Protein AF-0000000077073748 (afdb_homodimer)

pLDDT: mean 95.54, std 6.34, range [41.28, 98.88]

Organism: Amphimedon queenslandica (NCBI:txid400682)

Sequence (494 aa):
MTKRDVLCLFDIDGTLTPSRLVIKPEMKAYLAELRKRVVIGVVGGSDKAKQEEQMGGDGLVDMYDYVFSENGLVAYKDGKLIGKQSIKDWMGEDRIKRFVNFCLRYLADLDIPKKRGTFIEFRDGLINLCPIGRNCTQEERMEFFEYDKEHKIREKFVEAMEKEFADMGLKFSIGGQISIDVFPKGWDKTFCLGLMDLTLYKEIHFFGDKTYPGGNDYEIFMDPRTIGHTVTSPEDTMEQLKTLFKDMTKRDVLCLFDIDGTLTPSRLVIKPEMKAYLAELRKRVVIGVVGGSDKAKQEEQMGGDGLVDMYDYVFSENGLVAYKDGKLIGKQSIKDWMGEDRIKRFVNFCLRYLADLDIPKKRGTFIEFRDGLINLCPIGRNCTQEERMEFFEYDKEHKIREKFVEAMEKEFADMGLKFSIGGQISIDVFPKGWDKTFCLGLMDLTLYKEIHFFGDKTYPGGNDYEIFMDPRTIGHTVTSPEDTMEQLKTLFKD

Nearest PDB structures (foldseek):
  5ue7-assembly1_A  TM=9.326E-01  e=5.229E-37  Candida albicans SC5314
  7o58-assembly1_B  TM=9.557E-01  e=7.617E-37  Homo sapiens
  7o0c-assembly1_A  TM=9.608E-01  e=6.417E-36  Homo sapiens
  6cfr-assembly1_A-2  TM=8.945E-01  e=3.822E-37  Homo sapiens
  6cft-assembly1_A  TM=8.972E-01  e=1.832E-36  Homo sapiens

Structure (mmCIF, N/CA/C/O backbone):
data_AF-0000000077073748-model_v1
#
loop_
_entity.id
_entity.type
_entity.pdbx_description
1 polymer Phosphomannomutase
#
loop_
_atom_site.group_PDB
_atom_site.id
_atom_site.type_symbol
_atom_site.label_atom_id
_atom_site.label_alt_id
_atom_site.label_comp_id
_atom_site.label_asym_id
_atom_site.label_entity_id
_atom_site.label_seq_id
_atom_site.pdbx_PDB_ins_code
_atom_site.Cartn_x
_atom_site.Cartn_y
_atom_site.Cartn_z
_atom_site.occupancy
_atom_site.B_iso_or_equiv
_atom_site.auth_seq_id
_atom_site.auth_comp_id
_atom_site.auth_asym_id
_atom_site.auth_atom_id
_atom_site.pdbx_PDB_model_num
ATOM 1 N N . MET A 1 1 ? -6.926 50 -3.928 1 41.28 1 MET A N 1
ATOM 2 C CA . MET A 1 1 ? -7.445 48.656 -3.686 1 41.28 1 MET A CA 1
ATOM 3 C C . MET A 1 1 ? -7.461 48.344 -2.193 1 41.28 1 MET A C 1
ATOM 5 O O . MET A 1 1 ? -6.492 48.625 -1.485 1 41.28 1 MET A O 1
ATOM 9 N N . THR A 1 2 ? -8.641 48.406 -1.599 1 52.38 2 THR A N 1
ATOM 10 C CA . THR A 1 2 ? -8.727 48.25 -0.152 1 52.38 2 THR A CA 1
ATOM 11 C C . THR A 1 2 ? -7.859 47.062 0.308 1 52.38 2 THR A C 1
ATOM 13 O O . THR A 1 2 ? -7.852 46 -0.323 1 52.38 2 THR A O 1
ATOM 16 N N . LYS A 1 3 ? -6.863 47.312 1.07 1 76.69 3 LYS A N 1
ATOM 17 C CA . LYS A 1 3 ? -5.902 46.375 1.617 1 76.69 3 LYS A CA 1
ATOM 18 C C . LYS A 1 3 ? -6.605 45.188 2.264 1 76.69 3 LYS A C 1
ATOM 20 O O . LYS A 1 3 ? -7.484 45.344 3.111 1 76.69 3 LYS A O 1
ATOM 25 N N . ARG A 1 4 ? -6.648 43.969 1.649 1 89.38 4 ARG A N 1
ATOM 26 C CA . ARG A 1 4 ? -7.191 42.75 2.254 1 89.38 4 ARG A CA 1
ATOM 27 C C . ARG A 1 4 ? -6.398 42.375 3.498 1 89.38 4 ARG A C 1
ATOM 29 O O . ARG A 1 4 ? -5.43 41.594 3.41 1 89.38 4 ARG A O 1
ATOM 36 N N . ASP A 1 5 ? -6.793 42.906 4.684 1 95.5 5 ASP A N 1
ATOM 37 C CA . ASP A 1 5 ? -6.004 42.688 5.895 1 95.5 5 ASP A CA 1
ATOM 38 C C . ASP A 1 5 ? -6.695 41.719 6.84 1 95.5 5 ASP A C 1
ATOM 40 O O . ASP A 1 5 ? -6.348 41.625 8.023 1 95.5 5 ASP A O 1
ATOM 44 N N . VAL A 1 6 ? -7.723 41.094 6.309 1 97.94 6 VAL A N 1
ATOM 45 C CA . VAL A 1 6 ? -8.383 40 7.043 1 97.94 6 VAL A CA 1
ATOM 46 C C . VAL A 1 6 ? -8.148 38.688 6.336 1 97.94 6 VAL A C 1
ATOM 48 O O . VAL A 1 6 ? -8.281 38.594 5.113 1 97.94 6 VAL A O 1
ATOM 51 N N . LEU A 1 7 ? -7.723 37.688 7.074 1 98.44 7 LEU A N 1
ATOM 52 C CA . LEU A 1 7 ? -7.539 36.312 6.574 1 98.44 7 LEU A CA 1
ATOM 53 C C . LEU A 1 7 ? -8.617 35.375 7.121 1 98.44 7 LEU A C 1
ATOM 55 O O . LEU A 1 7 ? -8.836 35.344 8.336 1 98.44 7 LEU A O 1
ATOM 59 N N . CYS A 1 8 ? -9.328 34.719 6.211 1 98.69 8 CYS A N 1
ATOM 60 C CA . CYS A 1 8 ? -10.273 33.656 6.598 1 98.69 8 CYS A CA 1
ATOM 61 C C . CYS A 1 8 ? -9.758 32.281 6.207 1 98.69 8 CYS A C 1
ATOM 63 O O . CYS A 1 8 ? -9.57 32 5.023 1 98.69 8 CYS A O 1
ATOM 65 N N . LEU A 1 9 ? -9.523 31.453 7.215 1 98.81 9 LEU A N 1
ATOM 66 C CA . LEU A 1 9 ? -9.141 30.062 7.016 1 98.81 9 LEU A CA 1
ATOM 67 C C . LEU A 1 9 ? -10.336 29.125 7.207 1 98.81 9 LEU A C 1
ATOM 69 O O . LEU A 1 9 ? -11.117 29.297 8.148 1 98.81 9 LEU A O 1
ATOM 73 N N . PHE A 1 10 ? -10.469 28.188 6.234 1 98.88 10 PHE A N 1
ATOM 74 C CA . PHE A 1 10 ? -11.625 27.297 6.281 1 98.88 10 PHE A CA 1
ATOM 75 C C . PHE A 1 10 ? -11.195 25.844 6.289 1 98.88 10 PHE A C 1
ATOM 77 O O . PHE A 1 10 ? -10.375 25.422 5.465 1 98.88 10 PHE A O 1
ATOM 84 N N . ASP A 1 11 ? -11.766 25.078 7.219 1 98.25 11 ASP A N 1
ATOM 85 C CA . ASP A 1 11 ? -11.844 23.641 6.98 1 98.25 11 ASP A CA 1
ATOM 86 C C . ASP A 1 11 ? -12.648 23.344 5.719 1 98.25 11 ASP A C 1
ATOM 88 O O . ASP A 1 11 ? -13.375 24.203 5.219 1 98.25 11 ASP A O 1
ATOM 92 N N . ILE A 1 12 ? -12.461 22.125 5.203 1 97 12 ILE A N 1
ATOM 93 C CA . ILE A 1 12 ? -13.148 21.797 3.963 1 97 12 ILE A CA 1
ATOM 94 C C . ILE A 1 12 ? -14.375 20.938 4.27 1 97 12 ILE A C 1
ATOM 96 O O . ILE A 1 12 ? -15.516 21.406 4.141 1 97 12 ILE A O 1
ATOM 100 N N . ASP A 1 13 ? -14.117 19.812 4.836 1 95.62 13 ASP A N 1
ATOM 101 C CA . ASP A 1 13 ? -15.164 18.812 5.07 1 95.62 13 ASP A CA 1
ATOM 102 C C . ASP A 1 13 ? -16.094 19.25 6.203 1 95.62 13 ASP A C 1
ATOM 104 O O . ASP A 1 13 ? -15.641 19.469 7.332 1 95.62 13 ASP A O 1
ATOM 108 N N . GLY A 1 14 ? -17.359 19.406 5.891 1 96.75 14 GLY A N 1
ATOM 109 C CA . GLY A 1 14 ? -18.344 19.812 6.883 1 96.75 14 GLY A CA 1
ATOM 110 C C . GLY A 1 14 ? -18.406 21.312 7.078 1 96.75 14 GLY A C 1
ATOM 111 O O . GLY A 1 14 ? -19.266 21.812 7.809 1 96.75 14 GLY A O 1
ATOM 112 N N . THR A 1 15 ? -17.531 22.047 6.387 1 98.44 15 THR A N 1
ATOM 113 C CA . THR A 1 15 ? -17.422 23.484 6.535 1 98.44 15 THR A CA 1
ATOM 114 C C . THR A 1 15 ? -17.703 24.188 5.211 1 98.44 15 THR A C 1
ATOM 116 O O . THR A 1 15 ? -18.703 24.891 5.078 1 98.44 15 THR A O 1
ATOM 119 N N . LEU A 1 16 ? -16.938 23.891 4.184 1 98.19 16 LEU A N 1
ATOM 120 C CA . LEU A 1 16 ? -17.172 24.453 2.859 1 98.19 16 LEU A CA 1
ATOM 121 C C . LEU A 1 16 ? -17.953 23.484 1.981 1 98.19 16 LEU A C 1
ATOM 123 O O . LEU A 1 16 ? -18.578 23.891 1.001 1 98.19 16 LEU A O 1
ATOM 127 N N . THR A 1 17 ? -17.797 22.219 2.289 1 97.69 17 THR A N 1
ATOM 128 C CA . THR A 1 17 ? -18.5 21.141 1.594 1 97.69 17 THR A CA 1
ATOM 129 C C . THR A 1 17 ? -19.312 20.312 2.576 1 97.69 17 THR A C 1
ATOM 131 O O . THR A 1 17 ? -18.969 20.219 3.758 1 97.69 17 THR A O 1
ATOM 134 N N . PRO A 1 18 ? -20.469 19.719 2.021 1 94.88 18 PRO A N 1
ATOM 135 C CA . PRO A 1 18 ? -21 18.641 2.854 1 94.88 18 PRO A CA 1
ATOM 136 C C . PRO A 1 18 ? -20.016 17.5 3.043 1 94.88 18 PRO A C 1
ATOM 138 O O . PRO A 1 18 ? -19.078 17.344 2.252 1 94.88 18 PRO A O 1
ATOM 141 N N . SER A 1 19 ? -20.203 16.75 4.09 1 88 19 SER A N 1
ATOM 142 C CA . SER A 1 19 ? -19.234 15.711 4.441 1 88 19 SER A CA 1
ATOM 143 C C . SER A 1 19 ? -18.969 14.789 3.26 1 88 19 SER A C 1
ATOM 145 O O . SER A 1 19 ? -19.891 14.164 2.736 1 88 19 SER A O 1
ATOM 147 N N . ARG A 1 20 ? -17.828 14.727 2.75 1 84.25 20 ARG A N 1
ATOM 148 C CA . ARG A 1 20 ? -17.281 13.852 1.727 1 84.25 20 ARG A CA 1
ATOM 149 C C . ARG A 1 20 ? -17.891 14.148 0.361 1 84.25 20 ARG A C 1
ATOM 151 O O . ARG A 1 20 ? -17.875 13.289 -0.527 1 84.25 20 ARG A O 1
ATOM 158 N N . LEU A 1 21 ? -18.469 15.297 0.241 1 91.88 21 LEU A N 1
ATOM 159 C CA . LEU A 1 21 ? -19.094 15.656 -1.021 1 91.88 21 LEU A CA 1
ATOM 160 C C . LEU A 1 21 ? -18.422 16.875 -1.638 1 91.88 21 LEU A C 1
ATOM 162 O O . LEU A 1 21 ? -17.531 17.469 -1.026 1 91.88 21 LEU A O 1
ATOM 166 N N . VAL A 1 22 ? -18.844 17.156 -2.861 1 96 22 VAL A N 1
ATOM 167 C CA . VAL A 1 22 ? -18.266 18.25 -3.637 1 96 22 VAL A CA 1
ATOM 168 C C . VAL A 1 22 ? -18.891 19.578 -3.225 1 96 22 VAL A C 1
ATOM 170 O O . VAL A 1 22 ? -20.078 19.625 -2.873 1 96 22 VAL A O 1
ATOM 173 N N . ILE A 1 23 ? -18.188 20.656 -3.314 1 97.06 23 ILE A N 1
ATOM 174 C CA . ILE A 1 23 ? -18.625 22.016 -2.977 1 97.06 23 ILE A CA 1
ATOM 175 C C . ILE A 1 23 ? -19.812 22.391 -3.863 1 97.06 23 ILE A C 1
ATOM 177 O O . ILE A 1 23 ? -19.828 22.094 -5.055 1 97.06 23 ILE A O 1
ATOM 181 N N . LYS A 1 24 ? -20.75 22.984 -3.275 1 96 24 LYS A N 1
ATOM 182 C CA . LYS A 1 24 ? -21.906 23.453 -4.039 1 96 24 LYS A CA 1
ATOM 183 C C . LYS A 1 24 ? -21.562 24.719 -4.816 1 96 24 LYS A C 1
ATOM 185 O O . LYS A 1 24 ? -20.766 25.547 -4.352 1 96 24 LYS A O 1
ATOM 190 N N . PRO A 1 25 ? -22.203 24.953 -5.949 1 95.5 25 PRO A N 1
ATOM 191 C CA . PRO A 1 25 ? -21.938 26.141 -6.766 1 95.5 25 PRO A CA 1
ATOM 192 C C . PRO A 1 25 ? -22.156 27.438 -6.004 1 95.5 25 PRO A C 1
ATOM 194 O O . PRO A 1 25 ? -21.422 28.406 -6.199 1 95.5 25 PRO A O 1
ATOM 197 N N . GLU A 1 26 ? -23.109 27.469 -5.18 1 96.25 26 GLU A N 1
ATOM 198 C CA . GLU A 1 26 ? -23.438 28.672 -4.43 1 96.25 26 GLU A CA 1
ATOM 199 C C . GLU A 1 26 ? -22.312 29.062 -3.482 1 96.25 26 GLU A C 1
ATOM 201 O O . GLU A 1 26 ? -21.969 30.234 -3.375 1 96.25 26 GLU A O 1
ATOM 206 N N . MET A 1 27 ? -21.75 28.156 -2.822 1 96.88 27 MET A N 1
ATOM 207 C CA . MET A 1 27 ? -20.641 28.406 -1.921 1 96.88 27 MET A CA 1
ATOM 208 C C . MET A 1 27 ? -19.391 28.844 -2.699 1 96.88 27 MET A C 1
ATOM 210 O O . MET A 1 27 ? -18.719 29.797 -2.307 1 96.88 27 MET A O 1
ATOM 214 N N . LYS A 1 28 ? -19.172 28.109 -3.768 1 95.38 28 LYS A N 1
ATOM 215 C CA . LYS A 1 28 ? -18.031 28.453 -4.621 1 95.38 28 LYS A CA 1
ATOM 216 C C . LYS A 1 28 ? -18.125 29.906 -5.098 1 95.38 28 LYS A C 1
ATOM 218 O O . LYS A 1 28 ? -17.156 30.656 -5.016 1 95.38 28 LYS A O 1
ATOM 223 N N . ALA A 1 29 ? -19.281 30.25 -5.562 1 95.5 29 ALA A N 1
ATOM 224 C CA . ALA A 1 29 ? -19.516 31.609 -6.047 1 95.5 29 ALA A CA 1
ATOM 225 C C . ALA A 1 29 ? -19.375 32.625 -4.918 1 95.5 29 ALA A C 1
ATOM 227 O O . ALA A 1 29 ? -18.797 33.688 -5.113 1 95.5 29 ALA A O 1
ATOM 228 N N . TYR A 1 30 ? -19.875 32.312 -3.832 1 96.81 30 TYR A N 1
ATOM 229 C CA . TYR A 1 30 ? -19.797 33.219 -2.689 1 96.81 30 TYR A CA 1
ATOM 230 C C . TYR A 1 30 ? -18.359 33.469 -2.283 1 96.81 30 TYR A C 1
ATOM 232 O O . TYR A 1 30 ? -17.969 34.625 -2.041 1 96.81 30 TYR A O 1
ATOM 240 N N . LEU A 1 31 ? -17.547 32.438 -2.186 1 96.62 31 LEU A N 1
ATOM 241 C CA . LEU A 1 31 ? -16.156 32.562 -1.786 1 96.62 31 LEU A CA 1
ATOM 242 C C . LEU A 1 31 ? -15.375 33.406 -2.805 1 96.62 31 LEU A C 1
ATOM 244 O O . LEU A 1 31 ? -14.477 34.156 -2.436 1 96.62 31 LEU A O 1
ATOM 248 N N . ALA A 1 32 ? -15.742 33.188 -4.051 1 95.31 32 ALA A N 1
ATOM 249 C CA . ALA A 1 32 ? -15.094 34 -5.09 1 95.31 32 ALA A CA 1
ATOM 250 C C . ALA A 1 32 ? -15.359 35.469 -4.883 1 95.31 32 ALA A C 1
ATOM 252 O O . ALA A 1 32 ? -14.461 36.312 -5.062 1 95.31 32 ALA A O 1
ATOM 253 N N . GLU A 1 33 ? -16.531 35.75 -4.539 1 95.94 33 GLU A N 1
ATOM 254 C CA . GLU A 1 33 ? -16.891 37.156 -4.27 1 95.94 33 GLU A CA 1
ATOM 255 C C . GLU A 1 33 ? -16.219 37.656 -2.996 1 95.94 33 GLU A C 1
ATOM 257 O O . GLU A 1 33 ? -15.695 38.75 -2.961 1 95.94 33 GLU A O 1
ATOM 262 N N . LEU A 1 34 ? -16.219 36.875 -1.969 1 96.5 34 LEU A N 1
ATOM 263 C CA . LEU A 1 34 ? -15.625 37.25 -0.688 1 96.5 34 LEU A CA 1
ATOM 264 C C . LEU A 1 34 ? -14.125 37.5 -0.833 1 96.5 34 LEU A C 1
ATOM 266 O O . LEU A 1 34 ? -13.578 38.375 -0.174 1 96.5 34 LEU A O 1
ATOM 270 N N . ARG A 1 35 ? -13.523 36.719 -1.693 1 96.25 35 ARG A N 1
ATOM 271 C CA . ARG A 1 35 ? -12.078 36.781 -1.907 1 96.25 35 ARG A CA 1
ATOM 272 C C . ARG A 1 35 ? -11.648 38.125 -2.424 1 96.25 35 ARG A C 1
ATOM 274 O O . ARG A 1 35 ? -10.469 38.5 -2.332 1 96.25 35 ARG A O 1
ATOM 281 N N . LYS A 1 36 ? -12.547 38.875 -2.91 1 95.5 36 LYS A N 1
ATOM 282 C CA . LYS A 1 36 ? -12.25 40.219 -3.373 1 95.5 36 LYS A CA 1
ATOM 283 C C . LYS A 1 36 ? -12.023 41.188 -2.197 1 95.5 36 LYS A C 1
ATOM 285 O O . LYS A 1 36 ? -11.445 42.25 -2.361 1 95.5 36 LYS A O 1
ATOM 290 N N . ARG A 1 37 ? -12.43 40.781 -1.06 1 95.12 37 ARG A N 1
ATOM 291 C CA . ARG A 1 37 ? -12.414 41.688 0.09 1 95.12 37 ARG A CA 1
ATOM 292 C C . ARG A 1 37 ? -11.477 41.156 1.176 1 95.12 37 ARG A C 1
ATOM 294 O O . ARG A 1 37 ? -10.922 41.969 1.946 1 95.12 37 ARG A O 1
ATOM 301 N N . VAL A 1 38 ? -11.352 39.906 1.259 1 97.19 38 VAL A N 1
ATOM 302 C CA . VAL A 1 38 ? -10.516 39.312 2.295 1 97.19 38 VAL A CA 1
ATOM 303 C C . VAL A 1 38 ? -9.617 38.25 1.682 1 97.19 38 VAL A C 1
ATOM 305 O O . VAL A 1 38 ? -9.844 37.812 0.549 1 97.19 38 VAL A O 1
ATOM 308 N N . VAL A 1 39 ? -8.531 37.844 2.398 1 98 39 VAL A N 1
ATOM 309 C CA . VAL A 1 39 ? -7.672 36.719 1.99 1 98 39 VAL A CA 1
ATOM 310 C C . VAL A 1 39 ? -8.305 35.406 2.418 1 98 39 VAL A C 1
ATOM 312 O O . VAL A 1 39 ? -8.758 35.25 3.557 1 98 39 VAL A O 1
ATOM 315 N N . ILE A 1 40 ? -8.344 34.438 1.472 1 98.19 40 ILE A N 1
ATOM 316 C CA . ILE A 1 40 ? -9.016 33.188 1.745 1 98.19 40 ILE A CA 1
ATOM 317 C C . ILE A 1 40 ? -8.008 32.031 1.709 1 98.19 40 ILE A C 1
ATOM 319 O O . ILE A 1 40 ? -7.227 31.922 0.763 1 98.19 40 ILE A O 1
ATOM 323 N N . GLY A 1 41 ? -8.023 31.203 2.73 1 98.31 41 GLY A N 1
ATOM 324 C CA . GLY A 1 41 ? -7.262 29.969 2.762 1 98.31 41 GLY A CA 1
ATOM 325 C C . GLY A 1 41 ? -8.094 28.75 3.131 1 98.31 41 GLY A C 1
ATOM 326 O O . GLY A 1 41 ? -9 28.844 3.961 1 98.31 41 GLY A O 1
ATOM 327 N N . VAL A 1 42 ? -7.797 27.641 2.488 1 98.44 42 VAL A N 1
ATOM 328 C CA . VAL A 1 42 ? -8.414 26.375 2.881 1 98.44 42 VAL A CA 1
ATOM 329 C C . VAL A 1 42 ? -7.375 25.469 3.535 1 98.44 42 VAL A C 1
ATOM 331 O O . VAL A 1 42 ? -6.234 25.406 3.078 1 98.44 42 VAL A O 1
ATOM 334 N N . VAL A 1 43 ? -7.785 24.844 4.648 1 97.88 43 VAL A N 1
ATOM 335 C CA . VAL A 1 43 ? -6.895 23.953 5.391 1 97.88 43 VAL A CA 1
ATOM 336 C C . VAL A 1 43 ? -7.605 22.641 5.691 1 97.88 43 VAL A C 1
ATOM 338 O O . VAL A 1 43 ? -8.664 22.641 6.32 1 97.88 43 VAL A O 1
ATOM 341 N N . GLY A 1 44 ? -7.051 21.547 5.203 1 95.06 44 GLY A N 1
ATOM 342 C CA . GLY A 1 44 ? -7.66 20.25 5.418 1 95.06 44 GLY A CA 1
ATOM 343 C C . GLY A 1 44 ? -6.652 19.156 5.727 1 95.06 44 GLY A C 1
ATOM 344 O O . GLY A 1 44 ? -5.461 19.312 5.438 1 95.06 44 GLY A O 1
ATOM 345 N N . GLY A 1 45 ? -7.098 18.109 6.266 1 91.88 45 GLY A N 1
ATOM 346 C CA . GLY A 1 45 ? -6.25 16.984 6.574 1 91.88 45 GLY A CA 1
ATOM 347 C C . GLY A 1 45 ? -5.992 16.078 5.379 1 91.88 45 GLY A C 1
ATOM 348 O O . GLY A 1 45 ? -5.031 15.312 5.371 1 91.88 45 GLY A O 1
ATOM 349 N N . SER A 1 46 ? -6.797 16.125 4.406 1 90.25 46 SER A N 1
ATOM 350 C CA . SER A 1 46 ? -6.664 15.289 3.213 1 90.25 46 SER A CA 1
ATOM 351 C C . SER A 1 46 ? -5.523 15.773 2.322 1 90.25 46 SER A C 1
ATOM 353 O O . SER A 1 46 ? -5.016 16.891 2.504 1 90.25 46 SER A O 1
ATOM 355 N N . ASP A 1 47 ? -5.191 14.883 1.369 1 91.25 47 ASP A N 1
ATOM 356 C CA . ASP A 1 47 ? -4.172 15.305 0.415 1 91.25 47 ASP A CA 1
ATOM 357 C C . ASP A 1 47 ? -4.754 16.25 -0.633 1 91.25 47 ASP A C 1
ATOM 359 O O . ASP A 1 47 ? -5.965 16.484 -0.664 1 91.25 47 ASP A O 1
ATOM 363 N N . LYS A 1 48 ? -3.865 16.766 -1.429 1 93.06 48 LYS A N 1
ATOM 364 C CA . LYS A 1 48 ? -4.262 17.781 -2.391 1 93.06 48 LYS A CA 1
ATOM 365 C C . LYS A 1 48 ? -5.285 17.234 -3.383 1 93.06 48 LYS A C 1
ATOM 367 O O . LYS A 1 48 ? -6.25 17.922 -3.73 1 93.06 48 LYS A O 1
ATOM 372 N N . ALA A 1 49 ? -5.07 16.016 -3.842 1 92.31 49 ALA A N 1
ATOM 373 C CA . ALA A 1 49 ? -5.977 15.43 -4.824 1 92.31 49 ALA A CA 1
ATOM 374 C C . ALA A 1 49 ? -7.395 15.328 -4.273 1 92.31 49 ALA A C 1
ATOM 376 O O . ALA A 1 49 ? -8.359 15.672 -4.953 1 92.31 49 ALA A O 1
ATOM 377 N N . LYS A 1 50 ? -7.543 14.906 -3.137 1 91.06 50 LYS A N 1
ATOM 378 C CA . LYS A 1 50 ? -8.852 14.789 -2.492 1 91.06 50 LYS A CA 1
ATOM 379 C C . LYS A 1 50 ? -9.477 16.156 -2.279 1 91.06 50 LYS A C 1
ATOM 381 O O . LYS A 1 50 ? -10.688 16.328 -2.459 1 91.06 50 LYS A O 1
ATOM 386 N N . GLN A 1 51 ? -8.688 17.125 -1.852 1 95.25 51 GLN A N 1
ATOM 387 C CA . GLN A 1 51 ? -9.195 18.484 -1.691 1 95.25 51 GLN A CA 1
ATOM 388 C C . GLN A 1 51 ? -9.703 19.047 -3.016 1 95.25 51 GLN A C 1
ATOM 390 O O . GLN A 1 51 ? -10.75 19.703 -3.059 1 95.25 51 GLN A O 1
ATOM 395 N N . GLU A 1 52 ? -8.906 18.734 -4.031 1 95.12 52 GLU A N 1
ATOM 396 C CA . GLU A 1 52 ? -9.305 19.188 -5.355 1 95.12 52 GLU A CA 1
ATOM 397 C C . GLU A 1 52 ? -10.648 18.594 -5.766 1 95.12 52 GLU A C 1
ATOM 399 O O . GLU A 1 52 ? -11.516 19.281 -6.297 1 95.12 52 GLU A O 1
ATOM 404 N N . GLU A 1 53 ? -10.797 17.375 -5.496 1 94.81 53 GLU A N 1
ATOM 405 C CA . GLU A 1 53 ? -12.055 16.719 -5.801 1 94.81 53 GLU A CA 1
ATOM 406 C C . GLU A 1 53 ? -13.219 17.359 -5.047 1 94.81 53 GLU A C 1
ATOM 408 O O . GLU A 1 53 ? -14.25 17.656 -5.637 1 94.81 53 GLU A O 1
ATOM 413 N N . GLN A 1 54 ? -13.07 17.578 -3.803 1 95.44 54 GLN A N 1
ATOM 414 C CA . GLN A 1 54 ? -14.133 18.141 -2.967 1 95.44 54 GLN A CA 1
ATOM 415 C C . GLN A 1 54 ? -14.414 19.594 -3.328 1 95.44 54 GLN A C 1
ATOM 417 O O . GLN A 1 54 ? -15.547 20.062 -3.213 1 95.44 54 GLN A O 1
ATOM 422 N N . MET A 1 55 ? -13.43 20.281 -3.801 1 96.31 55 MET A N 1
ATOM 423 C CA . MET A 1 55 ? -13.562 21.703 -4.039 1 96.31 55 MET A CA 1
ATOM 424 C C . MET A 1 55 ? -13.844 22 -5.512 1 96.31 55 MET A C 1
ATOM 426 O O . MET A 1 55 ? -13.727 23.141 -5.961 1 96.31 55 MET A O 1
ATOM 430 N N . GLY A 1 56 ? -14.266 20.953 -6.262 1 87.75 56 GLY A N 1
ATOM 431 C CA . GLY A 1 56 ? -14.828 21.156 -7.586 1 87.75 56 GLY A CA 1
ATOM 432 C C . GLY A 1 56 ? -13.828 20.922 -8.703 1 87.75 56 GLY A C 1
ATOM 433 O O . GLY A 1 56 ? -14.062 21.312 -9.844 1 87.75 56 GLY A O 1
ATOM 434 N N . GLY A 1 57 ? -12.773 20.266 -8.453 1 81.44 57 GLY A N 1
ATOM 435 C CA . GLY A 1 57 ? -11.922 19.828 -9.547 1 81.44 57 GLY A CA 1
ATOM 436 C C . GLY A 1 57 ? -10.578 20.531 -9.578 1 81.44 57 GLY A C 1
ATOM 437 O O . GLY A 1 57 ? -10.117 21.031 -8.555 1 81.44 57 GLY A O 1
ATOM 438 N N . ASP A 1 58 ? -10.07 20.672 -10.898 1 77.06 58 ASP A N 1
ATOM 439 C CA . ASP A 1 58 ? -8.703 21.125 -11.125 1 77.06 58 ASP A CA 1
ATOM 440 C C . ASP A 1 58 ? -8.594 22.641 -10.898 1 77.06 58 ASP A C 1
ATOM 442 O O . ASP A 1 58 ? -9.562 23.375 -11.094 1 77.06 58 ASP A O 1
ATOM 446 N N . GLY A 1 59 ? -7.527 23.062 -10.32 1 87.75 59 GLY A N 1
ATOM 447 C CA . GLY A 1 59 ? -7.164 24.453 -10.188 1 87.75 59 GLY A CA 1
ATOM 448 C C . GLY A 1 59 ? -7.406 25.016 -8.797 1 87.75 59 GLY A C 1
ATOM 449 O O . GLY A 1 59 ? -7.59 26.219 -8.625 1 87.75 59 GLY A O 1
ATOM 450 N N . LEU A 1 60 ? -7.527 24.156 -7.816 1 91.81 60 LEU A N 1
ATOM 451 C CA . LEU A 1 60 ? -7.766 24.531 -6.426 1 91.81 60 LEU A CA 1
ATOM 452 C C . LEU A 1 60 ? -6.77 25.594 -5.969 1 91.81 60 LEU A C 1
ATOM 454 O O . LEU A 1 60 ? -7.16 26.594 -5.383 1 91.81 60 LEU A O 1
ATOM 458 N N . VAL A 1 61 ? -5.551 25.438 -6.305 1 93.56 61 VAL A N 1
ATOM 459 C CA . VAL A 1 61 ? -4.488 26.297 -5.789 1 93.56 61 VAL A CA 1
ATOM 460 C C . VAL A 1 61 ? -4.609 27.688 -6.398 1 93.56 61 VAL A C 1
ATOM 462 O O . VAL A 1 61 ? -4.078 28.656 -5.855 1 93.56 61 VAL A O 1
ATOM 465 N N . ASP A 1 62 ? -5.363 27.797 -7.484 1 93.69 62 ASP A N 1
ATOM 466 C CA . ASP A 1 62 ? -5.551 29.078 -8.133 1 93.69 62 ASP A CA 1
ATOM 467 C C . ASP A 1 62 ? -6.84 29.75 -7.66 1 93.69 62 ASP A C 1
ATOM 469 O O . ASP A 1 62 ? -7.035 30.953 -7.875 1 93.69 62 ASP A O 1
ATOM 473 N N . MET A 1 63 ? -7.613 29.031 -7.039 1 93.75 63 MET A N 1
ATOM 474 C CA . MET A 1 63 ? -8.945 29.531 -6.688 1 93.75 63 MET A CA 1
ATOM 475 C C . MET A 1 63 ? -8.914 30.266 -5.355 1 93.75 63 MET A C 1
ATOM 477 O O . MET A 1 63 ? -9.773 31.109 -5.094 1 93.75 63 MET A O 1
ATOM 481 N N . TYR A 1 64 ? -7.977 29.953 -4.566 1 96.75 64 TYR A N 1
ATOM 482 C CA . TYR A 1 64 ? -7.875 30.562 -3.246 1 96.75 64 TYR A CA 1
ATOM 483 C C . TYR A 1 64 ? -6.465 31.078 -2.99 1 96.75 64 TYR A C 1
ATOM 485 O O . TYR A 1 64 ? -5.516 30.672 -3.658 1 96.75 64 TYR A O 1
ATOM 493 N N . ASP A 1 65 ? -6.32 31.984 -2.076 1 97.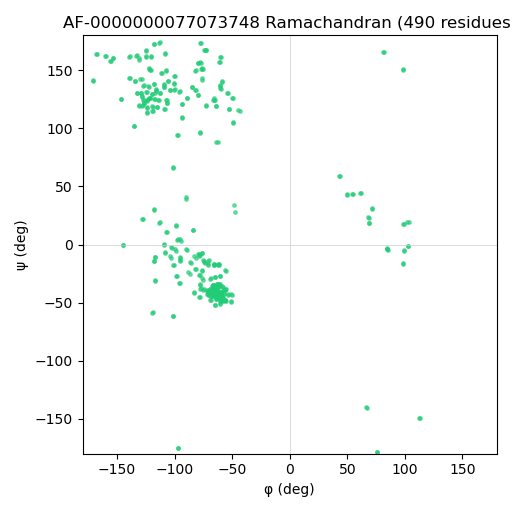69 65 ASP A N 1
ATOM 494 C CA . ASP A 1 65 ? -5.031 32.625 -1.815 1 97.69 65 ASP A CA 1
ATOM 495 C C . ASP A 1 65 ? -4.051 31.625 -1.181 1 97.69 65 ASP A C 1
ATOM 497 O O . ASP A 1 65 ? -2.871 31.609 -1.536 1 97.69 65 ASP A O 1
ATOM 501 N N . TYR A 1 66 ? -4.629 30.828 -0.232 1 98.31 66 TYR A N 1
ATOM 502 C CA . TYR A 1 66 ? -3.85 29.781 0.418 1 98.31 66 TYR A CA 1
ATOM 503 C C . TYR A 1 66 ? -4.559 28.422 0.321 1 98.31 66 TYR A C 1
ATOM 505 O O . TYR A 1 66 ? -5.781 28.344 0.465 1 98.31 66 TYR A O 1
ATOM 513 N N . VAL A 1 67 ? -3.803 27.422 0.014 1 98.19 67 VAL A N 1
ATOM 514 C CA . VAL A 1 67 ? -4.285 26.047 0.053 1 98.19 67 VAL A CA 1
ATOM 515 C C . VAL A 1 67 ? -3.338 25.203 0.893 1 98.19 67 VAL A C 1
ATOM 517 O O . VAL A 1 67 ? -2.146 25.094 0.59 1 98.19 67 VAL A O 1
ATOM 520 N N . PHE A 1 68 ? -3.9 24.656 1.927 1 98 68 PHE A N 1
ATOM 521 C CA . PHE A 1 68 ? -3.145 23.812 2.846 1 98 68 PHE A CA 1
ATOM 522 C C . PHE A 1 68 ? -3.725 22.406 2.893 1 98 68 PHE A C 1
ATOM 524 O O . PHE A 1 68 ? -4.84 22.203 3.379 1 98 68 PHE A O 1
ATOM 531 N N . SER A 1 69 ? -2.963 21.453 2.438 1 96.06 69 SER A N 1
ATOM 532 C CA . SER A 1 69 ? -3.363 20.062 2.551 1 96.06 69 SER A CA 1
ATOM 533 C C . SER A 1 69 ? -2.525 19.328 3.596 1 96.06 69 SER A C 1
ATOM 535 O O . SER A 1 69 ? -1.567 19.891 4.133 1 96.06 69 SER A O 1
ATOM 537 N N . GLU A 1 70 ? -3.012 18.109 4.059 1 94.19 70 GLU A N 1
ATOM 538 C CA . GLU A 1 70 ? -2.291 17.297 5.043 1 94.19 70 GLU A CA 1
ATOM 539 C C . GLU A 1 70 ? -1.989 18.109 6.301 1 94.19 70 GLU A C 1
ATOM 541 O O . GLU A 1 70 ? -0.846 18.156 6.758 1 94.19 70 GLU A O 1
ATOM 546 N N . ASN A 1 71 ? -3.041 18.875 6.73 1 93.25 71 ASN A N 1
ATOM 547 C CA . ASN A 1 71 ? -3.021 19.672 7.957 1 93.25 71 ASN A CA 1
ATOM 548 C C . ASN A 1 71 ? -2.051 20.844 7.855 1 93.25 71 ASN A C 1
ATOM 550 O O . ASN A 1 71 ? -1.499 21.281 8.867 1 93.25 71 ASN A O 1
ATOM 554 N N . GLY A 1 72 ? -1.801 21.234 6.625 1 95.75 72 GLY A N 1
ATOM 555 C CA . GLY A 1 72 ? -0.955 22.391 6.414 1 95.75 72 GLY A CA 1
ATOM 556 C C . GLY A 1 72 ? 0.458 22.031 5.992 1 95.75 72 GLY A C 1
ATOM 557 O O . GLY A 1 72 ? 1.257 22.906 5.664 1 95.75 72 GLY A O 1
ATOM 558 N N . LEU A 1 73 ? 0.721 20.797 5.898 1 96.25 73 LEU A N 1
ATOM 559 C CA . LEU A 1 73 ? 2.082 20.344 5.633 1 96.25 73 LEU A CA 1
ATOM 560 C C . LEU A 1 73 ? 2.439 20.547 4.164 1 96.25 73 LEU A C 1
ATOM 562 O O . LEU A 1 73 ? 3.615 20.5 3.793 1 96.25 73 LEU A O 1
ATOM 566 N N . VAL A 1 74 ? 1.466 20.625 3.348 1 96.12 74 VAL A N 1
ATOM 567 C CA . VAL A 1 74 ? 1.613 21.031 1.953 1 96.12 74 VAL A CA 1
ATOM 568 C C . VAL A 1 74 ? 0.867 22.344 1.708 1 96.12 74 VAL A C 1
ATOM 570 O O . VAL A 1 74 ? -0.353 22.406 1.876 1 96.12 74 VAL A O 1
ATOM 573 N N . ALA A 1 75 ? 1.648 23.312 1.332 1 97.81 75 ALA A N 1
ATOM 574 C CA . ALA A 1 75 ? 1.07 24.656 1.346 1 97.81 75 ALA A CA 1
ATOM 575 C C . ALA A 1 75 ? 1.289 25.359 0.01 1 97.81 75 ALA A C 1
ATOM 577 O O . ALA A 1 75 ? 2.393 25.328 -0.542 1 97.81 75 ALA A O 1
ATOM 578 N N . TYR A 1 76 ? 0.253 25.875 -0.486 1 97.94 76 TYR A N 1
ATOM 579 C CA . TYR A 1 76 ? 0.301 26.719 -1.674 1 97.94 76 TYR A CA 1
ATOM 580 C C . TYR A 1 76 ? -0.186 28.125 -1.36 1 97.94 76 TYR A C 1
ATOM 582 O O . TYR A 1 76 ? -1.145 28.312 -0.605 1 97.94 76 TYR A O 1
ATOM 590 N N . LYS A 1 77 ? 0.516 29.125 -1.901 1 97.88 77 LYS A N 1
ATOM 591 C CA . LYS A 1 77 ? 0.094 30.531 -1.918 1 97.88 77 LYS A CA 1
ATOM 592 C C . LYS A 1 77 ? 0.054 31.078 -3.342 1 97.88 77 LYS A C 1
ATOM 594 O O . LYS A 1 77 ? 1.053 31.016 -4.062 1 97.88 77 LYS A O 1
ATOM 599 N N . ASP A 1 78 ? -1.069 31.562 -3.705 1 96.25 78 ASP A N 1
ATOM 600 C CA . ASP A 1 78 ? -1.24 32.125 -5.043 1 96.25 78 ASP A CA 1
ATOM 601 C C . ASP A 1 78 ? -0.738 31.172 -6.113 1 96.25 78 ASP A C 1
ATOM 603 O O . ASP A 1 78 ? 0.031 31.547 -6.996 1 96.25 78 ASP A O 1
ATOM 607 N N . GLY A 1 79 ? -1.071 29.906 -5.93 1 95.56 79 GLY A N 1
ATOM 608 C CA . GLY A 1 79 ? -0.809 28.891 -6.93 1 95.56 79 GLY A CA 1
ATOM 609 C C . GLY A 1 79 ? 0.589 28.297 -6.84 1 95.56 79 GLY A C 1
ATOM 610 O O . GLY A 1 79 ? 0.921 27.359 -7.551 1 95.56 79 GLY A O 1
ATOM 611 N N . LYS A 1 80 ? 1.339 28.859 -5.965 1 97.12 80 LYS A N 1
ATOM 612 C CA . LYS A 1 80 ? 2.729 28.422 -5.867 1 97.12 80 LYS A CA 1
ATOM 613 C C . LYS A 1 80 ? 2.969 27.641 -4.586 1 97.12 80 LYS A C 1
ATOM 615 O O . LYS A 1 80 ? 2.479 28 -3.518 1 97.12 80 LYS A O 1
ATOM 620 N N . LEU A 1 81 ? 3.688 26.594 -4.742 1 97.38 81 LEU A N 1
ATOM 621 C CA . LEU A 1 81 ? 4.074 25.797 -3.576 1 97.38 81 LEU A CA 1
ATOM 622 C C . LEU A 1 81 ? 4.996 26.609 -2.662 1 97.38 81 LEU A C 1
ATOM 624 O O . LEU A 1 81 ? 6.031 27.109 -3.102 1 97.38 81 LEU A O 1
ATOM 628 N N . ILE A 1 82 ? 4.613 26.734 -1.415 1 96.81 82 ILE A N 1
ATOM 629 C CA . ILE A 1 82 ? 5.418 27.562 -0.525 1 96.81 82 ILE A CA 1
ATOM 630 C C . ILE A 1 82 ? 5.988 26.703 0.605 1 96.81 82 ILE A C 1
ATOM 632 O O . ILE A 1 82 ? 6.809 27.188 1.396 1 96.81 82 ILE A O 1
ATOM 636 N N . GLY A 1 83 ? 5.512 25.516 0.718 1 95.19 83 GLY A N 1
ATOM 637 C CA . GLY A 1 83 ? 6.027 24.625 1.753 1 95.19 83 GLY A CA 1
ATOM 638 C C . GLY A 1 83 ? 5.535 23.203 1.614 1 95.19 83 GLY A C 1
ATOM 639 O O . GLY A 1 83 ? 4.391 22.969 1.217 1 95.19 83 GLY A O 1
ATOM 640 N N . LYS A 1 84 ? 6.422 22.266 1.882 1 95.19 84 LYS A N 1
ATOM 641 C CA . LYS A 1 84 ? 6.102 20.844 1.949 1 95.19 84 LYS A CA 1
ATOM 642 C C . LYS A 1 84 ? 6.965 20.141 2.988 1 95.19 84 LYS A C 1
ATOM 644 O O . LYS A 1 84 ? 8.188 20.266 2.984 1 95.19 84 LYS A O 1
ATOM 649 N N . GLN A 1 85 ? 6.254 19.469 3.896 1 94.62 85 GLN A N 1
ATOM 650 C CA . GLN A 1 85 ? 6.977 18.75 4.941 1 94.62 85 GLN A CA 1
ATOM 651 C C . GLN A 1 85 ? 6.914 17.25 4.719 1 94.62 85 GLN A C 1
ATOM 653 O O . GLN A 1 85 ? 5.984 16.734 4.086 1 94.62 85 GLN A O 1
ATOM 658 N N . SER A 1 86 ? 7.973 16.656 5.18 1 94.94 86 SER A N 1
ATOM 659 C CA . SER A 1 86 ? 8.094 15.195 5.156 1 94.94 86 SER A CA 1
ATOM 660 C C . SER A 1 86 ? 8.469 14.648 6.531 1 94.94 86 SER A C 1
ATOM 662 O O . SER A 1 86 ? 9.469 15.078 7.121 1 94.94 86 SER A O 1
ATOM 664 N N . ILE A 1 87 ? 7.648 13.68 6.949 1 95.81 87 ILE A N 1
ATOM 665 C CA . ILE A 1 87 ? 7.945 13.117 8.266 1 95.81 87 ILE A CA 1
ATOM 666 C C . ILE A 1 87 ? 9.305 12.422 8.234 1 95.81 87 ILE A C 1
ATOM 668 O O . ILE A 1 87 ? 10.039 12.43 9.219 1 95.81 87 ILE A O 1
ATOM 672 N N . LYS A 1 88 ? 9.648 11.828 7.141 1 96.12 88 LYS A N 1
ATOM 673 C CA . LYS A 1 88 ? 10.945 11.172 7 1 96.12 88 LYS A CA 1
ATOM 674 C C . LYS A 1 88 ? 12.086 12.172 7.191 1 96.12 88 LYS A C 1
ATOM 676 O O . LYS A 1 88 ? 13.039 11.891 7.922 1 96.12 88 LYS A O 1
ATOM 681 N N . ASP A 1 89 ? 11.898 13.297 6.543 1 95.62 89 ASP A N 1
ATOM 682 C CA . ASP A 1 89 ? 12.93 14.32 6.637 1 95.62 89 ASP A CA 1
ATOM 683 C C . ASP A 1 89 ? 13.016 14.898 8.047 1 95.62 89 ASP A C 1
ATOM 685 O O . ASP A 1 89 ? 14.102 15.18 8.547 1 95.62 89 ASP A O 1
ATOM 689 N N . TRP A 1 90 ? 11.867 15.055 8.625 1 96.69 90 TRP 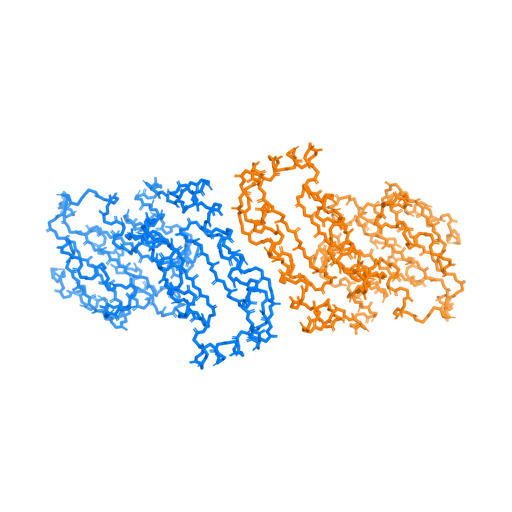A N 1
ATOM 690 C CA . TRP A 1 90 ? 11.82 15.602 9.977 1 96.69 90 TRP A CA 1
ATOM 691 C C . TRP A 1 90 ? 12.469 14.648 10.977 1 96.69 90 TRP A C 1
ATOM 693 O O . TRP A 1 90 ? 13.227 15.07 11.852 1 96.69 90 TRP A O 1
ATOM 703 N N . MET A 1 91 ? 12.266 13.414 10.891 1 96.94 91 MET A N 1
ATOM 704 C CA . MET A 1 91 ? 12.742 12.43 11.852 1 96.94 91 MET A CA 1
ATOM 705 C C . MET A 1 91 ? 14.219 12.125 11.633 1 96.94 91 MET A C 1
ATOM 707 O O . MET A 1 91 ? 15 12.094 12.578 1 96.94 91 MET A O 1
ATOM 711 N N . GLY A 1 92 ? 14.555 11.938 10.398 1 97.25 92 GLY A N 1
ATOM 712 C CA . GLY A 1 92 ? 15.891 11.461 10.078 1 97.25 92 GLY A CA 1
ATOM 713 C C . GLY A 1 92 ? 16.047 9.953 10.219 1 97.25 92 GLY A C 1
ATOM 714 O O . GLY A 1 92 ? 15.281 9.32 10.961 1 97.25 92 GLY A O 1
ATOM 715 N N . GLU A 1 93 ? 17.109 9.438 9.68 1 97.56 93 GLU A N 1
ATOM 716 C CA . GLU A 1 93 ? 17.219 7.996 9.477 1 97.56 93 GLU A CA 1
ATOM 717 C C . GLU A 1 93 ? 17.422 7.266 10.797 1 97.56 93 GLU A C 1
ATOM 719 O O . GLU A 1 93 ? 16.812 6.223 11.039 1 97.56 93 GLU A O 1
ATOM 724 N N . ASP A 1 94 ? 18.234 7.75 11.68 1 97.69 94 ASP A N 1
ATOM 725 C CA . ASP A 1 94 ? 18.516 7.062 12.938 1 97.69 94 ASP A CA 1
ATOM 726 C C . ASP A 1 94 ? 17.25 6.957 13.797 1 97.69 94 ASP A C 1
ATOM 728 O O . ASP A 1 94 ? 16.969 5.906 14.383 1 97.69 94 ASP A O 1
ATOM 732 N N . ARG A 1 95 ? 16.516 8.047 13.883 1 98.06 95 ARG A N 1
ATOM 733 C CA . ARG A 1 95 ? 15.289 8.047 14.656 1 98.06 95 ARG A CA 1
ATOM 734 C C . ARG A 1 95 ? 14.242 7.141 14.023 1 98.06 95 ARG A C 1
ATOM 736 O O . ARG A 1 95 ? 13.5 6.453 14.727 1 98.06 95 ARG A O 1
ATOM 743 N N . ILE A 1 96 ? 14.195 7.133 12.664 1 98.31 96 ILE A N 1
ATOM 744 C CA . ILE A 1 96 ? 13.273 6.258 11.961 1 98.31 96 ILE A CA 1
ATOM 745 C C . ILE A 1 96 ? 13.594 4.801 12.273 1 98.31 96 ILE A C 1
ATOM 747 O O . ILE A 1 96 ? 12.695 4.016 12.594 1 98.31 96 ILE A O 1
ATOM 751 N N . LYS A 1 97 ? 14.844 4.441 12.227 1 98.31 97 LYS A N 1
ATOM 752 C CA . LYS A 1 97 ? 15.234 3.061 12.5 1 98.31 97 LYS A CA 1
ATOM 753 C C . LYS A 1 97 ? 14.867 2.652 13.922 1 98.31 97 LYS A C 1
ATOM 755 O O . LYS A 1 97 ? 14.328 1.564 14.141 1 98.31 97 LYS A O 1
ATOM 760 N N . ARG A 1 98 ? 15.156 3.518 14.844 1 98.31 98 ARG A N 1
ATOM 761 C CA . ARG A 1 98 ? 14.805 3.25 16.234 1 98.31 98 ARG A CA 1
ATOM 762 C C . ARG A 1 98 ? 13.305 3.037 16.391 1 98.31 98 ARG A C 1
ATOM 764 O O . ARG A 1 98 ? 12.875 2.076 17.031 1 98.31 98 ARG A O 1
ATOM 771 N N . PHE A 1 99 ? 12.555 3.9 15.812 1 98.75 99 PHE A N 1
ATOM 772 C CA . PHE A 1 99 ? 11.102 3.877 15.914 1 98.75 99 PHE A CA 1
ATOM 773 C C . PHE A 1 99 ? 10.539 2.625 15.258 1 98.75 99 PHE A C 1
ATOM 775 O O . PHE A 1 99 ? 9.758 1.895 15.867 1 98.75 99 PHE A O 1
ATOM 782 N N . VAL A 1 100 ? 10.938 2.383 14.016 1 98.81 100 VAL A N 1
ATOM 783 C CA . VAL A 1 100 ? 10.43 1.266 13.227 1 98.81 100 VAL A CA 1
ATOM 784 C C . VAL A 1 100 ? 10.797 -0.054 13.906 1 98.81 100 VAL A C 1
ATOM 786 O O . VAL A 1 100 ? 9.961 -0.953 14.016 1 98.81 100 VAL A O 1
ATOM 789 N N . ASN A 1 101 ? 12.047 -0.166 14.367 1 98.81 101 ASN A N 1
ATOM 790 C CA . ASN A 1 101 ? 12.469 -1.399 15.023 1 98.81 101 ASN A CA 1
ATOM 791 C C . ASN A 1 101 ? 11.641 -1.695 16.266 1 98.81 101 ASN A C 1
ATOM 793 O O . ASN A 1 101 ? 11.234 -2.84 16.484 1 98.81 101 ASN A O 1
ATOM 797 N N . PHE A 1 102 ? 11.391 -0.694 17.047 1 98.81 102 PHE A N 1
ATOM 798 C CA . PHE A 1 102 ? 10.547 -0.868 18.219 1 98.81 102 PHE A CA 1
ATOM 799 C C . PHE A 1 102 ? 9.156 -1.355 17.828 1 98.81 102 PHE A C 1
ATOM 801 O O . PHE A 1 102 ? 8.641 -2.316 18.406 1 98.81 102 PHE A O 1
ATOM 808 N N . CYS A 1 103 ? 8.539 -0.683 16.828 1 98.88 103 CYS A N 1
ATOM 809 C CA . CYS A 1 103 ? 7.176 -1.004 16.422 1 98.88 103 CYS A CA 1
ATOM 810 C C . CYS A 1 103 ? 7.09 -2.42 15.867 1 98.88 103 CYS A C 1
ATOM 812 O O . CYS A 1 103 ? 6.133 -3.143 16.141 1 98.88 103 CYS A O 1
ATOM 814 N N . LEU A 1 104 ? 8.07 -2.793 15.055 1 98.88 104 LEU A N 1
ATOM 815 C CA . LEU A 1 104 ? 8.086 -4.145 14.5 1 98.88 104 LEU A CA 1
ATOM 816 C C . LEU A 1 104 ? 8.117 -5.184 15.617 1 98.88 104 LEU A C 1
ATOM 818 O O . LEU A 1 104 ? 7.379 -6.172 15.562 1 98.88 104 LEU A O 1
ATOM 822 N N . ARG A 1 105 ? 8.945 -4.992 16.625 1 98.81 105 ARG A N 1
ATOM 823 C CA . ARG A 1 105 ? 9.023 -5.934 17.734 1 98.81 105 ARG A CA 1
ATOM 824 C C . ARG A 1 105 ? 7.711 -5.965 18.516 1 98.81 105 ARG A C 1
ATOM 826 O O . ARG A 1 105 ? 7.242 -7.035 18.906 1 98.81 105 ARG A O 1
ATOM 833 N N . TYR A 1 106 ? 7.191 -4.781 18.766 1 98.88 106 TYR A N 1
ATOM 834 C CA . TYR A 1 106 ? 5.926 -4.699 19.484 1 98.88 106 TYR A CA 1
ATOM 835 C C . TYR A 1 106 ? 4.824 -5.445 18.75 1 98.88 106 TYR A C 1
ATOM 837 O O . TYR A 1 106 ? 4.078 -6.219 19.359 1 98.88 106 TYR A O 1
ATOM 845 N N . LEU A 1 107 ? 4.723 -5.254 17.453 1 98.75 107 LEU A N 1
ATOM 846 C CA . LEU A 1 107 ? 3.705 -5.883 16.625 1 98.75 107 LEU A CA 1
ATOM 847 C C . LEU A 1 107 ? 3.889 -7.395 16.578 1 98.75 107 LEU A C 1
ATOM 849 O O . LEU A 1 107 ? 2.908 -8.141 16.562 1 98.75 107 LEU A O 1
ATOM 853 N N . ALA A 1 108 ? 5.133 -7.836 16.547 1 98.69 108 ALA A N 1
ATOM 854 C CA . ALA A 1 108 ? 5.41 -9.266 16.562 1 98.69 108 ALA A CA 1
ATOM 855 C C . ALA A 1 108 ? 4.883 -9.906 17.859 1 98.69 108 ALA A C 1
ATOM 857 O O . ALA A 1 108 ? 4.395 -11.039 17.844 1 98.69 108 ALA A O 1
ATOM 858 N N . ASP A 1 109 ? 4.926 -9.188 18.906 1 98.31 109 ASP A N 1
ATOM 859 C CA . ASP A 1 109 ? 4.574 -9.719 20.219 1 98.31 109 ASP A CA 1
ATOM 860 C C . ASP A 1 109 ? 3.068 -9.633 20.453 1 98.31 109 ASP A C 1
ATOM 862 O O . ASP A 1 109 ? 2.549 -10.242 21.391 1 98.31 109 ASP A O 1
ATOM 866 N N . LEU A 1 110 ? 2.365 -8.867 19.688 1 98 110 LEU A N 1
ATOM 867 C CA . LEU A 1 110 ? 0.922 -8.727 19.859 1 98 110 LEU A CA 1
ATOM 868 C C . LEU A 1 110 ? 0.211 -10.039 19.547 1 98 110 LEU A C 1
ATOM 870 O O . LEU A 1 110 ? 0.462 -10.656 18.5 1 98 110 LEU A O 1
ATOM 874 N N . ASP A 1 111 ? -0.529 -10.484 20.484 1 95.56 111 ASP A N 1
ATOM 875 C CA . ASP A 1 111 ? -1.354 -11.664 20.234 1 95.56 111 ASP A CA 1
ATOM 876 C C . ASP A 1 111 ? -2.775 -11.266 19.859 1 95.56 111 ASP A C 1
ATOM 878 O O . ASP A 1 111 ? -3.629 -11.062 20.719 1 95.56 111 ASP A O 1
ATOM 882 N N . ILE A 1 112 ? -3.066 -11.156 18.641 1 98.25 112 ILE A N 1
ATOM 883 C CA . ILE A 1 112 ? -4.379 -10.812 18.109 1 98.25 112 ILE A CA 1
ATOM 884 C C . ILE A 1 112 ? -4.828 -11.891 17.109 1 98.25 112 ILE A C 1
ATOM 886 O O . ILE A 1 112 ? -4.004 -12.648 16.609 1 98.25 112 ILE A O 1
ATOM 890 N N . PRO A 1 113 ? -6.082 -11.961 16.797 1 97.56 113 PRO A N 1
ATOM 891 C CA . PRO A 1 113 ? -6.621 -13.102 16.062 1 97.56 113 PRO A CA 1
ATOM 892 C C . PRO A 1 113 ? -6.082 -13.18 14.633 1 97.56 113 PRO A C 1
ATOM 894 O O . PRO A 1 113 ? -5.875 -14.281 14.109 1 97.56 113 PRO A O 1
ATOM 897 N N . LYS A 1 114 ? -5.852 -12.047 14 1 98.19 114 LYS A N 1
ATOM 898 C CA . LYS A 1 114 ? -5.441 -12.031 12.594 1 98.19 114 LYS A CA 1
ATOM 899 C C . LYS A 1 114 ? -4.359 -10.984 12.352 1 98.19 114 LYS A C 1
ATOM 901 O O . LYS A 1 114 ? -4.398 -9.898 12.93 1 98.19 114 LYS A O 1
ATOM 906 N N . LYS A 1 115 ? -3.416 -11.258 11.508 1 98.56 115 LYS A N 1
ATOM 907 C CA . LYS A 1 115 ? -2.391 -10.328 11.031 1 98.56 115 LYS A CA 1
ATOM 908 C C . LYS A 1 115 ? -2.352 -10.289 9.508 1 98.56 115 LYS A C 1
ATOM 910 O O . LYS A 1 115 ? -2.229 -11.32 8.852 1 98.56 115 LYS A O 1
ATOM 915 N N . ARG A 1 116 ? -2.49 -9.07 8.82 1 97.75 116 ARG A N 1
ATOM 916 C CA . ARG A 1 116 ? -2.75 -8.977 7.391 1 97.75 116 ARG A CA 1
ATOM 917 C C . ARG A 1 116 ? -1.75 -8.047 6.711 1 97.75 116 ARG A C 1
ATOM 919 O O . ARG A 1 116 ? -2.016 -7.531 5.621 1 97.75 116 ARG A O 1
ATOM 926 N N . GLY A 1 117 ? -0.632 -7.816 7.262 1 97.69 117 GLY A N 1
ATOM 927 C CA . GLY A 1 117 ? 0.423 -7.078 6.586 1 97.69 117 GLY A CA 1
ATOM 928 C C . GLY A 1 117 ? 0.169 -5.582 6.539 1 97.69 117 GLY A C 1
ATOM 929 O O . GLY A 1 117 ? -0.825 -5.098 7.086 1 97.69 117 GLY A O 1
ATOM 930 N N . THR A 1 118 ? 1.16 -4.852 5.852 1 98.12 118 THR A N 1
ATOM 931 C CA . THR A 1 118 ? 1.19 -3.395 5.824 1 98.12 118 THR A CA 1
ATOM 932 C C . THR A 1 118 ? 0.89 -2.82 7.207 1 98.12 118 THR A C 1
ATOM 934 O O . THR A 1 118 ? -0.027 -2.012 7.363 1 98.12 118 THR A O 1
ATOM 937 N N . PHE A 1 119 ? 1.666 -3.164 8.164 1 98.81 119 PHE A N 1
ATOM 938 C CA . PHE A 1 119 ? 1.512 -2.762 9.555 1 98.81 119 PHE A CA 1
ATOM 939 C C . PHE A 1 119 ? 2.01 -1.337 9.766 1 98.81 119 PHE A C 1
ATOM 941 O O . PHE A 1 119 ? 1.548 -0.641 10.672 1 98.81 119 PHE A O 1
ATOM 948 N N . ILE A 1 120 ? 2.99 -1.028 9.047 1 98.81 120 ILE A N 1
ATOM 949 C CA . ILE A 1 120 ? 3.605 0.294 9.062 1 98.81 120 ILE A CA 1
ATOM 950 C C . ILE A 1 120 ? 3.582 0.89 7.66 1 98.81 120 ILE A C 1
ATOM 952 O O . ILE A 1 120 ? 4.039 0.26 6.703 1 98.81 120 ILE A O 1
ATOM 956 N N . GLU A 1 121 ? 3.059 2.02 7.539 1 98 121 GLU A N 1
ATOM 957 C CA . GLU A 1 121 ? 2.996 2.721 6.262 1 98 121 GLU A CA 1
ATOM 958 C C . GLU A 1 121 ? 3.438 4.176 6.406 1 98 121 GLU A C 1
ATOM 960 O O . GLU A 1 121 ? 2.947 4.895 7.281 1 98 121 GLU A O 1
ATOM 965 N N . PHE A 1 122 ? 4.336 4.562 5.512 1 97 122 PHE A N 1
ATOM 966 C CA . PHE A 1 122 ? 4.785 5.949 5.488 1 97 122 PHE A CA 1
ATOM 967 C C . PHE A 1 122 ? 3.896 6.793 4.578 1 97 122 PHE A C 1
ATOM 969 O O . PHE A 1 122 ? 3.688 6.445 3.414 1 97 122 PHE A O 1
ATOM 976 N N . ARG A 1 123 ? 3.434 7.797 5.141 1 92.94 123 ARG A N 1
ATOM 977 C CA . ARG A 1 123 ? 2.818 8.883 4.387 1 92.94 123 ARG A CA 1
ATOM 978 C C . ARG A 1 123 ? 3.648 10.156 4.484 1 92.94 123 ARG A C 1
ATOM 980 O O . ARG A 1 123 ? 4.695 10.172 5.137 1 92.94 123 ARG A O 1
ATOM 987 N N . ASP A 1 124 ? 3.326 11.148 3.785 1 89.81 124 ASP A N 1
ATOM 988 C CA . ASP A 1 124 ? 4.176 12.336 3.746 1 89.81 124 ASP A CA 1
ATOM 989 C C . ASP A 1 124 ? 4.273 12.984 5.125 1 89.81 124 ASP A C 1
ATOM 991 O O . ASP A 1 124 ? 5.367 13.328 5.574 1 89.81 124 ASP A O 1
ATOM 995 N N . GLY A 1 125 ? 3.168 13.062 5.789 1 92.69 125 GLY A N 1
ATOM 996 C CA . GLY A 1 125 ? 3.174 13.836 7.02 1 92.69 125 GLY A CA 1
ATOM 997 C C . GLY A 1 125 ? 3.057 12.969 8.266 1 92.69 125 GLY A C 1
ATOM 998 O O . GLY A 1 125 ? 3.072 13.484 9.383 1 92.69 125 GLY A O 1
ATOM 999 N N . LEU A 1 126 ? 2.965 11.672 8.047 1 94.62 126 LEU A N 1
ATOM 1000 C CA . LEU A 1 126 ? 2.773 10.828 9.219 1 94.62 126 LEU A CA 1
ATOM 1001 C C . LEU A 1 126 ? 3.174 9.391 8.922 1 94.62 126 LEU A C 1
ATOM 1003 O O . LEU A 1 126 ? 3.371 9.023 7.762 1 94.62 126 LEU A O 1
ATOM 1007 N N . ILE A 1 127 ? 3.389 8.633 9.953 1 97.25 127 ILE A N 1
ATOM 1008 C CA . ILE A 1 127 ? 3.529 7.18 9.883 1 97.25 127 ILE A CA 1
ATOM 1009 C C . ILE A 1 127 ? 2.271 6.512 10.438 1 97.25 127 ILE A C 1
ATOM 1011 O O . ILE A 1 127 ? 1.845 6.805 11.555 1 97.25 127 ILE A O 1
ATOM 1015 N N . ASN A 1 128 ? 1.693 5.727 9.562 1 97.06 128 ASN A N 1
ATOM 1016 C CA . ASN A 1 128 ? 0.499 4.988 9.961 1 97.06 128 ASN A CA 1
ATOM 1017 C C . ASN A 1 128 ? 0.846 3.59 10.461 1 97.06 128 ASN A C 1
ATOM 1019 O O . ASN A 1 128 ? 1.51 2.822 9.766 1 97.06 128 ASN A O 1
ATOM 1023 N N . LEU A 1 129 ? 0.483 3.293 11.719 1 98.5 129 LEU A N 1
ATOM 1024 C CA . LEU A 1 129 ? 0.624 1.967 12.312 1 98.5 129 LEU A CA 1
ATOM 1025 C C . LEU A 1 129 ? -0.725 1.259 12.383 1 98.5 129 LEU A C 1
ATOM 1027 O O . LEU A 1 129 ? -1.72 1.853 12.805 1 98.5 129 LEU A O 1
ATOM 1031 N N . CYS A 1 130 ? -0.754 0.001 11.961 1 98.5 130 CYS A N 1
ATOM 1032 C CA . CYS A 1 130 ? -1.998 -0.76 11.961 1 98.5 130 CYS A CA 1
ATOM 1033 C C . CYS A 1 130 ? -1.778 -2.164 12.516 1 98.5 130 CYS A C 1
ATOM 1035 O O . CYS A 1 130 ? -1.306 -3.049 11.805 1 98.5 130 CYS A O 1
ATOM 1037 N N . PRO A 1 131 ? -2.162 -2.398 13.797 1 98.62 131 PRO A N 1
ATOM 1038 C CA . PRO A 1 131 ? -1.863 -3.676 14.445 1 98.62 131 PRO A CA 1
ATOM 1039 C C . PRO A 1 131 ? -2.355 -4.879 13.648 1 98.62 131 PRO A C 1
ATOM 1041 O O . PRO A 1 131 ? -1.627 -5.859 13.484 1 98.62 131 PRO A O 1
ATOM 1044 N N . ILE A 1 132 ? -3.533 -4.828 13.102 1 98.69 132 ILE A N 1
ATOM 1045 C CA . ILE A 1 132 ? -4.035 -5.965 12.336 1 98.69 132 ILE A CA 1
ATOM 1046 C C . ILE A 1 132 ? -3.398 -5.969 10.945 1 98.69 132 ILE A C 1
ATOM 1048 O O . ILE A 1 132 ? -3.357 -7.008 10.281 1 98.69 132 ILE A O 1
ATOM 1052 N N . GLY A 1 133 ? -2.996 -4.812 10.469 1 98.5 133 GLY A N 1
ATOM 1053 C CA . GLY A 1 133 ? -2.486 -4.652 9.117 1 98.5 133 GLY A CA 1
ATOM 1054 C C . GLY A 1 133 ? -3.525 -4.129 8.148 1 98.5 133 GLY A C 1
ATOM 1055 O O . GLY A 1 133 ? -4.711 -4.449 8.266 1 98.5 133 GLY A O 1
ATOM 1056 N N . ARG A 1 134 ? -3.047 -3.395 7.141 1 97.44 134 ARG A N 1
ATOM 1057 C CA . ARG A 1 134 ? -3.953 -2.676 6.25 1 97.44 134 ARG A CA 1
ATOM 1058 C C . ARG A 1 134 ? -4.371 -3.551 5.07 1 97.44 134 ARG A C 1
ATOM 1060 O O . ARG A 1 134 ? -5.215 -3.154 4.266 1 97.44 134 ARG A O 1
ATOM 1067 N N . ASN A 1 135 ? -3.832 -4.715 4.957 1 96.81 135 ASN A N 1
ATOM 1068 C CA . ASN A 1 135 ? -4.289 -5.645 3.934 1 96.81 135 ASN A CA 1
ATOM 1069 C C . ASN A 1 135 ? -5.516 -6.426 4.395 1 96.81 135 ASN A C 1
ATOM 1071 O O . ASN A 1 135 ? -5.934 -7.383 3.738 1 96.81 135 ASN A O 1
ATOM 1075 N N . CYS A 1 136 ? -6.133 -6.062 5.418 1 97.56 136 CYS A N 1
ATOM 1076 C CA . CYS A 1 136 ? -7.297 -6.781 5.926 1 97.56 136 CYS A CA 1
ATOM 1077 C C . CYS A 1 136 ? -8.531 -6.477 5.09 1 97.56 136 CYS A C 1
ATOM 1079 O O . CYS A 1 136 ? -8.625 -5.41 4.477 1 97.56 136 CYS A O 1
ATOM 1081 N N . THR A 1 137 ? -9.438 -7.449 5.055 1 96.25 137 THR A N 1
ATOM 1082 C CA . THR A 1 137 ? -10.734 -7.211 4.426 1 96.25 137 THR A CA 1
ATOM 1083 C C . THR A 1 137 ? -11.602 -6.309 5.301 1 96.25 137 THR A C 1
ATOM 1085 O O . THR A 1 137 ? -11.266 -6.051 6.457 1 96.25 137 THR A O 1
ATOM 1088 N N . GLN A 1 138 ? -12.656 -5.836 4.723 1 97.12 138 GLN A N 1
ATOM 1089 C CA . GLN A 1 138 ? -13.586 -5.027 5.5 1 97.12 138 GLN A CA 1
ATOM 1090 C C . GLN A 1 138 ? -14.141 -5.816 6.688 1 97.12 138 GLN A C 1
ATOM 1092 O O . GLN A 1 138 ? -14.305 -5.27 7.777 1 97.12 138 GLN A O 1
ATOM 1097 N N . GLU A 1 139 ? -14.461 -7.059 6.441 1 97.69 139 GLU A N 1
ATOM 1098 C CA . GLU A 1 139 ? -14.953 -7.91 7.52 1 97.69 139 GLU A CA 1
ATOM 1099 C C . GLU A 1 139 ? -13.906 -8.062 8.625 1 97.69 139 GLU A C 1
ATOM 1101 O O . GLU A 1 139 ? -14.219 -7.918 9.805 1 97.69 139 GLU A O 1
ATOM 1106 N N . GLU A 1 140 ? -12.664 -8.281 8.273 1 98 140 GLU A N 1
ATOM 1107 C CA . GLU A 1 140 ? -11.578 -8.406 9.234 1 98 140 GLU A CA 1
ATOM 1108 C C . GLU A 1 140 ? -11.352 -7.09 9.977 1 98 140 GLU A C 1
ATOM 1110 O O . GLU A 1 140 ? -11.047 -7.098 11.172 1 98 140 GLU A O 1
ATOM 1115 N N . ARG A 1 141 ? -11.484 -6.035 9.266 1 98.06 141 ARG A N 1
ATOM 1116 C CA . ARG A 1 141 ? -11.367 -4.699 9.836 1 98.06 141 ARG A CA 1
ATOM 1117 C C . ARG A 1 141 ? -12.359 -4.504 10.977 1 98.06 141 ARG A C 1
ATOM 1119 O O . ARG A 1 141 ? -11.984 -4.062 12.062 1 98.06 141 ARG A O 1
ATOM 1126 N N . MET A 1 142 ? -13.562 -4.836 10.805 1 98 142 MET A N 1
ATOM 1127 C CA . MET A 1 142 ? -14.617 -4.66 11.797 1 98 142 MET A CA 1
ATOM 1128 C C . MET A 1 142 ? -14.414 -5.602 12.977 1 98 142 MET A C 1
ATOM 1130 O O . MET A 1 142 ? -14.688 -5.238 14.125 1 98 142 MET A O 1
ATOM 1134 N N . GLU A 1 143 ? -13.977 -6.77 12.617 1 98.25 143 GLU A N 1
ATOM 1135 C CA . GLU A 1 143 ? -13.664 -7.703 13.695 1 98.25 143 GLU A CA 1
ATOM 1136 C C . GLU A 1 143 ? -12.594 -7.137 14.625 1 98.25 143 GLU A C 1
ATOM 1138 O O . GLU A 1 143 ? -12.719 -7.219 15.852 1 98.25 143 GLU A O 1
ATOM 1143 N N . PHE A 1 144 ? -11.617 -6.609 14.094 1 98.56 144 PHE A N 1
ATOM 1144 C CA . PHE A 1 144 ? -10.555 -6.035 14.914 1 98.56 144 PHE A CA 1
ATOM 1145 C C . PHE A 1 144 ? -11.07 -4.828 15.695 1 98.56 144 PHE A C 1
ATOM 1147 O O . PHE A 1 144 ? -10.695 -4.629 16.844 1 98.56 144 PHE A O 1
ATOM 1154 N N . PHE A 1 145 ? -11.828 -4.02 15 1 98.25 145 PHE A N 1
ATOM 1155 C CA . PHE A 1 145 ? -12.398 -2.842 15.641 1 98.25 145 PHE A CA 1
ATOM 1156 C C . PHE A 1 145 ? -13.109 -3.223 16.938 1 98.25 145 PHE A C 1
ATOM 1158 O O . PHE A 1 145 ? -12.875 -2.615 17.984 1 98.25 145 PHE A O 1
ATOM 1165 N N . GLU A 1 146 ? -13.953 -4.215 16.891 1 98.25 146 GLU A N 1
ATOM 1166 C CA . GLU A 1 146 ? -14.664 -4.695 18.078 1 98.25 146 GLU A CA 1
ATOM 1167 C C . GLU A 1 146 ? -13.711 -5.312 19.094 1 98.25 146 GLU A C 1
ATOM 1169 O O . GLU A 1 146 ? -13.852 -5.102 20.297 1 98.25 146 GLU A O 1
ATOM 1174 N N . TYR A 1 147 ? -12.766 -6.062 18.625 1 98.44 147 TYR A N 1
ATOM 1175 C CA . TYR A 1 147 ? -11.758 -6.68 19.469 1 98.44 147 TYR A CA 1
ATOM 1176 C C . TYR A 1 147 ? -10.953 -5.621 20.219 1 98.44 147 TYR A C 1
ATOM 1178 O O . TYR A 1 147 ? -10.672 -5.773 21.406 1 98.44 147 TYR A O 1
ATOM 1186 N N . ASP A 1 148 ? -10.602 -4.578 19.578 1 97.94 148 ASP A N 1
ATOM 1187 C CA . ASP A 1 148 ? -9.797 -3.49 20.125 1 97.94 148 ASP A CA 1
ATOM 1188 C C . ASP A 1 148 ? -10.57 -2.744 21.219 1 97.94 148 ASP A C 1
ATOM 1190 O O . ASP A 1 148 ? -9.984 -2.268 22.188 1 97.94 148 ASP A O 1
ATOM 1194 N N . LYS A 1 149 ? -11.836 -2.586 21.016 1 96.88 149 LYS A N 1
ATOM 1195 C CA . LYS A 1 149 ? -12.656 -1.939 22.031 1 96.88 149 LYS A CA 1
ATOM 1196 C C . LYS A 1 149 ? -12.578 -2.686 23.359 1 96.88 149 LYS A C 1
ATOM 1198 O O . LYS A 1 149 ? -12.555 -2.066 24.422 1 96.88 149 LYS A O 1
ATOM 1203 N N . GLU A 1 150 ? -12.555 -3.896 23.25 1 98 150 GLU A N 1
ATOM 1204 C CA . GLU A 1 150 ? -12.57 -4.746 24.438 1 98 150 GLU A CA 1
ATOM 1205 C C . GLU A 1 150 ? -11.164 -4.91 25.016 1 98 150 GLU A C 1
ATOM 1207 O O . GLU A 1 150 ? -10.969 -4.828 26.234 1 98 150 GLU A O 1
ATOM 1212 N N . HIS A 1 151 ? -10.203 -5.078 24.203 1 98.25 151 HIS A N 1
ATOM 1213 C CA . HIS A 1 151 ? -8.891 -5.504 24.672 1 98.25 151 HIS A CA 1
ATOM 1214 C C . HIS A 1 151 ? -7.902 -4.344 24.688 1 98.25 151 HIS A C 1
ATOM 1216 O O . HIS A 1 151 ? -6.781 -4.48 25.188 1 98.25 151 HIS A O 1
ATOM 1222 N N . LYS A 1 152 ? -8.242 -3.195 24.109 1 98.19 152 LYS A N 1
ATOM 1223 C CA . LYS A 1 152 ? -7.492 -1.944 24.172 1 98.19 152 LYS A CA 1
ATOM 1224 C C . LYS A 1 152 ? -6.102 -2.102 23.562 1 98.19 152 LYS A C 1
ATOM 1226 O O . LYS A 1 152 ? -5.109 -1.66 24.141 1 98.19 152 LYS A O 1
ATOM 1231 N N . ILE A 1 153 ? -6.113 -2.771 22.422 1 98.56 153 ILE A N 1
ATOM 1232 C CA . ILE A 1 153 ? -4.863 -3.051 21.719 1 98.56 153 ILE A CA 1
ATOM 1233 C C . ILE A 1 153 ? -4.172 -1.738 21.344 1 98.56 153 ILE A C 1
ATOM 1235 O O . ILE A 1 153 ? -2.996 -1.539 21.672 1 98.56 153 ILE A O 1
ATOM 1239 N N . ARG A 1 154 ? -4.859 -0.832 20.734 1 98.31 154 ARG A N 1
ATOM 1240 C CA . ARG A 1 154 ? -4.262 0.409 20.25 1 98.31 154 ARG A CA 1
ATOM 1241 C C . ARG A 1 154 ? -3.918 1.336 21.406 1 98.31 154 ARG A C 1
ATOM 1243 O O . ARG A 1 154 ? -2.871 1.987 21.406 1 98.31 154 ARG A O 1
ATOM 1250 N N . GLU A 1 155 ? -4.73 1.419 22.359 1 97.94 155 GLU A N 1
ATOM 1251 C CA . GLU A 1 155 ? -4.461 2.25 23.531 1 97.94 155 GLU A CA 1
ATOM 1252 C C . GLU A 1 155 ? -3.17 1.826 24.219 1 97.94 155 GLU A C 1
ATOM 1254 O O . GLU A 1 155 ? -2.332 2.668 24.547 1 97.94 155 GLU A O 1
ATOM 1259 N N . LYS A 1 156 ? -3 0.535 24.422 1 98.5 156 LYS A N 1
ATOM 1260 C CA . LYS A 1 156 ? -1.796 0.01 25.062 1 98.5 156 LYS A CA 1
ATOM 1261 C C . LYS A 1 156 ? -0.562 0.268 24.203 1 98.5 156 LYS A C 1
ATOM 1263 O O . LYS A 1 156 ? 0.514 0.567 24.719 1 98.5 156 LYS A O 1
ATOM 1268 N N . PHE A 1 157 ? -0.709 0.115 22.891 1 98.56 157 PHE A N 1
ATOM 1269 C CA . PHE A 1 157 ? 0.387 0.389 21.969 1 98.56 157 PHE A CA 1
ATOM 1270 C C . PHE A 1 157 ? 0.809 1.852 22.062 1 98.56 157 PHE A C 1
ATOM 1272 O O . PHE A 1 157 ? 2 2.156 22.141 1 98.56 157 PHE A O 1
ATOM 1279 N N . VAL A 1 158 ? -0.145 2.77 22.062 1 98.25 158 VAL A N 1
ATOM 1280 C CA . VAL A 1 158 ? 0.121 4.199 22.188 1 98.25 158 VAL A CA 1
ATOM 1281 C C . VAL A 1 158 ? 0.86 4.48 23.484 1 98.25 158 VAL A C 1
ATOM 1283 O O . VAL A 1 158 ? 1.859 5.207 23.5 1 98.25 158 VAL A O 1
ATOM 1286 N N . GLU A 1 159 ? 0.402 3.906 24.547 1 98.38 159 GLU A N 1
ATOM 1287 C CA . GLU A 1 159 ? 1.045 4.102 25.844 1 98.38 159 GLU A CA 1
ATOM 1288 C C . GLU A 1 159 ? 2.502 3.65 25.812 1 98.38 159 GLU A C 1
ATOM 1290 O O . GLU A 1 159 ? 3.383 4.34 26.328 1 98.38 159 GLU A O 1
ATOM 1295 N N . ALA A 1 160 ? 2.697 2.482 25.25 1 98.69 160 ALA A N 1
ATOM 1296 C CA . ALA A 1 160 ? 4.055 1.958 25.141 1 98.69 160 ALA A CA 1
ATOM 1297 C C . ALA A 1 160 ? 4.945 2.895 24.328 1 98.69 160 ALA A C 1
ATOM 1299 O O . ALA A 1 160 ? 6.094 3.145 24.703 1 98.69 160 ALA A O 1
ATOM 1300 N N . MET A 1 161 ? 4.41 3.438 23.234 1 98.69 161 MET A N 1
ATOM 1301 C CA . MET A 1 161 ? 5.191 4.324 22.375 1 98.69 161 MET A CA 1
ATOM 1302 C C . MET A 1 161 ? 5.438 5.664 23.062 1 98.69 161 MET A C 1
ATOM 1304 O O . MET A 1 161 ? 6.523 6.234 22.938 1 98.69 161 MET A O 1
ATOM 1308 N N . GLU A 1 162 ? 4.438 6.176 23.719 1 98.25 162 GLU A N 1
ATOM 1309 C CA . GLU A 1 162 ? 4.613 7.43 24.453 1 98.25 162 GLU A CA 1
ATOM 1310 C C . GLU A 1 162 ? 5.75 7.32 25.469 1 98.25 162 GLU A C 1
ATOM 1312 O O . GLU A 1 162 ? 6.539 8.258 25.625 1 98.25 162 GLU A O 1
ATOM 1317 N N . LYS A 1 163 ? 5.781 6.195 26.141 1 98.5 163 LYS A N 1
ATOM 1318 C CA . LYS A 1 163 ? 6.844 5.965 27.109 1 98.5 163 LYS A CA 1
ATOM 1319 C C . LYS A 1 163 ? 8.195 5.797 26.422 1 98.5 163 LYS A C 1
ATOM 1321 O O . LYS A 1 163 ? 9.18 6.438 26.812 1 98.5 163 LYS A O 1
ATOM 1326 N N . GLU A 1 164 ? 8.281 5.016 25.438 1 98.5 164 GLU A N 1
ATOM 1327 C CA . GLU A 1 164 ? 9.531 4.672 24.766 1 98.5 164 GLU A CA 1
ATOM 1328 C C . GLU A 1 164 ? 10.125 5.879 24.047 1 98.5 164 GLU A C 1
ATOM 1330 O O . GLU A 1 164 ? 11.344 6.047 24 1 98.5 164 GLU A O 1
ATOM 1335 N N . PHE A 1 165 ? 9.273 6.738 23.5 1 98.5 165 PHE A N 1
ATOM 1336 C CA . PHE A 1 165 ? 9.75 7.789 22.609 1 98.5 165 PHE A CA 1
ATOM 1337 C C . PHE A 1 165 ? 9.445 9.164 23.172 1 98.5 165 PHE A C 1
ATOM 1339 O O . PHE A 1 165 ? 9.172 10.109 22.422 1 98.5 165 PHE A O 1
ATOM 1346 N N . ALA A 1 166 ? 9.414 9.305 24.438 1 97.69 166 ALA A N 1
ATOM 1347 C CA . ALA A 1 166 ? 9.133 10.562 25.125 1 97.69 166 ALA A CA 1
ATOM 1348 C C . ALA A 1 166 ? 10.094 11.656 24.688 1 97.69 166 ALA A C 1
ATOM 1350 O O . ALA A 1 166 ? 9.758 12.844 24.734 1 97.69 166 ALA A O 1
ATOM 1351 N N . ASP A 1 167 ? 11.195 11.312 24.188 1 97.94 167 ASP A N 1
ATOM 1352 C CA . ASP A 1 167 ? 12.258 12.242 23.828 1 97.94 167 ASP A CA 1
ATOM 1353 C C . ASP A 1 167 ? 12.18 12.633 22.359 1 97.94 167 ASP A C 1
ATOM 1355 O O . ASP A 1 167 ? 13 13.422 21.875 1 97.94 167 ASP A O 1
ATOM 1359 N N . MET A 1 168 ? 11.172 12.18 21.578 1 97.62 168 MET A N 1
ATOM 1360 C CA . MET A 1 168 ? 11.25 12.312 20.125 1 97.62 168 MET A CA 1
ATOM 1361 C C . MET A 1 168 ? 10.273 13.375 19.625 1 97.62 168 MET A C 1
ATOM 1363 O O . MET A 1 168 ? 10.266 13.703 18.438 1 97.62 168 MET A O 1
ATOM 1367 N N . GLY A 1 169 ? 9.445 13.914 20.484 1 97.31 169 GLY A N 1
ATOM 1368 C CA . GLY A 1 169 ? 8.539 14.977 20.078 1 97.31 169 GLY A CA 1
ATOM 1369 C C . GLY A 1 169 ? 7.418 14.484 19.172 1 97.31 169 GLY A C 1
ATOM 1370 O O . GLY A 1 169 ? 6.953 15.211 18.297 1 97.31 169 GLY A O 1
ATOM 1371 N N . LEU A 1 170 ? 6.977 13.25 19.328 1 97.56 170 LEU A N 1
ATOM 1372 C CA . LEU A 1 170 ? 5.941 12.633 18.5 1 97.56 170 LEU A CA 1
ATOM 1373 C C . LEU A 1 170 ? 4.594 12.656 19.219 1 97.56 170 LEU A C 1
ATOM 1375 O O . LEU A 1 170 ? 4.535 12.617 20.453 1 97.56 170 LEU A O 1
ATOM 1379 N N . LYS A 1 171 ? 3.615 12.82 18.438 1 95.12 171 LYS A N 1
ATOM 1380 C CA . LYS A 1 171 ? 2.238 12.609 18.875 1 95.12 171 LYS A CA 1
ATOM 1381 C C . LYS A 1 171 ? 1.684 11.305 18.312 1 95.12 171 LYS A C 1
ATOM 1383 O O . LYS A 1 171 ? 1.939 10.961 17.156 1 95.12 171 LYS A O 1
ATOM 1388 N N . PHE A 1 172 ? 0.923 10.594 19.141 1 96 172 PHE A N 1
ATOM 1389 C CA . PHE A 1 172 ? 0.291 9.328 18.766 1 96 172 PHE A CA 1
ATOM 1390 C C . PHE A 1 172 ? -1.226 9.43 18.875 1 96 172 PHE A C 1
ATOM 1392 O O . PHE A 1 172 ? -1.761 9.719 19.953 1 96 172 PHE A O 1
ATOM 1399 N N . SER A 1 173 ? -1.86 9.234 17.75 1 91 173 SER A N 1
ATOM 1400 C CA . SER A 1 173 ? -3.307 9.438 17.719 1 91 173 SER A CA 1
ATOM 1401 C C . SER A 1 173 ? -4.023 8.211 17.156 1 91 173 SER A C 1
ATOM 1403 O O . SER A 1 173 ? -3.73 7.781 16.031 1 91 173 SER A O 1
ATOM 1405 N N . ILE A 1 174 ? -4.91 7.66 17.969 1 91.38 174 ILE A N 1
ATOM 1406 C CA . ILE A 1 174 ? -5.734 6.578 17.438 1 91.38 174 ILE A CA 1
ATOM 1407 C C . ILE A 1 174 ? -6.617 7.109 16.312 1 91.38 174 ILE A C 1
ATOM 1409 O O . ILE A 1 174 ? -7.328 8.102 16.484 1 91.38 174 ILE A O 1
ATOM 1413 N N . GLY A 1 175 ? -6.414 6.535 15.141 1 82.94 175 GLY A N 1
ATOM 1414 C CA . GLY A 1 175 ? -7.117 7.02 13.961 1 82.94 175 GLY A CA 1
ATOM 1415 C C . GLY A 1 175 ? -8.055 5.988 13.367 1 82.94 175 GLY A C 1
ATOM 1416 O O . GLY A 1 175 ? -7.688 4.824 13.195 1 82.94 175 GLY A O 1
ATOM 1417 N N . GLY A 1 176 ? -9.234 6.375 13.055 1 83.94 176 GLY A N 1
ATOM 1418 C CA . GLY A 1 176 ? -10.172 5.5 12.367 1 83.94 176 GLY A CA 1
ATOM 1419 C C . GLY A 1 176 ? -10.609 4.316 13.211 1 83.94 176 GLY A C 1
ATOM 1420 O O . GLY A 1 176 ? -10.945 4.477 14.391 1 83.94 176 GLY A O 1
ATOM 1421 N N . GLN A 1 177 ? -10.703 3.154 12.508 1 91.75 177 GLN A N 1
ATOM 1422 C CA . GLN A 1 177 ? -11.227 1.968 13.172 1 91.75 177 GLN A CA 1
ATOM 1423 C C . GLN A 1 177 ? -10.102 1.029 13.594 1 91.75 177 GLN A C 1
ATOM 1425 O O . GLN A 1 177 ? -10.281 0.2 14.492 1 91.75 177 GLN A O 1
ATOM 1430 N N . ILE A 1 178 ? -8.844 1.245 12.953 1 97.31 178 ILE A N 1
ATOM 1431 C CA . ILE A 1 178 ? -7.93 0.142 13.219 1 97.31 178 ILE A CA 1
ATOM 1432 C C . ILE A 1 178 ? -6.504 0.674 13.344 1 97.31 178 ILE A C 1
ATOM 1434 O O . ILE A 1 178 ? -5.57 -0.087 13.609 1 97.31 178 ILE A O 1
ATOM 1438 N N . SER A 1 179 ? -6.281 1.947 13.203 1 96.94 179 SER A N 1
ATOM 1439 C CA . SER A 1 179 ? -4.902 2.389 13.023 1 96.94 179 SER A CA 1
ATOM 1440 C C . SER A 1 179 ? -4.52 3.438 14.062 1 96.94 179 SER A C 1
ATOM 1442 O O . SER A 1 179 ? -5.359 3.865 14.859 1 96.94 179 SER A O 1
ATOM 1444 N N . ILE A 1 180 ? -3.252 3.73 14.188 1 96.88 180 ILE A N 1
ATOM 1445 C CA . ILE A 1 180 ? -2.617 4.797 14.961 1 96.88 180 ILE A CA 1
ATOM 1446 C C . ILE A 1 180 ? -1.801 5.688 14.031 1 96.88 180 ILE A C 1
ATOM 1448 O O . ILE A 1 180 ? -0.978 5.199 13.25 1 96.88 180 ILE A O 1
ATOM 1452 N N . ASP A 1 181 ? -2.049 6.949 14.07 1 94.19 181 ASP A N 1
ATOM 1453 C CA . ASP A 1 181 ? -1.257 7.918 13.32 1 94.19 181 ASP A CA 1
ATOM 1454 C C . ASP A 1 181 ? -0.163 8.523 14.195 1 94.19 181 ASP A C 1
ATOM 1456 O O . ASP A 1 181 ? -0.42 8.922 15.336 1 94.19 181 ASP A O 1
ATOM 1460 N N . VAL A 1 182 ? 0.989 8.531 13.648 1 97.06 182 VAL A N 1
ATOM 1461 C CA . VAL A 1 182 ? 2.148 9.086 14.336 1 97.06 182 VAL A CA 1
ATOM 1462 C C . VAL A 1 182 ? 2.697 10.273 13.547 1 97.06 182 VAL A C 1
ATOM 1464 O O . VAL A 1 182 ? 3.014 10.148 12.359 1 97.06 182 VAL A O 1
ATOM 1467 N N . PHE A 1 183 ? 2.836 11.406 14.156 1 96.25 183 PHE A N 1
ATOM 1468 C CA . PHE A 1 183 ? 3.35 12.609 13.5 1 96.25 183 PHE A CA 1
ATOM 1469 C C . PHE A 1 183 ? 3.951 13.562 14.523 1 96.25 183 PHE A C 1
ATOM 1471 O O . PHE A 1 183 ? 3.707 13.438 15.727 1 96.25 183 PHE A O 1
ATOM 1478 N N . PRO A 1 184 ? 4.809 14.43 14.141 1 96.81 184 PRO A N 1
ATOM 1479 C CA . PRO A 1 184 ? 5.426 15.375 15.078 1 96.81 184 PRO A CA 1
ATOM 1480 C C . PRO A 1 184 ? 4.398 16.25 15.797 1 96.81 184 PRO A C 1
ATOM 1482 O O . PRO A 1 184 ? 3.412 16.672 15.188 1 96.81 184 PRO A O 1
ATOM 1485 N N . LYS A 1 185 ? 4.633 16.484 17.078 1 94.31 185 LYS A N 1
ATOM 1486 C CA . LYS A 1 185 ? 3.832 17.484 17.781 1 94.31 185 LYS A CA 1
ATOM 1487 C C . LYS A 1 185 ? 3.875 18.828 17.062 1 94.31 185 LYS A C 1
ATOM 1489 O O . LYS A 1 185 ? 4.945 19.281 16.656 1 94.31 185 LYS A O 1
ATOM 1494 N N . GLY A 1 186 ? 2.695 19.391 16.844 1 92.69 186 GLY A N 1
ATOM 1495 C CA . GLY A 1 186 ? 2.617 20.672 16.156 1 92.69 186 GLY A CA 1
ATOM 1496 C C . GLY A 1 186 ? 2.277 20.531 14.688 1 92.69 186 GLY A C 1
ATOM 1497 O O . GLY A 1 186 ? 2.068 21.531 14 1 92.69 186 GLY A O 1
ATOM 1498 N N . TRP A 1 187 ? 2.207 19.234 14.219 1 94.56 187 TRP A N 1
ATOM 1499 C CA . TRP A 1 187 ? 1.84 19.016 12.828 1 94.56 187 TRP A CA 1
ATOM 1500 C C . TRP A 1 187 ? 0.329 18.875 12.68 1 94.56 187 TRP A C 1
ATOM 1502 O O . TRP A 1 187 ? -0.15 17.922 12.047 1 94.56 187 TRP A O 1
ATOM 1512 N N . ASP A 1 188 ? -0.41 19.625 13.383 1 93.88 188 ASP A N 1
ATOM 1513 C CA . ASP A 1 188 ? -1.849 19.797 13.219 1 93.88 188 ASP A CA 1
ATOM 1514 C C . ASP A 1 188 ? -2.152 21.047 12.383 1 93.88 188 ASP A C 1
ATOM 1516 O O . ASP A 1 188 ? -1.244 21.656 11.82 1 93.88 188 ASP A O 1
ATOM 1520 N N . LYS A 1 189 ? -3.477 21.344 12.266 1 95.81 189 LYS A N 1
ATOM 1521 C CA . LYS A 1 189 ? -3.84 22.422 11.344 1 95.81 189 LYS A CA 1
ATOM 1522 C C . LYS A 1 189 ? -3.209 23.75 11.766 1 95.81 189 LYS A C 1
ATOM 1524 O O . LYS A 1 189 ? -3.141 24.688 10.969 1 95.81 189 LYS A O 1
ATOM 1529 N N . THR A 1 190 ? -2.73 23.922 12.984 1 96.75 190 THR A N 1
ATOM 1530 C CA . THR A 1 190 ? -2.055 25.156 13.383 1 96.75 190 THR A CA 1
ATOM 1531 C C . THR A 1 190 ? -0.748 25.328 12.617 1 96.75 190 THR A C 1
ATOM 1533 O O . THR A 1 190 ? -0.185 26.422 12.578 1 96.75 190 THR A O 1
ATOM 1536 N N . PHE A 1 191 ? -0.273 24.25 12.031 1 96.69 191 PHE A N 1
ATOM 1537 C CA . PHE A 1 191 ? 0.997 24.297 11.312 1 96.69 191 PHE A CA 1
ATOM 1538 C C . PHE A 1 191 ? 0.975 25.359 10.234 1 96.69 191 PHE A C 1
ATOM 1540 O O . PHE A 1 191 ? 1.965 26.078 10.031 1 96.69 191 PHE A O 1
ATOM 1547 N N . CYS A 1 192 ? -0.133 25.469 9.586 1 97.44 192 CYS A N 1
ATOM 1548 C CA . CYS A 1 192 ? -0.238 26.391 8.461 1 97.44 192 CYS A CA 1
ATOM 1549 C C . CYS A 1 192 ? 0.024 27.828 8.898 1 97.44 192 CYS A C 1
ATOM 1551 O O . CYS A 1 192 ? 0.535 28.641 8.125 1 97.44 192 CYS A O 1
ATOM 1553 N N . LEU A 1 193 ? -0.233 28.172 10.141 1 97.88 193 LEU A N 1
ATOM 1554 C CA . LEU A 1 193 ? -0.049 29.516 10.664 1 97.88 193 LEU A CA 1
ATOM 1555 C C . LEU A 1 193 ? 1.425 29.906 10.648 1 97.88 193 LEU A C 1
ATOM 1557 O O . LEU A 1 193 ? 1.758 31.094 10.516 1 97.88 193 LEU A O 1
ATOM 1561 N N . GLY A 1 194 ? 2.244 28.953 10.75 1 96.62 194 GLY A N 1
ATOM 1562 C CA . GLY A 1 194 ? 3.676 29.219 10.766 1 96.62 194 GLY A CA 1
ATOM 1563 C C . GLY A 1 194 ? 4.25 29.453 9.383 1 96.62 194 GLY A C 1
ATOM 1564 O O . GLY A 1 194 ? 5.406 29.875 9.242 1 96.62 194 GLY A O 1
ATOM 1565 N N . LEU A 1 195 ? 3.479 29.234 8.375 1 96.44 195 LEU A N 1
ATOM 1566 C CA . LEU A 1 195 ? 3.959 29.344 7.004 1 96.44 195 LEU A CA 1
ATOM 1567 C C . LEU A 1 195 ? 3.553 30.672 6.391 1 96.44 195 LEU A C 1
ATOM 1569 O O . LEU A 1 195 ? 3.916 30.984 5.254 1 96.44 195 LEU A O 1
ATOM 1573 N N . MET A 1 196 ? 2.797 31.406 7.168 1 96.5 196 MET A N 1
ATOM 1574 C CA . MET A 1 196 ? 2.275 32.688 6.68 1 96.5 196 MET A CA 1
ATOM 1575 C C . MET A 1 196 ? 2.906 33.844 7.426 1 96.5 196 MET A C 1
ATOM 1577 O O . MET A 1 196 ? 3.316 33.719 8.578 1 96.5 196 MET A O 1
ATOM 1581 N N . ASP A 1 197 ? 3.062 35 6.684 1 96.5 197 ASP A N 1
ATOM 1582 C CA . ASP A 1 197 ? 3.352 36.25 7.375 1 96.5 197 ASP A CA 1
ATOM 1583 C C . ASP A 1 197 ? 2.09 36.844 8.008 1 96.5 197 ASP A C 1
ATOM 1585 O O . ASP A 1 197 ? 1.358 37.594 7.367 1 96.5 197 ASP A O 1
ATOM 1589 N N . LEU A 1 198 ? 1.909 36.562 9.258 1 96.94 198 LEU A N 1
ATOM 1590 C CA . LEU A 1 198 ? 0.662 36.875 9.938 1 96.94 198 LEU A CA 1
ATOM 1591 C C . LEU A 1 198 ? 0.571 38.375 10.227 1 96.94 198 LEU A C 1
ATOM 1593 O O . LEU A 1 198 ? -0.505 38.906 10.547 1 96.94 198 LEU A O 1
ATOM 1597 N N . THR A 1 199 ? 1.65 39.094 10.102 1 96.69 199 THR A N 1
ATOM 1598 C CA . THR A 1 199 ? 1.662 40.531 10.375 1 96.69 199 THR A CA 1
ATOM 1599 C C . THR A 1 199 ? 0.898 41.281 9.289 1 96.69 199 THR A C 1
ATOM 1601 O O . THR A 1 199 ? 0.557 42.438 9.469 1 96.69 199 THR A O 1
ATOM 1604 N N . LEU A 1 200 ? 0.663 40.594 8.281 1 96.38 200 LEU A N 1
ATOM 1605 C CA . LEU A 1 200 ? -0.045 41.219 7.164 1 96.38 200 LEU A CA 1
ATOM 1606 C C . LEU A 1 200 ? -1.536 41.312 7.461 1 96.38 200 LEU A C 1
ATOM 1608 O O . LEU A 1 200 ? -2.264 42.031 6.754 1 96.38 200 LEU A O 1
ATOM 1612 N N . TYR A 1 201 ? -1.979 40.688 8.531 1 97.62 201 TYR A N 1
ATOM 1613 C CA . TYR A 1 201 ? -3.41 40.594 8.789 1 97.62 201 TYR A CA 1
ATOM 1614 C C . TYR A 1 201 ? -3.766 41.188 10.148 1 97.62 201 TYR A C 1
ATOM 1616 O O . TYR A 1 201 ? -3.09 40.938 11.141 1 97.62 201 TYR A O 1
ATOM 1624 N N . LYS A 1 202 ? -4.828 41.938 10.117 1 96.94 202 LYS A N 1
ATOM 1625 C CA . LYS A 1 202 ? -5.355 42.5 11.359 1 96.94 202 LYS A CA 1
ATOM 1626 C C . LYS A 1 202 ? -6.141 41.438 12.141 1 96.94 202 LYS A C 1
ATOM 1628 O O . LYS A 1 202 ? -6.137 41.438 13.367 1 96.94 202 LYS A O 1
ATOM 1633 N N . GLU A 1 203 ? -6.832 40.656 11.383 1 97.56 203 GLU A N 1
ATOM 1634 C CA . GLU A 1 203 ? -7.629 39.562 11.93 1 97.56 203 GLU A CA 1
ATOM 1635 C C . GLU A 1 203 ? -7.43 38.281 11.133 1 97.56 203 GLU A C 1
ATOM 1637 O O . GLU A 1 203 ? -7.312 38.312 9.906 1 97.56 203 GLU A O 1
ATOM 1642 N N . ILE A 1 204 ? -7.371 37.188 11.844 1 98.56 204 ILE A N 1
ATOM 1643 C CA . ILE A 1 204 ? -7.344 35.875 11.234 1 98.56 204 ILE A CA 1
ATOM 1644 C C . ILE A 1 204 ? -8.492 35.031 11.781 1 98.56 204 ILE A C 1
ATOM 1646 O O . ILE A 1 204 ? -8.523 34.719 12.977 1 98.56 204 ILE A O 1
ATOM 1650 N N . HIS A 1 205 ? -9.43 34.719 10.898 1 98.81 205 HIS A N 1
ATOM 1651 C CA . HIS A 1 205 ? -10.578 33.906 11.273 1 98.81 205 HIS A CA 1
ATOM 1652 C C . HIS A 1 205 ? -10.398 32.438 10.836 1 98.81 205 HIS A C 1
ATOM 1654 O O . HIS A 1 205 ? -9.883 32.188 9.742 1 98.81 205 HIS A O 1
ATOM 1660 N N . PHE A 1 206 ? -10.789 31.547 11.695 1 98.88 206 PHE A N 1
ATOM 1661 C CA . PHE A 1 206 ? -10.844 30.141 11.32 1 98.88 206 PHE A CA 1
ATOM 1662 C C . PHE A 1 206 ? -12.266 29.594 11.453 1 98.88 206 PHE A C 1
ATOM 1664 O O . PHE A 1 206 ? -12.906 29.781 12.492 1 98.88 206 PHE A O 1
ATOM 1671 N N . PHE A 1 207 ? -12.758 28.938 10.398 1 98.88 207 PHE A N 1
ATOM 1672 C CA . PHE A 1 207 ? -14.07 28.312 10.391 1 98.88 207 PHE A CA 1
ATOM 1673 C C . PHE A 1 207 ? -13.945 26.797 10.266 1 98.88 207 PHE A C 1
ATOM 1675 O O . PHE A 1 207 ? -13.289 26.297 9.352 1 98.88 207 PHE A O 1
ATOM 1682 N N . GLY A 1 208 ? -14.492 26.109 11.148 1 98.56 208 GLY A N 1
ATOM 1683 C CA . GLY A 1 208 ? -14.461 24.656 11.117 1 98.56 208 GLY A CA 1
ATOM 1684 C C . GLY A 1 208 ? -15.633 24.016 11.828 1 98.56 208 GLY A C 1
ATOM 1685 O O . GLY A 1 208 ? -16.297 24.656 12.641 1 98.56 208 GLY A O 1
ATOM 1686 N N . ASP A 1 209 ? -15.938 22.75 11.539 1 97.88 209 ASP A N 1
ATOM 1687 C CA . ASP A 1 209 ? -17.094 22.078 12.133 1 97.88 209 ASP A CA 1
ATOM 1688 C C . ASP A 1 209 ? -16.672 21.266 13.359 1 97.88 209 ASP A C 1
ATOM 1690 O O . ASP A 1 209 ? -17.391 21.219 14.359 1 97.88 209 ASP A O 1
ATOM 1694 N N . LYS A 1 210 ? -15.5 20.719 13.367 1 94.81 210 LYS A N 1
ATOM 1695 C CA . LYS A 1 210 ? -15.07 19.859 14.469 1 94.81 210 LYS A CA 1
ATOM 1696 C C . LYS A 1 210 ? -14.148 20.609 15.422 1 94.81 210 LYS A C 1
ATOM 1698 O O . LYS A 1 210 ? -12.992 20.203 15.617 1 94.81 210 LYS A O 1
ATOM 1703 N N . THR A 1 211 ? -14.688 21.578 16.078 1 97.25 211 THR A N 1
ATOM 1704 C CA . THR A 1 211 ? -13.906 22.5 16.906 1 97.25 211 THR A CA 1
ATOM 1705 C C . THR A 1 211 ? -13.953 22.078 18.359 1 97.25 211 THR A C 1
ATOM 1707 O O . THR A 1 211 ? -13.438 22.781 19.234 1 97.25 211 THR A O 1
ATOM 1710 N N . TYR A 1 212 ? -14.57 20.984 18.703 1 94.88 212 TYR A N 1
ATOM 1711 C CA . TYR A 1 212 ? -14.641 20.469 20.078 1 94.88 212 TYR A CA 1
ATOM 1712 C C . TYR A 1 212 ? -13.344 19.75 20.453 1 94.88 212 TYR A C 1
ATOM 1714 O O . TYR A 1 212 ? -12.578 19.344 19.578 1 94.88 212 TYR A O 1
ATOM 1722 N N . PRO A 1 213 ? -13.102 19.703 21.828 1 91.19 213 PRO A N 1
ATOM 1723 C CA . PRO A 1 213 ? -11.914 18.938 22.234 1 91.19 213 PRO A CA 1
ATOM 1724 C C . PRO A 1 213 ? -11.859 17.547 21.609 1 91.19 213 PRO A C 1
ATOM 1726 O O . PRO A 1 213 ? -12.828 16.797 21.688 1 91.19 213 PRO A O 1
ATOM 1729 N N . GLY A 1 214 ? -10.742 17.281 20.969 1 83.88 214 GLY A N 1
ATOM 1730 C CA . GLY A 1 214 ? -10.602 16.016 20.281 1 83.88 214 GLY A CA 1
ATOM 1731 C C . GLY A 1 214 ? -10.883 16.094 18.797 1 83.88 214 GLY A C 1
ATOM 1732 O O . GLY A 1 214 ? -10.539 15.195 18.031 1 83.88 214 GLY A O 1
ATOM 1733 N N . GLY A 1 215 ? -11.516 17.156 18.375 1 88.06 215 GLY A N 1
ATOM 1734 C CA . GLY A 1 215 ? -11.766 17.375 16.969 1 88.06 215 GLY A CA 1
ATOM 1735 C C . GLY A 1 215 ? -10.547 17.891 16.219 1 88.06 215 GLY A C 1
ATOM 1736 O O . GLY A 1 215 ? -9.656 18.5 16.812 1 88.06 215 GLY A O 1
ATOM 1737 N N . ASN A 1 216 ? -10.5 17.688 14.914 1 90.56 216 ASN A N 1
ATOM 1738 C CA . ASN A 1 216 ? -9.312 18.031 14.133 1 90.56 216 ASN A CA 1
ATOM 1739 C C . ASN A 1 216 ? -9.211 19.531 13.891 1 90.56 216 ASN A C 1
ATOM 1741 O O . ASN A 1 216 ? -8.203 20.016 13.375 1 90.56 216 ASN A O 1
ATOM 1745 N N . ASP A 1 217 ? -10.25 20.219 14.281 1 96.44 217 ASP A N 1
ATOM 1746 C CA . ASP A 1 217 ? -10.203 21.672 14.148 1 96.44 217 ASP A CA 1
ATOM 1747 C C . ASP A 1 217 ? -9.93 22.344 15.492 1 96.44 217 ASP A C 1
ATOM 1749 O O . ASP A 1 217 ? -9.773 23.562 15.562 1 96.44 217 ASP A O 1
ATOM 1753 N N . TYR A 1 218 ? -9.836 21.562 16.5 1 95.94 218 TYR A N 1
ATOM 1754 C CA . TYR A 1 218 ? -9.852 22.109 17.844 1 95.94 218 TYR A CA 1
ATOM 1755 C C . TYR A 1 218 ? -8.641 23 18.094 1 95.94 218 TYR A C 1
ATOM 1757 O O . TYR A 1 218 ? -8.773 24.141 18.547 1 95.94 218 TYR A O 1
ATOM 1765 N N . GLU A 1 219 ? -7.449 22.562 17.734 1 95.5 219 GLU A N 1
ATOM 1766 C CA . GLU A 1 219 ? -6.219 23.281 18.062 1 95.5 219 GLU A CA 1
ATOM 1767 C C . GLU A 1 219 ? -6.156 24.625 17.375 1 95.5 219 GLU A C 1
ATOM 1769 O O . GLU A 1 219 ? -5.816 25.641 18 1 95.5 219 GLU A O 1
ATOM 1774 N N . ILE A 1 220 ? -6.559 24.641 16.094 1 97.44 220 ILE A N 1
ATOM 1775 C CA . ILE A 1 220 ? -6.469 25.906 15.375 1 97.44 220 ILE A CA 1
ATOM 1776 C C . ILE A 1 220 ? -7.605 26.828 15.805 1 97.44 220 ILE A C 1
ATOM 1778 O O . ILE A 1 220 ? -7.434 28.047 15.875 1 97.44 220 ILE A O 1
ATOM 1782 N N . PHE A 1 221 ? -8.727 26.203 16.203 1 98.31 221 PHE A N 1
ATOM 1783 C CA . PHE A 1 221 ? -9.859 26.938 16.734 1 98.31 221 PHE A CA 1
ATOM 1784 C C . PHE A 1 221 ? -9.477 27.641 18.031 1 98.31 221 PHE A C 1
ATOM 1786 O O . PHE A 1 221 ? -9.867 28.781 18.266 1 98.31 221 PHE A O 1
ATOM 1793 N N . MET A 1 222 ? -8.633 27.047 18.797 1 97.75 222 MET A N 1
ATOM 1794 C CA . MET A 1 222 ? -8.266 27.547 20.125 1 97.75 222 MET A CA 1
ATOM 1795 C C . MET A 1 222 ? -6.992 28.375 20.047 1 97.75 222 MET A C 1
ATOM 1797 O O . MET A 1 222 ? -6.613 29.016 21.031 1 97.75 222 MET A O 1
ATOM 1801 N N . ASP A 1 223 ? -6.324 28.359 19 1 97.81 223 ASP A N 1
ATOM 1802 C CA . ASP A 1 223 ? -5.051 29.062 18.875 1 97.81 223 ASP A CA 1
ATOM 1803 C C . ASP A 1 223 ? -5.23 30.562 19.109 1 97.81 223 ASP A C 1
ATOM 1805 O O . ASP A 1 223 ? -6.137 31.172 18.547 1 97.81 223 ASP A O 1
ATOM 1809 N N . PRO A 1 224 ? -4.352 31.156 19.906 1 97.81 224 PRO A N 1
ATOM 1810 C CA . PRO A 1 224 ? -4.531 32.594 20.219 1 97.81 224 PRO A CA 1
ATOM 1811 C C . PRO A 1 224 ? -4.359 33.469 18.984 1 97.81 224 PRO A C 1
ATOM 1813 O O . PRO A 1 224 ? -4.766 34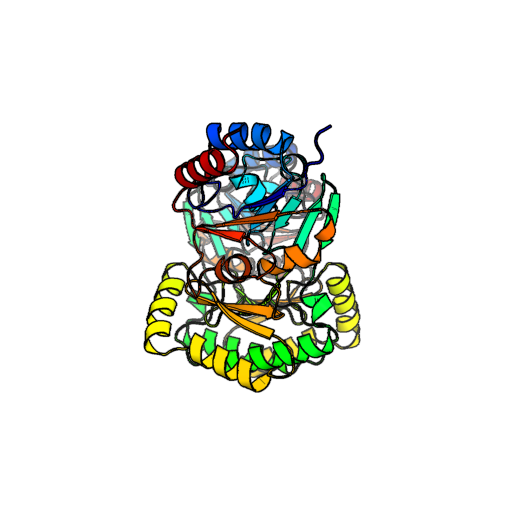.625 19.016 1 97.81 224 PRO A O 1
ATOM 1816 N N . ARG A 1 225 ? -3.77 33 17.922 1 97.06 225 ARG A N 1
ATOM 1817 C CA . ARG A 1 225 ? -3.527 33.812 16.719 1 97.06 225 ARG A CA 1
ATOM 1818 C C . ARG A 1 225 ? -4.773 33.844 15.844 1 97.06 225 ARG A C 1
ATOM 1820 O O . ARG A 1 225 ? -4.844 34.656 14.906 1 97.06 225 ARG A O 1
ATOM 1827 N N . THR A 1 226 ? -5.828 32.969 16.188 1 98.56 226 THR A N 1
ATOM 1828 C CA . THR A 1 226 ? -7.02 32.938 15.344 1 98.56 226 THR A CA 1
ATOM 1829 C C . THR A 1 226 ? -8.266 33.281 16.141 1 98.56 226 THR A C 1
ATOM 1831 O O . THR A 1 226 ? -8.266 33.188 17.375 1 98.56 226 THR A O 1
ATOM 1834 N N . ILE A 1 227 ? -9.258 33.875 15.445 1 98.69 227 ILE A N 1
ATOM 1835 C CA . ILE A 1 227 ? -10.633 33.969 15.938 1 98.69 227 ILE A CA 1
ATOM 1836 C C . ILE A 1 227 ? -11.453 32.812 15.422 1 98.69 227 ILE A C 1
ATOM 1838 O O . ILE A 1 227 ? -11.805 32.75 14.242 1 98.69 227 ILE A O 1
ATOM 1842 N N . GLY A 1 228 ? -11.828 31.875 16.312 1 98.62 228 GLY A N 1
ATOM 1843 C CA . GLY A 1 228 ? -12.469 30.625 15.922 1 98.62 228 GLY A CA 1
ATOM 1844 C C . GLY A 1 228 ? -13.969 30.75 15.758 1 98.62 228 GLY A C 1
ATO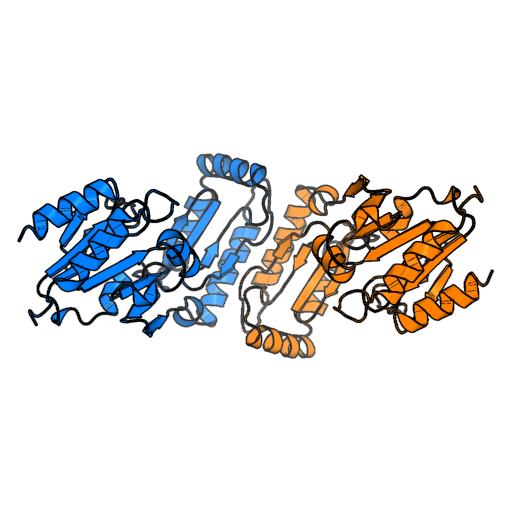M 1845 O O . GLY A 1 228 ? -14.633 31.422 16.547 1 98.62 228 GLY A O 1
ATOM 1846 N N . HIS A 1 229 ? -14.492 30.172 14.695 1 98.75 229 HIS A N 1
ATOM 1847 C CA . HIS A 1 229 ? -15.922 30.078 14.422 1 98.75 229 HIS A CA 1
ATOM 1848 C C . HIS A 1 229 ? -16.344 28.625 14.219 1 98.75 229 HIS A C 1
ATOM 1850 O O . HIS A 1 229 ? -15.898 27.953 13.281 1 98.75 229 HIS A O 1
ATOM 1856 N N . THR A 1 230 ? -17.234 28.156 15.109 1 98.75 230 THR A N 1
ATOM 1857 C CA . THR A 1 230 ? -17.828 26.828 14.906 1 98.75 230 THR A CA 1
ATOM 1858 C C . THR A 1 230 ? -18.953 26.875 13.891 1 98.75 230 THR A C 1
ATOM 1860 O O . THR A 1 230 ? -19.844 27.734 13.984 1 98.75 230 THR A O 1
ATOM 1863 N N . VAL A 1 231 ? -18.859 26.016 12.953 1 98.69 231 VAL A N 1
ATOM 1864 C CA . VAL A 1 231 ? -19.938 25.953 11.969 1 98.69 231 VAL A CA 1
ATOM 1865 C C . VAL A 1 231 ? -20.562 24.547 11.977 1 98.69 231 VAL A C 1
ATOM 1867 O O . VAL A 1 231 ? -19.938 23.594 12.43 1 98.69 231 VAL A O 1
ATOM 1870 N N . THR A 1 232 ? -21.797 24.438 11.414 1 97.88 232 THR A N 1
ATOM 1871 C CA . THR A 1 232 ? -22.5 23.156 11.445 1 97.88 232 THR A CA 1
ATOM 1872 C C . THR A 1 232 ? -22.75 22.641 10.039 1 97.88 232 THR A C 1
ATOM 1874 O O . THR A 1 232 ? -23.141 21.484 9.852 1 97.88 232 THR A O 1
ATOM 1877 N N . SER A 1 233 ? -22.578 23.516 9.078 1 97.44 233 SER A N 1
ATOM 1878 C CA . SER A 1 233 ? -22.812 23.188 7.676 1 97.44 233 SER A CA 1
ATOM 1879 C C . SER A 1 233 ? -22.25 24.266 6.754 1 97.44 233 SER A C 1
ATOM 1881 O O . SER A 1 233 ? -21.922 25.375 7.207 1 97.44 233 SER A O 1
ATOM 1883 N N . PRO A 1 234 ? -22.109 23.906 5.457 1 98.19 234 PRO A N 1
ATOM 1884 C CA . PRO A 1 234 ? -21.719 24.953 4.516 1 98.19 234 PRO A CA 1
ATOM 1885 C C . PRO A 1 234 ? -22.656 26.156 4.535 1 98.19 234 PRO A C 1
ATOM 1887 O O . PRO A 1 234 ? -22.219 27.297 4.426 1 98.19 234 PRO A O 1
ATOM 1890 N N . GLU A 1 235 ? -23.938 25.875 4.672 1 97.44 235 GLU A N 1
ATOM 1891 C CA . GLU A 1 235 ? -24.922 26.953 4.738 1 97.44 235 GLU A CA 1
ATOM 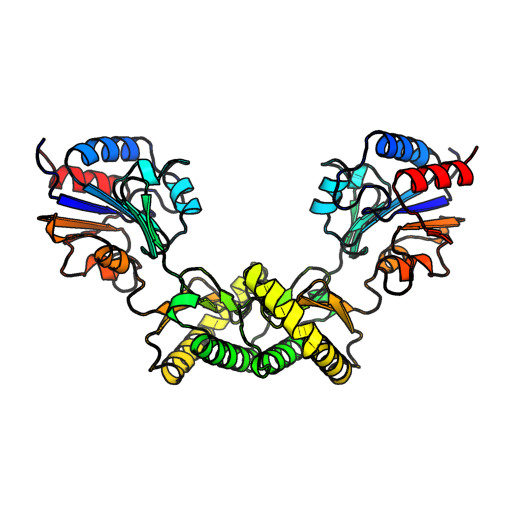1892 C C . GLU A 1 235 ? -24.703 27.828 5.973 1 97.44 235 GLU A C 1
ATOM 1894 O O . GLU A 1 235 ? -24.781 29.047 5.898 1 97.44 235 GLU A O 1
ATOM 1899 N N . ASP A 1 236 ? -24.422 27.172 7.047 1 98.38 236 ASP A N 1
ATOM 1900 C CA . ASP A 1 236 ? -24.125 27.906 8.281 1 98.38 236 ASP A CA 1
ATOM 1901 C C . ASP A 1 236 ? -22.859 28.75 8.133 1 98.38 236 ASP A C 1
ATOM 1903 O O . ASP A 1 236 ? -22.812 29.875 8.617 1 98.38 236 ASP A O 1
ATOM 1907 N N . THR A 1 237 ? -21.828 28.203 7.465 1 98.62 237 THR A N 1
ATOM 1908 C CA . THR A 1 237 ? -20.609 28.953 7.176 1 98.62 237 THR A CA 1
ATOM 1909 C C . THR A 1 237 ? -20.922 30.234 6.414 1 98.62 237 THR A C 1
ATOM 1911 O O . THR A 1 237 ? -20.484 31.328 6.809 1 98.62 237 THR A O 1
ATOM 1914 N N . MET A 1 238 ? -21.719 30.078 5.398 1 97.81 238 MET A N 1
ATOM 1915 C CA . MET A 1 238 ? -22.078 31.219 4.57 1 97.81 238 MET A CA 1
ATOM 1916 C C . MET A 1 238 ? -22.844 32.25 5.383 1 97.81 238 MET A C 1
ATOM 1918 O O . MET A 1 238 ? -22.594 33.469 5.246 1 97.81 238 MET A O 1
ATOM 1922 N N . GLU A 1 239 ? -23.734 31.797 6.18 1 97.81 239 GLU A N 1
ATOM 1923 C CA . GLU A 1 239 ? -24.531 32.719 7.004 1 97.81 239 GLU A CA 1
ATOM 1924 C C . GLU A 1 239 ? -23.641 33.469 7.969 1 97.81 239 GLU A C 1
ATOM 1926 O O . GLU A 1 239 ? -23.812 34.688 8.148 1 97.81 239 GLU A O 1
ATOM 1931 N N . GLN A 1 240 ? -22.703 32.844 8.57 1 98.25 240 GLN A N 1
ATOM 1932 C CA . GLN A 1 240 ? -21.781 33.531 9.492 1 98.25 240 GLN A CA 1
ATOM 1933 C C . GLN A 1 240 ? -20.906 34.531 8.766 1 98.25 240 GLN A C 1
ATOM 1935 O O . GLN A 1 240 ? -20.641 35.625 9.289 1 98.25 240 GLN A O 1
ATOM 1940 N N . LEU A 1 241 ? -20.5 34.156 7.668 1 98 241 LEU A N 1
ATOM 1941 C CA . LEU A 1 241 ? -19.672 35.062 6.875 1 98 241 LEU A CA 1
ATOM 1942 C C . LEU A 1 241 ? -20.453 36.312 6.477 1 98 241 LEU A C 1
ATOM 1944 O O . LEU A 1 241 ? -19.938 37.438 6.527 1 98 241 LEU A O 1
ATOM 1948 N N . LYS A 1 242 ? -21.703 36.094 6.086 1 96.75 242 LYS A N 1
ATOM 1949 C CA . LYS A 1 242 ? -22.547 37.219 5.723 1 96.75 242 LYS A CA 1
ATOM 1950 C C . LYS A 1 242 ? -22.734 38.156 6.902 1 96.75 242 LYS A C 1
ATOM 1952 O O . LYS A 1 242 ? -22.797 39.375 6.73 1 96.75 242 LYS A O 1
ATOM 1957 N N . THR A 1 243 ? -22.828 37.594 8.039 1 96.62 243 THR A N 1
ATOM 1958 C CA . THR A 1 243 ? -22.984 38.406 9.25 1 96.62 243 THR A CA 1
ATOM 1959 C C . THR A 1 243 ? -21.688 39.156 9.578 1 96.62 243 THR A C 1
ATOM 1961 O O . THR A 1 243 ? -21.719 40.312 9.961 1 96.62 243 THR A O 1
ATOM 1964 N N . LEU A 1 244 ? -20.547 38.531 9.414 1 96.31 244 LEU A N 1
ATOM 1965 C CA . LEU A 1 244 ? -19.234 39.062 9.773 1 96.31 244 LEU A CA 1
ATOM 1966 C C . LEU A 1 244 ? -18.797 40.125 8.773 1 96.31 244 LEU A C 1
ATOM 1968 O O . LEU A 1 244 ? -18.156 41.125 9.156 1 96.31 244 LEU A O 1
ATOM 1972 N N . PHE A 1 245 ? -19.078 39.906 7.594 1 93.19 245 PHE A N 1
ATOM 1973 C CA . PHE A 1 245 ? -18.562 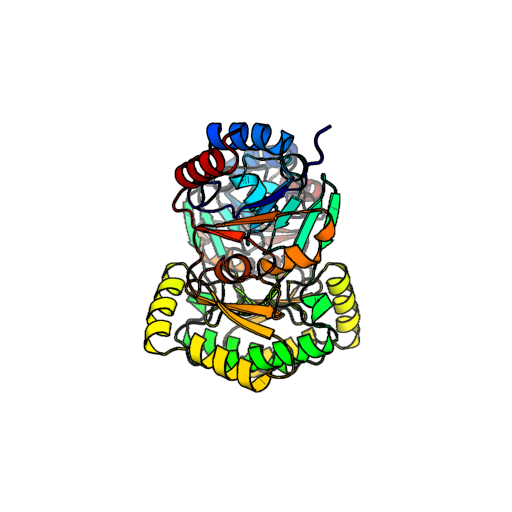40.812 6.566 1 93.19 245 PHE A CA 1
ATOM 1974 C C . PHE A 1 245 ? -19.703 41.594 5.91 1 93.19 245 PHE A C 1
ATOM 1976 O O . PHE A 1 245 ? -19.547 42.094 4.793 1 93.19 245 PHE A O 1
ATOM 1983 N N . LYS A 1 246 ? -21 41.688 6.617 1 78.5 246 LYS A N 1
ATOM 1984 C CA . LYS A 1 246 ? -22.172 42.438 6.176 1 78.5 246 LYS A CA 1
ATOM 1985 C C . LYS A 1 246 ? -21.797 43.875 5.77 1 78.5 246 LYS A C 1
ATOM 1987 O O . LYS A 1 246 ? -22.547 44.531 5.059 1 78.5 246 LYS A O 1
ATOM 1992 N N . ASP A 1 247 ? -20.688 44.25 5.207 1 51.88 247 ASP A N 1
ATOM 1993 C CA . ASP A 1 247 ? -20.969 45.469 4.41 1 51.88 247 ASP A CA 1
ATOM 1994 C C . ASP A 1 247 ? -21.531 45.094 3.041 1 51.88 247 ASP A C 1
ATOM 1996 O O . ASP A 1 247 ? -21.219 44 2.51 1 51.88 247 ASP A O 1
ATOM 2000 N N . MET B 1 1 ? -18.016 -31.594 -35.625 1 41.75 1 MET B N 1
ATOM 2001 C CA . MET B 1 1 ? -17.047 -30.578 -35.219 1 41.75 1 MET B CA 1
ATOM 2002 C C . MET B 1 1 ? -15.75 -31.219 -34.719 1 41.75 1 MET B C 1
ATOM 2004 O O . MET B 1 1 ? -15.789 -32.188 -33.969 1 41.75 1 MET B O 1
ATOM 2008 N N . THR B 1 2 ? -14.711 -31.188 -35.562 1 52.81 2 THR B N 1
ATOM 2009 C CA . THR B 1 2 ? -13.477 -31.875 -35.188 1 52.81 2 THR B CA 1
ATOM 2010 C C . THR B 1 2 ? -13.125 -31.609 -33.719 1 52.81 2 THR B C 1
ATOM 2012 O O . THR B 1 2 ? -13.227 -30.484 -33.25 1 52.81 2 THR B O 1
ATOM 2015 N N . LYS B 1 3 ? -13.133 -32.594 -32.906 1 76.75 3 LYS B N 1
ATOM 2016 C CA . LYS B 1 3 ? -12.844 -32.594 -31.484 1 76.75 3 LYS B CA 1
ATOM 2017 C C . LYS B 1 3 ? -11.539 -31.859 -31.203 1 76.75 3 LYS B C 1
ATOM 2019 O O . LYS B 1 3 ? -10.5 -32.156 -31.797 1 76.75 3 LYS B O 1
ATOM 2024 N N . ARG B 1 4 ? -11.539 -30.625 -30.656 1 89.25 4 ARG B N 1
ATOM 2025 C CA . ARG B 1 4 ? -10.344 -29.906 -30.234 1 89.25 4 ARG B CA 1
ATOM 2026 C C . ARG B 1 4 ? -9.641 -30.641 -29.094 1 89.25 4 ARG B C 1
ATOM 2028 O O . ARG B 1 4 ? -9.922 -30.391 -27.922 1 89.25 4 ARG B O 1
ATOM 2035 N N . ASP B 1 5 ? -8.727 -31.594 -29.453 1 95.5 5 ASP B N 1
ATOM 2036 C CA . ASP B 1 5 ? -8.125 -32.438 -28.422 1 95.5 5 ASP B CA 1
ATOM 2037 C C . ASP B 1 5 ? -6.668 -32.031 -28.172 1 95.5 5 ASP B C 1
ATOM 2039 O O . ASP B 1 5 ? -5.906 -32.812 -27.578 1 95.5 5 ASP B O 1
ATOM 2043 N N . VAL B 1 6 ? -6.309 -30.891 -28.734 1 97.88 6 VAL B N 1
ATOM 2044 C CA . VAL B 1 6 ? -5 -30.312 -28.438 1 97.88 6 VAL B CA 1
ATOM 2045 C C . VAL B 1 6 ? -5.172 -29.016 -27.656 1 97.88 6 VAL B C 1
ATOM 2047 O O . VAL B 1 6 ? -6.012 -28.188 -27.984 1 97.88 6 VAL B O 1
ATOM 2050 N N . LEU B 1 7 ? -4.449 -28.891 -26.547 1 98.44 7 LEU B N 1
ATOM 2051 C CA . LEU B 1 7 ? -4.426 -27.688 -25.719 1 98.44 7 LEU B CA 1
ATOM 2052 C C . LEU B 1 7 ? -3.104 -26.938 -25.891 1 98.44 7 LEU B C 1
ATOM 2054 O O . LEU B 1 7 ? -2.031 -27.531 -25.75 1 98.44 7 LEU B O 1
ATOM 2058 N N . CYS B 1 8 ? -3.186 -25.656 -26.266 1 98.69 8 CYS B N 1
ATOM 2059 C CA . CYS B 1 8 ? -2.016 -24.781 -26.297 1 98.69 8 CYS B CA 1
ATOM 2060 C C . CYS B 1 8 ? -2.068 -23.75 -25.188 1 98.69 8 CYS B C 1
ATOM 2062 O O . CYS B 1 8 ? -2.977 -22.922 -25.141 1 98.69 8 CYS B O 1
ATOM 2064 N N . LEU B 1 9 ? -1.105 -23.828 -24.281 1 98.81 9 LEU B N 1
ATOM 2065 C CA . LEU B 1 9 ? -0.937 -22.844 -23.219 1 98.81 9 LEU B CA 1
ATOM 2066 C C . LEU B 1 9 ? 0.165 -21.844 -23.562 1 98.81 9 LEU B C 1
ATOM 2068 O O . LEU B 1 9 ? 1.23 -22.234 -24.047 1 98.81 9 LEU B O 1
ATOM 2072 N N . PHE B 1 10 ? -0.163 -20.547 -23.344 1 98.81 10 PHE B N 1
ATOM 2073 C CA . PHE B 1 10 ? 0.795 -19.516 -23.719 1 98.81 10 PHE B CA 1
ATOM 2074 C C . PHE B 1 10 ? 1.121 -18.609 -22.516 1 98.81 10 PHE B C 1
ATOM 2076 O O . PHE B 1 10 ? 0.218 -18.125 -21.844 1 98.81 10 PHE B O 1
ATOM 2083 N N . ASP B 1 11 ? 2.404 -18.406 -22.297 1 98.19 11 ASP B N 1
ATOM 2084 C CA . ASP B 1 11 ? 2.795 -17.203 -21.578 1 98.19 11 ASP B CA 1
ATOM 2085 C C . ASP B 1 11 ? 2.342 -15.953 -22.328 1 98.19 11 ASP B C 1
ATOM 2087 O O . ASP B 1 11 ? 2.006 -16.016 -23.5 1 98.19 11 ASP B O 1
ATOM 2091 N N . ILE B 1 12 ? 2.299 -14.844 -21.578 1 97 12 ILE B N 1
ATOM 2092 C CA . ILE B 1 12 ? 1.811 -13.625 -22.219 1 97 12 ILE B CA 1
ATOM 2093 C C . ILE B 1 12 ? 2.99 -12.734 -22.609 1 97 12 ILE B C 1
ATOM 2095 O O . ILE B 1 12 ? 3.297 -12.578 -23.781 1 97 12 ILE B O 1
ATOM 2099 N N . ASP B 1 13 ? 3.711 -12.336 -21.609 1 95.5 13 ASP B N 1
ATOM 2100 C CA . ASP B 1 13 ? 4.793 -11.375 -21.797 1 95.5 13 ASP B CA 1
ATOM 2101 C C . ASP B 1 13 ? 5.98 -12.016 -22.5 1 95.5 13 ASP B C 1
ATOM 2103 O O . ASP B 1 13 ? 6.543 -13 -22.031 1 95.5 13 ASP B O 1
ATOM 2107 N N . GLY B 1 14 ? 6.332 -11.469 -23.656 1 96.69 14 GLY B N 1
ATOM 2108 C CA . GLY B 1 14 ? 7.453 -11.984 -24.422 1 96.69 14 GLY B CA 1
ATOM 2109 C C . GLY B 1 14 ? 7.078 -13.164 -25.312 1 96.69 14 GLY B C 1
ATOM 2110 O O . GLY B 1 14 ? 7.895 -13.633 -26.109 1 96.69 14 GLY B O 1
ATOM 2111 N N . THR B 1 15 ? 5.828 -13.609 -25.203 1 98.44 15 THR B N 1
ATOM 2112 C CA . THR B 1 15 ? 5.352 -14.781 -25.938 1 98.44 15 THR B CA 1
ATOM 2113 C C . THR B 1 15 ? 4.207 -14.414 -26.875 1 98.44 15 THR B C 1
ATOM 2115 O O . THR B 1 15 ? 4.348 -14.492 -28.094 1 98.44 15 THR B O 1
ATOM 2118 N N . LEU B 1 16 ? 3.143 -13.867 -26.344 1 98.19 16 LEU B N 1
ATOM 2119 C CA . LEU B 1 16 ? 2.023 -13.406 -27.172 1 98.19 16 LEU B CA 1
ATOM 2120 C C . LEU B 1 16 ? 2.098 -11.906 -27.406 1 98.19 16 LEU B C 1
ATOM 2122 O O . LEU B 1 16 ? 1.511 -11.391 -28.359 1 98.19 16 LEU B O 1
ATOM 2126 N N . THR B 1 17 ? 2.723 -11.242 -26.469 1 97.69 17 THR B N 1
ATOM 2127 C CA . THR B 1 17 ? 2.941 -9.797 -26.562 1 97.69 17 THR B CA 1
ATOM 2128 C C . THR B 1 17 ? 4.43 -9.469 -26.484 1 97.69 17 THR B C 1
ATOM 2130 O O . THR B 1 17 ? 5.203 -10.227 -25.891 1 97.69 17 THR B O 1
ATOM 2133 N N . PRO B 1 18 ? 4.809 -8.297 -27.141 1 94.75 18 PRO B N 1
ATOM 2134 C CA . PRO B 1 18 ? 6.129 -7.816 -26.734 1 94.75 18 PRO B CA 1
ATOM 2135 C C . PRO B 1 18 ? 6.195 -7.465 -25.25 1 94.75 18 PRO B C 1
ATOM 2137 O O . PRO B 1 18 ? 5.16 -7.242 -24.625 1 94.75 18 PRO B O 1
ATOM 2140 N N . SER B 1 19 ? 7.371 -7.477 -24.734 1 87.88 19 SER B N 1
ATOM 2141 C CA . SER B 1 19 ? 7.539 -7.285 -23.297 1 87.88 19 SER B CA 1
ATOM 2142 C C . SER B 1 19 ? 6.824 -6.02 -22.828 1 87.88 19 SER B C 1
ATOM 2144 O O . SER B 1 19 ? 7.121 -4.922 -23.297 1 87.88 19 SER B O 1
ATOM 2146 N N . ARG B 1 20 ? 5.859 -6.105 -22.016 1 83.94 20 ARG B N 1
ATOM 2147 C CA . ARG B 1 20 ? 5.109 -5.078 -21.312 1 83.94 20 ARG B CA 1
ATOM 2148 C C . ARG B 1 20 ? 4.254 -4.262 -22.266 1 83.94 20 ARG B C 1
ATOM 2150 O O . ARG B 1 20 ? 3.871 -3.131 -21.969 1 83.94 20 ARG B O 1
ATOM 2157 N N . LEU B 1 21 ? 4.031 -4.801 -23.422 1 91.88 21 LEU B N 1
ATOM 2158 C CA . LEU B 1 21 ? 3.244 -4.086 -24.422 1 91.88 21 LEU B CA 1
ATOM 2159 C C . LEU B 1 21 ? 1.97 -4.852 -24.766 1 91.88 21 LEU B C 1
ATOM 2161 O O . LEU B 1 21 ? 1.766 -5.969 -24.281 1 91.88 21 LEU B O 1
ATOM 2165 N N . VAL B 1 22 ? 1.135 -4.191 -25.547 1 96 22 VAL B N 1
ATOM 2166 C CA . VAL B 1 22 ? -0.169 -4.734 -25.906 1 96 22 VAL B CA 1
ATOM 2167 C C . VAL B 1 22 ? -0.014 -5.703 -27.078 1 96 22 VAL B C 1
ATOM 2169 O O . VAL B 1 22 ? 0.841 -5.508 -27.938 1 96 22 VAL B O 1
ATOM 2172 N N . ILE B 1 23 ? -0.849 -6.703 -27.172 1 97.06 23 ILE B N 1
ATOM 2173 C CA . ILE B 1 23 ? -0.854 -7.711 -28.219 1 97.06 23 ILE B CA 1
ATOM 2174 C C . ILE B 1 23 ? -1.078 -7.035 -29.578 1 97.06 23 ILE B C 1
ATOM 2176 O O . ILE B 1 23 ? -1.885 -6.109 -29.688 1 97.06 23 ILE B O 1
ATOM 2180 N N . LYS B 1 24 ? -0.345 -7.441 -30.516 1 96 24 LYS B N 1
ATOM 2181 C CA . LYS B 1 24 ? -0.523 -6.91 -31.859 1 96 24 LYS B CA 1
ATOM 2182 C C . LYS B 1 24 ? -1.767 -7.5 -32.531 1 96 24 LYS B C 1
ATOM 2184 O O . LYS B 1 24 ? -2.117 -8.656 -32.281 1 96 24 LYS B O 1
ATOM 2189 N N . PRO B 1 25 ? -2.404 -6.762 -33.438 1 95.44 25 PRO B N 1
ATOM 2190 C CA . PRO B 1 25 ? -3.615 -7.238 -34.094 1 95.44 25 PRO B CA 1
ATOM 2191 C C . PRO B 1 25 ? -3.393 -8.547 -34.844 1 95.44 25 PRO B C 1
ATOM 2193 O O . PRO B 1 25 ? -4.281 -9.398 -34.906 1 95.44 25 PRO B O 1
ATOM 2196 N N . GLU B 1 26 ? -2.273 -8.695 -35.406 1 96.25 26 GLU B N 1
ATOM 2197 C CA . GLU B 1 26 ? -1.971 -9.883 -36.219 1 96.25 26 GLU B CA 1
ATOM 2198 C C . GLU B 1 26 ? -1.965 -11.141 -35.344 1 96.25 26 GLU B C 1
ATOM 2200 O O . GLU B 1 26 ? -2.498 -12.18 -35.719 1 96.25 26 GLU B O 1
ATOM 2205 N N . MET B 1 27 ? -1.396 -11.07 -34.219 1 96.88 27 MET B N 1
ATOM 2206 C CA . MET B 1 27 ? -1.366 -12.188 -33.281 1 96.88 27 MET B CA 1
ATOM 2207 C C . MET B 1 27 ? -2.766 -12.5 -32.75 1 96.88 27 MET B C 1
ATOM 2209 O O . MET B 1 27 ? -3.162 -13.664 -32.688 1 96.88 27 MET B O 1
ATOM 2213 N N . LYS B 1 28 ? -3.441 -11.43 -32.406 1 95.44 28 LYS B N 1
ATOM 2214 C CA . LYS B 1 28 ? -4.812 -11.594 -31.922 1 95.44 28 LYS B CA 1
ATOM 2215 C C . LYS B 1 28 ? -5.672 -12.328 -32.938 1 95.44 28 LYS B C 1
ATOM 2217 O O . LYS B 1 28 ? -6.383 -13.273 -32.625 1 95.44 28 LYS B O 1
ATOM 2222 N N . ALA B 1 29 ? -5.57 -11.883 -34.156 1 95.5 29 ALA B N 1
ATOM 2223 C CA . ALA B 1 29 ? -6.328 -12.492 -35.25 1 95.5 29 ALA B CA 1
ATOM 2224 C C . ALA B 1 29 ? -5.906 -13.938 -35.469 1 95.5 29 ALA B C 1
ATOM 2226 O O . ALA B 1 29 ? -6.75 -14.812 -35.688 1 95.5 29 ALA B O 1
ATOM 2227 N N . TYR B 1 30 ? -4.688 -14.172 -35.438 1 96.75 30 TYR B N 1
ATOM 2228 C CA . TYR B 1 30 ? -4.172 -15.523 -35.625 1 96.75 30 TYR B CA 1
ATOM 2229 C C . TYR B 1 30 ? -4.691 -16.469 -34.562 1 96.75 30 TYR B C 1
ATOM 2231 O O . TYR B 1 30 ? -5.129 -17.578 -34.875 1 96.75 30 TYR B O 1
ATOM 2239 N N . LEU B 1 31 ? -4.648 -16.078 -33.312 1 96.62 31 LEU B N 1
ATOM 2240 C CA . LEU B 1 31 ? -5.105 -16.922 -32.188 1 96.62 31 LEU B CA 1
ATOM 2241 C C . LEU B 1 31 ? -6.598 -17.203 -32.312 1 96.62 31 LEU B C 1
ATOM 2243 O O . LEU B 1 31 ? -7.055 -18.297 -31.984 1 96.62 31 LEU B O 1
ATOM 2247 N N . ALA B 1 32 ? -7.305 -16.188 -32.75 1 95.31 32 ALA B N 1
ATOM 2248 C CA . ALA B 1 32 ? -8.734 -16.375 -32.969 1 95.31 32 ALA B CA 1
ATOM 2249 C C . ALA B 1 32 ? -8.992 -17.484 -34 1 95.31 32 ALA B C 1
ATOM 2251 O O . ALA B 1 32 ? -9.891 -18.297 -33.844 1 95.31 32 ALA B O 1
ATOM 2252 N N . GLU B 1 33 ? -8.219 -17.453 -35 1 95.88 33 GLU B N 1
ATOM 2253 C CA . GLU B 1 33 ? -8.344 -18.484 -36.031 1 95.88 33 GLU B CA 1
ATOM 2254 C C . GLU B 1 33 ? -7.883 -19.844 -35.5 1 95.88 33 GLU B C 1
ATOM 2256 O O . GLU B 1 33 ? -8.539 -20.859 -35.75 1 95.88 33 GLU B O 1
ATOM 2261 N N . LEU B 1 34 ? -6.797 -19.891 -34.812 1 96.44 34 LEU B N 1
ATOM 2262 C CA . LEU B 1 34 ? -6.242 -21.125 -34.281 1 96.44 34 LEU B CA 1
ATOM 2263 C C . LEU B 1 34 ? -7.215 -21.766 -33.281 1 96.44 34 LEU B C 1
ATOM 2265 O O . LEU B 1 34 ? -7.316 -22.984 -33.219 1 96.44 34 LEU B O 1
ATOM 2269 N N . ARG B 1 35 ? -7.914 -20.922 -32.562 1 96.19 35 ARG B N 1
ATOM 2270 C CA . ARG B 1 35 ? -8.836 -21.359 -31.516 1 96.19 35 ARG B CA 1
ATOM 2271 C C . ARG B 1 35 ? -9.969 -22.203 -32.094 1 96.19 35 ARG B C 1
ATOM 2273 O O . ARG B 1 35 ? -10.625 -22.953 -31.375 1 96.19 35 ARG B O 1
ATOM 2280 N N . LYS B 1 36 ? -10.156 -22.125 -33.344 1 95.44 36 LYS B N 1
ATOM 2281 C CA . LYS B 1 36 ? -11.164 -22.938 -34 1 95.44 36 LYS B CA 1
ATOM 2282 C C . LYS B 1 36 ? -10.719 -24.391 -34.125 1 95.44 36 LYS B C 1
ATOM 2284 O O . LYS B 1 36 ? -11.547 -25.281 -34.344 1 95.44 36 LYS B O 1
ATOM 2289 N N . ARG B 1 37 ? -9.492 -24.625 -33.938 1 95.06 37 ARG B N 1
ATOM 2290 C CA . ARG B 1 37 ? -8.945 -25.953 -34.188 1 95.06 37 ARG B CA 1
ATOM 2291 C C . ARG B 1 37 ? -8.391 -26.562 -32.875 1 95.06 37 ARG B C 1
ATOM 2293 O O . ARG B 1 37 ? -8.367 -27.797 -32.75 1 95.06 37 ARG B O 1
ATOM 2300 N N . VAL B 1 38 ? -7.93 -25.75 -32.031 1 97.19 38 VAL B N 1
ATOM 2301 C CA . VAL B 1 38 ? -7.332 -26.234 -30.797 1 97.19 38 VAL B CA 1
ATOM 2302 C C . VAL B 1 38 ? -7.875 -25.438 -29.609 1 97.19 38 VAL B C 1
ATOM 2304 O O . VAL B 1 38 ? -8.484 -24.375 -29.797 1 97.19 38 VAL B O 1
ATOM 2307 N N . VAL B 1 39 ? -7.723 -25.953 -28.359 1 98 39 VAL B N 1
ATOM 2308 C CA . VAL B 1 39 ? -8.062 -25.234 -27.141 1 98 39 VAL B CA 1
ATOM 2309 C C . VAL B 1 39 ? -6.918 -24.297 -26.766 1 98 39 VAL B C 1
ATOM 2311 O O . VAL B 1 39 ? -5.75 -24.703 -26.766 1 98 39 VAL B O 1
ATOM 2314 N N . ILE B 1 40 ? -7.273 -23.047 -26.453 1 98.19 40 ILE B N 1
ATOM 2315 C CA . ILE B 1 40 ? -6.246 -22.047 -26.172 1 98.19 40 ILE B CA 1
ATOM 2316 C C . ILE B 1 40 ? -6.367 -21.578 -24.719 1 98.19 40 ILE B C 1
ATOM 2318 O O . ILE B 1 40 ? -7.457 -21.219 -24.266 1 98.19 40 ILE B O 1
ATOM 2322 N N . GLY B 1 41 ? -5.254 -21.547 -24 1 98.31 41 GLY B N 1
ATOM 2323 C CA . GLY B 1 41 ? -5.164 -20.953 -22.688 1 98.31 41 GLY B CA 1
ATOM 2324 C C . GLY B 1 41 ? -4 -19.984 -22.531 1 98.31 41 GLY B C 1
ATOM 2325 O O . GLY B 1 41 ? -2.928 -20.219 -23.094 1 98.31 41 GLY B O 1
ATOM 2326 N N . VAL B 1 42 ? -4.234 -18.922 -21.812 1 98.44 42 VAL B N 1
ATOM 2327 C CA . VAL B 1 42 ? -3.143 -18.016 -21.469 1 98.44 42 VAL B CA 1
ATOM 2328 C C . VAL B 1 42 ? -2.83 -18.125 -19.984 1 98.44 42 VAL B C 1
ATOM 2330 O O . VAL B 1 42 ? -3.74 -18.203 -19.156 1 98.44 42 VAL B O 1
ATOM 2333 N N . VAL B 1 43 ? -1.532 -18.188 -19.672 1 97.88 43 VAL B N 1
ATOM 2334 C CA . VAL B 1 43 ? -1.084 -18.312 -18.297 1 97.88 43 VAL B CA 1
ATOM 2335 C C . VAL B 1 43 ? 0.005 -17.281 -18 1 97.88 43 VAL B C 1
ATOM 2337 O O . VAL B 1 43 ? 1.034 -17.25 -18.688 1 97.88 43 VAL B O 1
ATOM 2340 N N . GLY B 1 44 ? -0.251 -16.406 -17.047 1 95.06 44 GLY B N 1
ATOM 2341 C CA . GLY B 1 44 ? 0.714 -15.375 -16.703 1 95.06 44 GLY B CA 1
ATOM 2342 C C . GLY B 1 44 ? 0.833 -15.141 -15.219 1 95.06 44 GLY B C 1
ATOM 2343 O O . GLY B 1 44 ? -0.06 -15.508 -14.453 1 95.06 44 GLY B O 1
ATOM 2344 N N . GLY B 1 45 ? 1.863 -14.531 -14.82 1 92 45 GLY B N 1
ATOM 2345 C CA . GLY B 1 45 ? 2.084 -14.211 -13.422 1 92 45 GLY B CA 1
ATOM 2346 C C . GLY B 1 45 ? 1.359 -12.953 -12.984 1 92 45 GLY B C 1
ATOM 2347 O O . GLY B 1 45 ? 1.136 -12.75 -11.789 1 92 45 GLY B O 1
ATOM 2348 N N . SER B 1 46 ? 0.998 -12.117 -13.859 1 90.38 46 SER B N 1
ATOM 2349 C CA . SER B 1 46 ? 0.317 -10.859 -13.547 1 90.38 46 SER B CA 1
ATOM 2350 C C . SER B 1 46 ? -1.138 -11.102 -13.156 1 90.38 46 SER B C 1
ATOM 2352 O O . SER B 1 46 ? -1.67 -12.195 -13.375 1 90.38 46 SER B O 1
ATOM 2354 N N . ASP B 1 47 ? -1.72 -10.031 -12.602 1 91.5 47 ASP B N 1
ATOM 2355 C CA . ASP B 1 47 ? -3.139 -10.148 -12.281 1 91.5 47 ASP B CA 1
ATOM 2356 C C . ASP B 1 47 ? -4 -10.008 -13.531 1 91.5 47 ASP B C 1
ATOM 2358 O O . ASP B 1 47 ? -3.486 -9.711 -14.609 1 91.5 47 ASP B O 1
ATOM 2362 N N . LYS B 1 48 ? -5.258 -10.234 -13.328 1 93.19 48 LYS B N 1
ATOM 2363 C CA . LYS B 1 48 ? -6.18 -10.258 -14.461 1 93.19 48 LYS B CA 1
ATOM 2364 C C . LYS B 1 48 ? -6.223 -8.906 -15.164 1 93.19 48 LYS B C 1
ATOM 2366 O O . LYS B 1 48 ? -6.246 -8.844 -16.391 1 93.19 48 LYS B O 1
ATOM 2371 N N . ALA B 1 49 ? -6.234 -7.84 -14.398 1 92.38 49 ALA B N 1
ATOM 2372 C CA . ALA B 1 49 ? -6.312 -6.504 -14.984 1 92.38 49 ALA B CA 1
ATOM 2373 C C . ALA B 1 49 ? -5.117 -6.23 -15.898 1 92.38 49 ALA B C 1
ATOM 2375 O O . ALA B 1 49 ? -5.281 -5.73 -17.016 1 92.38 49 ALA B O 1
ATOM 2376 N N . LYS B 1 50 ? -4.012 -6.543 -15.5 1 91.31 50 LYS B N 1
ATOM 2377 C CA . LYS B 1 50 ? -2.805 -6.363 -16.297 1 91.31 50 LYS B CA 1
ATOM 2378 C C . LYS B 1 50 ? -2.828 -7.25 -17.547 1 91.31 50 LYS B C 1
ATOM 2380 O O . LYS B 1 50 ? -2.414 -6.824 -18.625 1 91.31 50 LYS B O 1
ATOM 2385 N N . GLN B 1 51 ? -3.25 -8.477 -17.391 1 95.31 51 GLN B N 1
ATOM 2386 C CA . GLN B 1 51 ? -3.373 -9.367 -18.547 1 95.31 51 GLN B CA 1
ATOM 2387 C C . GLN B 1 51 ? -4.348 -8.812 -19.578 1 95.31 51 GLN B C 1
ATOM 2389 O O . GLN B 1 51 ? -4.09 -8.875 -20.781 1 95.31 51 GLN B O 1
ATOM 2394 N N . GLU B 1 52 ? -5.43 -8.289 -19 1 95.19 52 GLU B N 1
ATOM 2395 C CA . GLU B 1 52 ? -6.422 -7.695 -19.891 1 95.19 52 GLU B CA 1
ATOM 2396 C C . GLU B 1 52 ? -5.828 -6.527 -20.688 1 95.19 52 GLU B C 1
ATOM 2398 O O . GLU B 1 52 ? -6.055 -6.406 -21.891 1 95.19 52 GLU B O 1
ATOM 2403 N N . GLU B 1 53 ? -5.098 -5.758 -20.031 1 94.88 53 GLU B N 1
ATOM 2404 C CA . GLU B 1 53 ? -4.441 -4.633 -20.688 1 94.88 53 GLU B CA 1
ATOM 2405 C C . GLU B 1 53 ? -3.5 -5.117 -21.797 1 94.88 53 GLU B C 1
ATOM 2407 O O . GLU B 1 53 ? -3.541 -4.613 -22.906 1 94.88 53 GLU B O 1
ATOM 2412 N N . GLN B 1 54 ? -2.697 -6.059 -21.531 1 95.44 54 GLN B N 1
ATOM 2413 C CA . GLN B 1 54 ? -1.712 -6.562 -22.469 1 95.44 54 GLN B CA 1
ATOM 2414 C C . GLN B 1 54 ? -2.389 -7.301 -23.625 1 95.44 54 GLN B C 1
ATOM 2416 O O . GLN B 1 54 ? -1.889 -7.289 -24.75 1 95.44 54 GLN B O 1
ATOM 2421 N N . MET B 1 55 ? -3.512 -7.875 -23.375 1 96.38 55 MET B N 1
ATOM 2422 C CA . MET B 1 55 ? -4.16 -8.719 -24.375 1 96.38 55 MET B CA 1
ATOM 2423 C C . MET B 1 55 ? -5.258 -7.957 -25.109 1 96.38 55 MET B C 1
ATOM 2425 O O . MET B 1 55 ? -6.094 -8.562 -25.781 1 96.38 55 MET B O 1
ATOM 2429 N N . GLY B 1 56 ? -5.242 -6.605 -25 1 87.81 56 GLY B N 1
ATOM 2430 C CA . GLY B 1 56 ? -6.051 -5.766 -25.859 1 87.81 56 GLY B CA 1
ATOM 2431 C C . GLY B 1 56 ? -7.34 -5.305 -25.203 1 87.81 56 GLY B C 1
ATOM 2432 O O . GLY B 1 56 ? -8.25 -4.832 -25.891 1 87.81 56 GLY B O 1
ATOM 2433 N N . GLY B 1 57 ? -7.445 -5.375 -23.953 1 81.44 57 GLY B N 1
ATOM 2434 C CA . GLY B 1 57 ? -8.562 -4.727 -23.281 1 81.44 57 GLY B CA 1
ATOM 2435 C C . GLY B 1 57 ? -9.523 -5.711 -22.641 1 81.44 57 GLY B C 1
ATOM 2436 O O . GLY B 1 57 ? -9.156 -6.848 -22.344 1 81.44 57 GLY B O 1
ATOM 2437 N N . ASP B 1 58 ? -10.867 -5.227 -22.609 1 77 58 ASP B N 1
ATOM 2438 C CA . ASP B 1 58 ? -11.898 -5.938 -21.859 1 77 58 ASP B CA 1
ATOM 2439 C C . ASP B 1 58 ? -12.352 -7.195 -22.594 1 77 58 ASP B C 1
ATOM 2441 O O . ASP B 1 58 ? -12.289 -7.254 -23.828 1 77 58 ASP B O 1
ATOM 2445 N N . GLY B 1 59 ? -12.617 -8.203 -21.875 1 88.06 59 GLY B N 1
ATOM 2446 C CA . GLY B 1 59 ? -13.219 -9.43 -22.375 1 88.06 59 GLY B CA 1
ATOM 2447 C C . GLY B 1 59 ? -12.227 -10.555 -22.578 1 88.06 59 GLY B C 1
ATOM 2448 O O . GLY B 1 59 ? -12.445 -11.453 -23.391 1 88.06 59 GLY B O 1
ATOM 2449 N N . LEU B 1 60 ? -11.078 -10.477 -21.953 1 91.94 60 LEU B N 1
ATOM 2450 C CA . LEU B 1 60 ? -10.016 -11.469 -22.047 1 91.94 60 LEU B CA 1
ATOM 2451 C C . LEU B 1 60 ? -10.562 -12.875 -21.781 1 91.94 60 LEU B C 1
ATOM 2453 O O . LEU B 1 60 ? -10.281 -13.805 -22.547 1 91.94 60 LEU B O 1
ATOM 2457 N N . VAL B 1 61 ? -11.391 -13.016 -20.828 1 93.75 61 VAL B N 1
ATOM 2458 C CA . VAL B 1 61 ? -11.844 -14.328 -20.375 1 93.75 61 VAL B CA 1
ATOM 2459 C C . VAL B 1 61 ? -12.773 -14.938 -21.438 1 93.75 61 VAL B C 1
ATOM 2461 O O . VAL B 1 61 ? -12.977 -16.156 -21.469 1 93.75 61 VAL B O 1
ATOM 2464 N N . ASP B 1 62 ? -13.273 -14.094 -22.328 1 93.75 62 ASP B N 1
ATOM 2465 C CA . ASP B 1 62 ? -14.164 -14.57 -23.375 1 93.75 62 ASP B CA 1
ATOM 2466 C C . ASP B 1 62 ? -13.383 -14.859 -24.656 1 93.75 62 ASP B C 1
ATOM 2468 O O . ASP B 1 62 ? -13.898 -15.523 -25.562 1 93.75 62 ASP B O 1
ATOM 2472 N N . MET B 1 63 ? -12.242 -14.414 -24.703 1 93.81 63 MET B N 1
ATOM 2473 C CA . MET B 1 63 ? -11.469 -14.484 -25.938 1 93.81 63 MET B CA 1
ATOM 2474 C C . MET B 1 63 ? -10.734 -15.812 -26.047 1 93.81 63 MET B C 1
ATOM 2476 O O . MET B 1 63 ? -10.406 -16.25 -27.141 1 93.81 63 MET B O 1
ATOM 2480 N N . TYR B 1 64 ? -10.484 -16.391 -24.938 1 96.75 64 TYR B N 1
ATOM 2481 C CA . TYR B 1 64 ? -9.742 -17.656 -24.922 1 96.75 64 TYR B CA 1
ATOM 2482 C C . TYR B 1 64 ? -10.453 -18.688 -24.062 1 96.75 64 TYR B C 1
ATOM 2484 O O . TYR B 1 64 ? -11.305 -18.344 -23.234 1 96.75 64 TYR B O 1
ATOM 2492 N N . ASP B 1 65 ? -10.148 -19.922 -24.266 1 97.75 65 ASP B N 1
ATOM 2493 C CA . ASP B 1 65 ? -10.836 -21 -23.578 1 97.75 65 ASP B CA 1
ATOM 2494 C C . ASP B 1 65 ? -10.484 -21.031 -22.094 1 97.75 65 ASP B C 1
ATOM 2496 O O . ASP B 1 65 ? -11.352 -21.234 -21.25 1 97.75 65 ASP B O 1
ATOM 2500 N N . TYR B 1 66 ? -9.148 -20.797 -21.844 1 98.31 66 TYR B N 1
ATOM 2501 C CA . TYR B 1 66 ? -8.656 -20.703 -20.484 1 98.31 66 TYR B CA 1
ATOM 2502 C C . TYR B 1 66 ? -7.867 -19.406 -20.266 1 98.31 66 TYR B C 1
ATOM 2504 O O . TYR B 1 66 ? -7.102 -19 -21.141 1 98.31 66 TYR B O 1
ATOM 2512 N N . VAL B 1 67 ? -8.117 -18.797 -19.156 1 98.25 67 VAL B N 1
ATOM 2513 C CA . VAL B 1 67 ? -7.328 -17.641 -18.719 1 98.25 67 VAL B CA 1
ATOM 2514 C C . VAL B 1 67 ? -6.84 -17.859 -17.297 1 98.25 67 VAL B C 1
ATOM 2516 O O . VAL B 1 67 ? -7.648 -18.047 -16.375 1 98.25 67 VAL B O 1
ATOM 2519 N N . PHE B 1 68 ? -5.547 -17.875 -17.172 1 98 68 PHE B N 1
ATOM 2520 C CA . PHE B 1 68 ? -4.91 -18.078 -15.883 1 98 68 PHE B CA 1
ATOM 2521 C C . PHE B 1 68 ? -4.051 -16.875 -15.5 1 98 68 PHE B C 1
ATOM 2523 O O . PHE B 1 68 ? -3.027 -16.609 -16.125 1 98 68 PHE B O 1
ATOM 2530 N N . SER B 1 69 ? -4.453 -16.219 -14.469 1 96.06 69 SER B N 1
ATOM 2531 C CA . SER B 1 69 ? -3.637 -15.125 -13.93 1 96.06 69 SER B CA 1
ATOM 2532 C C . SER B 1 69 ? -2.994 -15.523 -12.609 1 96.06 69 SER B C 1
ATOM 2534 O O . SER B 1 69 ? -3.281 -16.594 -12.062 1 96.06 69 SER B O 1
ATOM 2536 N N . GLU B 1 70 ? -1.938 -14.719 -12.148 1 94.25 70 GLU B N 1
ATOM 2537 C CA . GLU B 1 70 ? -1.253 -14.984 -10.883 1 94.25 70 GLU B CA 1
ATOM 2538 C C . GLU B 1 70 ? -0.735 -16.422 -10.828 1 94.25 70 GLU B C 1
ATOM 2540 O O . GLU B 1 70 ? -0.982 -17.141 -9.859 1 94.25 70 GLU B O 1
ATOM 2545 N N . ASN B 1 71 ? -0.138 -16.844 -12 1 93.31 71 ASN B N 1
ATOM 2546 C CA . ASN B 1 71 ? 0.517 -18.141 -12.156 1 93.31 71 ASN B CA 1
ATOM 2547 C C . ASN B 1 71 ? -0.491 -19.281 -12.125 1 93.31 71 ASN B C 1
ATOM 2549 O O . ASN B 1 71 ? -0.157 -20.406 -11.711 1 93.31 71 ASN B O 1
ATOM 2553 N N . GLY B 1 72 ? -1.713 -18.938 -12.445 1 95.81 72 GLY B N 1
ATOM 2554 C CA . GLY B 1 72 ? -2.742 -19.953 -12.523 1 95.81 72 GLY B CA 1
ATOM 2555 C C . GLY B 1 72 ? -3.656 -19.969 -11.312 1 95.81 72 GLY B C 1
ATOM 2556 O O . GLY B 1 72 ? -4.641 -20.719 -11.281 1 95.81 72 GLY B O 1
ATOM 2557 N N . LEU B 1 73 ? -3.4 -19.141 -10.414 1 96.31 73 LEU B N 1
ATOM 2558 C CA . LEU B 1 73 ? -4.133 -19.156 -9.156 1 96.31 73 LEU B CA 1
ATOM 2559 C C . LEU B 1 73 ? -5.527 -18.562 -9.328 1 96.31 73 LEU B C 1
ATOM 2561 O O . LEU B 1 73 ? -6.395 -18.734 -8.469 1 96.31 73 LEU B O 1
ATOM 2565 N N . VAL B 1 74 ? -5.699 -17.781 -10.32 1 96.25 74 VAL B N 1
ATOM 2566 C CA . VAL B 1 74 ? -7.008 -17.297 -10.766 1 96.25 74 VAL B CA 1
ATOM 2567 C C . VAL B 1 74 ? -7.301 -17.828 -12.164 1 96.25 74 VAL B C 1
ATOM 2569 O O . VAL B 1 74 ? -6.574 -17.531 -13.117 1 96.25 74 VAL B O 1
ATOM 2572 N N . ALA B 1 75 ? -8.352 -18.594 -12.219 1 97.88 75 ALA B N 1
ATOM 2573 C CA . ALA B 1 75 ? -8.547 -19.359 -13.445 1 97.88 75 ALA B CA 1
ATOM 2574 C C . ALA B 1 75 ? -9.953 -19.172 -14 1 97.88 75 ALA B C 1
ATOM 2576 O O . ALA B 1 75 ? -10.93 -19.234 -13.25 1 97.88 75 ALA B O 1
ATOM 2577 N N . TYR B 1 76 ? -10 -18.875 -15.219 1 97.94 76 TYR B N 1
ATOM 2578 C CA . TYR B 1 76 ? -11.258 -18.812 -15.953 1 97.94 76 TYR B CA 1
ATOM 2579 C C . TYR B 1 76 ? -11.297 -19.828 -17.078 1 97.94 76 TYR B C 1
ATOM 2581 O O . TYR B 1 76 ? -10.281 -20.047 -17.75 1 97.94 76 TYR B O 1
ATOM 2589 N N . LYS B 1 77 ? -12.438 -20.484 -17.234 1 97.88 77 LYS B N 1
ATOM 2590 C CA . LYS B 1 77 ? -12.75 -21.328 -18.391 1 97.88 77 LYS B CA 1
ATOM 2591 C C . LYS B 1 77 ? -14.039 -20.875 -19.078 1 97.88 77 LYS B C 1
ATOM 2593 O O . LYS B 1 77 ? -15.086 -20.766 -18.422 1 97.88 77 LYS B O 1
ATOM 2598 N N . ASP B 1 78 ? -13.93 -20.609 -20.328 1 96.25 78 ASP B N 1
ATOM 2599 C CA . ASP B 1 78 ? -15.086 -20.172 -21.094 1 96.25 78 ASP B CA 1
ATOM 2600 C C . ASP B 1 78 ? -15.82 -19.031 -20.391 1 96.25 78 ASP B C 1
ATOM 2602 O O . ASP B 1 78 ? -17.047 -19.078 -20.219 1 96.25 78 ASP B O 1
ATOM 2606 N N . GLY B 1 79 ? -15.039 -18.094 -19.875 1 95.62 79 GLY B N 1
ATOM 2607 C CA . GLY B 1 79 ? -15.57 -16.859 -19.297 1 95.62 79 GLY B CA 1
ATOM 2608 C C . GLY B 1 79 ? -15.992 -17.016 -17.859 1 95.62 79 GLY B C 1
ATOM 2609 O O . GLY B 1 79 ? -16.375 -16.031 -17.203 1 95.62 79 GLY B O 1
ATOM 2610 N N . LYS B 1 80 ? -15.898 -18.203 -17.391 1 97.12 80 LYS B N 1
ATOM 2611 C CA . LYS B 1 80 ? -16.375 -18.453 -16.031 1 97.12 80 LYS B CA 1
ATOM 2612 C C . LYS B 1 80 ? -15.211 -18.719 -15.086 1 97.12 80 LYS B C 1
ATOM 2614 O O . LYS B 1 80 ? -14.273 -19.438 -15.438 1 97.12 80 LYS B O 1
ATOM 2619 N N . LEU B 1 81 ? -15.305 -18.156 -13.953 1 97.38 81 LEU B N 1
ATOM 2620 C CA . LEU B 1 81 ? -14.305 -18.406 -12.93 1 97.38 81 LEU B CA 1
ATOM 2621 C C . LEU B 1 81 ? -14.367 -19.859 -12.461 1 97.38 81 LEU B C 1
ATOM 2623 O O . LEU B 1 81 ? -15.422 -20.344 -12.055 1 97.38 81 LEU B O 1
ATOM 2627 N N . ILE B 1 82 ? -13.266 -20.547 -12.547 1 96.88 82 ILE B N 1
ATOM 2628 C CA . ILE B 1 82 ? -13.297 -21.953 -12.203 1 96.88 82 ILE B CA 1
ATOM 2629 C C . ILE B 1 82 ? -12.391 -22.219 -11 1 96.88 82 ILE B C 1
ATOM 2631 O O . ILE B 1 82 ? -12.375 -23.312 -10.453 1 96.88 82 ILE B O 1
ATOM 2635 N N . GLY B 1 83 ? -11.617 -21.25 -10.641 1 95.25 83 GLY B N 1
ATOM 2636 C CA . GLY B 1 83 ? -10.75 -21.406 -9.484 1 95.25 83 GLY B CA 1
ATOM 2637 C C . GLY B 1 83 ? -10.07 -20.109 -9.062 1 95.25 83 GLY B C 1
ATOM 2638 O O . GLY B 1 83 ? -9.703 -19.297 -9.914 1 95.25 83 GLY B O 1
ATOM 2639 N N . LYS B 1 84 ? -9.977 -19.922 -7.773 1 95.38 84 LYS B N 1
ATOM 2640 C CA . LYS B 1 84 ? -9.234 -18.812 -7.176 1 95.38 84 LYS B CA 1
ATOM 2641 C C . LYS B 1 84 ? -8.602 -19.234 -5.848 1 95.38 84 LYS B C 1
ATOM 2643 O O . LYS B 1 84 ? -9.281 -19.781 -4.977 1 95.38 84 LYS B O 1
ATOM 2648 N N . GLN B 1 85 ? -7.289 -19.016 -5.805 1 94.69 85 GLN B N 1
ATOM 2649 C CA . GLN B 1 85 ? -6.582 -19.375 -4.578 1 94.69 85 GLN B CA 1
ATOM 2650 C C . GLN B 1 85 ? -6.176 -18.141 -3.793 1 94.69 85 GLN B C 1
ATOM 2652 O O . GLN B 1 85 ? -6.02 -17.047 -4.367 1 94.69 85 GLN B O 1
ATOM 2657 N N . SER B 1 86 ? -6.152 -18.359 -2.518 1 95 86 SER B N 1
ATOM 2658 C CA . SER B 1 86 ? -5.707 -17.328 -1.575 1 95 86 SER B CA 1
ATOM 2659 C C . SER B 1 86 ? -4.629 -17.875 -0.641 1 95 86 SER B C 1
ATOM 2661 O O . SER B 1 86 ? -4.836 -18.891 0.029 1 95 86 SER B O 1
ATOM 2663 N N . ILE B 1 87 ? -3.52 -17.125 -0.614 1 95.88 87 ILE B N 1
ATOM 2664 C CA . ILE B 1 87 ? -2.441 -17.594 0.251 1 95.88 87 ILE B CA 1
ATOM 2665 C C . ILE B 1 87 ? -2.9 -17.578 1.707 1 95.88 87 ILE B C 1
ATOM 2667 O O . ILE B 1 87 ? -2.51 -18.438 2.502 1 95.88 87 ILE B O 1
ATOM 2671 N N . LYS B 1 88 ? -3.711 -16.625 2.064 1 96.25 88 LYS B N 1
ATOM 2672 C CA . LYS B 1 88 ? -4.238 -16.547 3.424 1 96.25 88 LYS B CA 1
ATOM 2673 C C . LYS B 1 88 ? -5.035 -17.797 3.775 1 96.25 88 LYS B C 1
ATOM 2675 O O . LYS B 1 88 ? -4.855 -18.375 4.848 1 96.25 88 LYS B O 1
ATOM 2680 N N . ASP B 1 89 ? -5.859 -18.172 2.834 1 95.69 89 ASP B N 1
ATOM 2681 C CA . ASP B 1 89 ? -6.695 -19.344 3.061 1 95.69 89 ASP B CA 1
ATOM 2682 C C . ASP B 1 89 ? -5.852 -20.609 3.117 1 95.69 89 ASP B C 1
ATOM 2684 O O . ASP B 1 89 ? -6.121 -21.516 3.918 1 95.69 89 ASP B O 1
ATOM 2688 N N . TRP B 1 90 ? -4.887 -20.641 2.26 1 96.75 90 TRP B N 1
ATOM 2689 C CA . TRP B 1 90 ? -4.016 -21.812 2.219 1 96.75 90 TRP B CA 1
ATOM 2690 C C . TRP B 1 90 ? -3.219 -21.953 3.512 1 96.75 90 TRP B C 1
ATOM 2692 O O . TRP B 1 90 ? -3.08 -23.047 4.055 1 96.75 90 TRP B O 1
ATOM 2702 N N . MET B 1 91 ? -2.717 -20.938 4.043 1 97 91 MET B N 1
ATOM 2703 C CA . MET B 1 91 ? -1.854 -20.969 5.223 1 97 91 MET B CA 1
ATOM 2704 C C . MET B 1 91 ? -2.672 -21.156 6.492 1 97 91 MET B C 1
ATOM 2706 O O . MET B 1 91 ? -2.318 -21.969 7.344 1 97 91 MET B O 1
ATOM 2710 N N . GLY B 1 92 ? -3.738 -20.422 6.57 1 97.25 92 GLY B N 1
ATOM 2711 C CA . GLY B 1 92 ? -4.492 -20.375 7.812 1 97.25 92 GLY B CA 1
ATOM 2712 C C . GLY B 1 92 ? -3.9 -19.438 8.844 1 97.25 92 GLY B C 1
ATOM 2713 O O . GLY B 1 92 ? -2.707 -19.125 8.797 1 97.25 92 GLY B O 1
ATOM 2714 N N . GLU B 1 93 ? -4.668 -19.141 9.844 1 97.62 93 GLU B N 1
ATOM 2715 C CA . GLU B 1 93 ? -4.359 -18.031 10.734 1 97.62 93 GLU B CA 1
ATOM 2716 C C . GLU B 1 93 ? -3.162 -18.344 11.625 1 97.62 93 GLU B C 1
ATOM 2718 O O . GLU B 1 93 ? -2.279 -17.516 11.82 1 97.62 93 GLU B O 1
ATOM 2723 N N . ASP B 1 94 ? -3.068 -19.5 12.18 1 97.75 94 ASP B N 1
ATOM 2724 C CA . ASP B 1 94 ? -1.981 -19.844 13.094 1 97.75 94 ASP B CA 1
ATOM 2725 C C . ASP B 1 94 ? -0.632 -19.812 12.383 1 97.75 94 ASP B C 1
ATOM 2727 O O . ASP B 1 94 ? 0.347 -19.297 12.914 1 97.75 94 ASP B O 1
ATOM 2731 N N . ARG B 1 95 ? -0.597 -20.391 11.18 1 98.06 95 ARG B N 1
ATOM 2732 C CA . ARG B 1 95 ? 0.638 -20.391 10.406 1 98.06 95 ARG B CA 1
ATOM 2733 C C . ARG B 1 95 ? 1.017 -18.984 9.977 1 98.06 95 ARG B C 1
ATOM 2735 O O . ARG B 1 95 ? 2.195 -18.625 9.969 1 98.06 95 ARG B O 1
ATOM 2742 N N . ILE B 1 96 ? -0.015 -18.156 9.633 1 98.31 96 ILE B N 1
ATOM 2743 C CA . ILE B 1 96 ? 0.234 -16.766 9.258 1 98.31 96 ILE B CA 1
ATOM 2744 C C . ILE B 1 96 ? 0.852 -16.016 10.438 1 98.31 96 ILE B C 1
ATOM 2746 O O . ILE B 1 96 ? 1.85 -15.312 10.273 1 98.31 96 ILE B O 1
ATOM 2750 N N . LYS B 1 97 ? 0.309 -16.188 11.609 1 98.31 97 LYS B N 1
ATOM 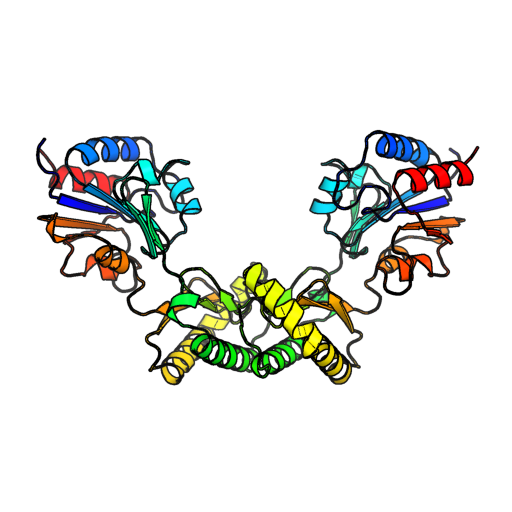2751 C CA . LYS B 1 97 ? 0.827 -15.492 12.781 1 98.31 97 LYS B CA 1
ATOM 2752 C C . LYS B 1 97 ? 2.271 -15.898 13.07 1 98.31 97 LYS B C 1
ATOM 2754 O O . LYS B 1 97 ? 3.117 -15.039 13.344 1 98.31 97 LYS B O 1
ATOM 2759 N N . ARG B 1 98 ? 2.512 -17.172 13.008 1 98.31 98 ARG B N 1
ATOM 2760 C CA . ARG B 1 98 ? 3.869 -17.656 13.211 1 98.31 98 ARG B CA 1
ATOM 2761 C C . ARG B 1 98 ? 4.836 -17.047 12.203 1 98.31 98 ARG B C 1
ATOM 2763 O O . ARG B 1 98 ? 5.91 -16.562 12.578 1 98.31 98 ARG B O 1
ATOM 2770 N N . PHE B 1 99 ? 4.457 -17.062 10.984 1 98.75 99 PHE B N 1
ATOM 2771 C CA . PHE B 1 99 ? 5.285 -16.562 9.898 1 98.75 99 PHE B CA 1
ATOM 2772 C C . PHE B 1 99 ? 5.523 -15.062 10.031 1 98.75 99 PHE B C 1
ATOM 2774 O O . PHE B 1 99 ? 6.668 -14.602 9.992 1 98.75 99 PHE B O 1
ATOM 2781 N N . VAL B 1 100 ? 4.449 -14.312 10.188 1 98.81 100 VAL B N 1
ATOM 2782 C CA . VAL B 1 100 ? 4.504 -12.859 10.266 1 98.81 100 VAL B CA 1
ATOM 2783 C C . VAL B 1 100 ? 5.328 -12.43 11.477 1 98.81 100 VAL B C 1
ATOM 2785 O O . VAL B 1 100 ? 6.176 -11.539 11.375 1 98.81 100 VAL B O 1
ATOM 2788 N N . ASN B 1 101 ? 5.098 -13.078 12.625 1 98.81 101 ASN B N 1
ATOM 2789 C CA . ASN B 1 101 ? 5.84 -12.727 13.828 1 98.81 101 ASN B CA 1
ATOM 2790 C C . ASN B 1 101 ? 7.344 -12.93 13.641 1 98.81 101 ASN B C 1
ATOM 2792 O O . ASN B 1 101 ? 8.141 -12.094 14.055 1 98.81 101 ASN B O 1
ATOM 2796 N N . PHE B 1 102 ? 7.703 -14.023 13.055 1 98.81 102 PHE B N 1
ATOM 2797 C CA . PHE B 1 102 ? 9.109 -14.281 12.781 1 98.81 102 PHE B CA 1
ATOM 2798 C C . PHE B 1 102 ? 9.695 -13.188 11.891 1 98.81 102 PHE B C 1
ATOM 2800 O O . PHE B 1 102 ? 10.758 -12.633 12.188 1 98.81 102 PHE B O 1
ATOM 2807 N N . CYS B 1 103 ? 8.984 -12.859 10.773 1 98.88 103 CYS B N 1
ATOM 2808 C CA . CYS B 1 103 ? 9.484 -11.891 9.805 1 98.88 103 CYS B CA 1
ATOM 2809 C C . CYS B 1 103 ? 9.617 -10.508 10.438 1 98.88 103 CYS B C 1
ATOM 2811 O O . CYS B 1 103 ? 10.586 -9.797 10.18 1 98.88 103 CYS B O 1
ATOM 2813 N N . LEU B 1 104 ? 8.625 -10.125 11.227 1 98.88 104 LEU B N 1
ATOM 2814 C CA . LEU B 1 104 ? 8.688 -8.828 11.906 1 98.88 104 LEU B CA 1
ATOM 2815 C C . LEU B 1 104 ? 9.922 -8.734 12.789 1 98.88 104 LEU B C 1
ATOM 2817 O O . LEU B 1 104 ? 10.625 -7.723 12.781 1 98.88 104 LEU B O 1
ATOM 2821 N N . ARG B 1 105 ? 10.211 -9.766 13.555 1 98.81 105 ARG B N 1
ATOM 2822 C CA . ARG B 1 105 ? 11.383 -9.766 14.43 1 98.81 105 ARG B CA 1
ATOM 2823 C C . ARG B 1 105 ? 12.672 -9.719 13.609 1 98.81 105 ARG B C 1
ATOM 2825 O O . ARG B 1 105 ? 13.609 -9 13.961 1 98.81 105 ARG B O 1
ATOM 2832 N N . TYR B 1 106 ? 12.695 -10.531 12.578 1 98.88 106 TYR B N 1
ATOM 2833 C CA . TYR B 1 106 ? 13.875 -10.547 11.719 1 98.88 106 TYR B CA 1
ATOM 2834 C C . TYR B 1 106 ? 14.133 -9.172 11.125 1 98.88 106 TYR B C 1
ATOM 2836 O O . TYR B 1 106 ? 15.273 -8.688 11.133 1 98.88 106 TYR B O 1
ATOM 2844 N N . LEU B 1 107 ? 13.117 -8.516 10.633 1 98.75 107 LEU B N 1
ATOM 2845 C CA . LEU B 1 107 ? 13.219 -7.203 10.008 1 98.75 107 LEU B CA 1
ATOM 2846 C C . LEU B 1 107 ? 13.648 -6.152 11.023 1 98.75 107 LEU B C 1
ATOM 2848 O O . LEU B 1 107 ? 14.406 -5.242 10.695 1 98.75 107 LEU B O 1
ATOM 2852 N N . ALA B 1 108 ? 13.141 -6.258 12.234 1 98.69 108 ALA B N 1
ATOM 2853 C CA . ALA B 1 108 ? 13.547 -5.34 13.297 1 98.69 108 ALA B CA 1
ATOM 2854 C C . ALA B 1 108 ? 15.047 -5.434 13.562 1 98.69 108 ALA B C 1
ATOM 2856 O O . ALA B 1 108 ? 15.703 -4.426 13.836 1 98.69 108 ALA B O 1
ATOM 2857 N N . ASP B 1 109 ? 15.57 -6.582 13.414 1 98.31 109 ASP B N 1
ATOM 2858 C CA . ASP B 1 109 ? 16.969 -6.836 13.766 1 98.31 109 ASP B CA 1
ATOM 2859 C C . ASP B 1 109 ? 17.891 -6.496 12.602 1 98.31 109 ASP B C 1
ATOM 2861 O O . ASP B 1 109 ? 19.109 -6.406 12.781 1 98.31 109 ASP B O 1
ATOM 2865 N N . LEU B 1 110 ? 17.375 -6.344 11.43 1 98 110 LEU B N 1
ATOM 2866 C CA . LEU B 1 110 ? 18.203 -6.012 10.266 1 98 110 LEU B CA 1
ATOM 2867 C C . LEU B 1 110 ? 18.812 -4.621 10.414 1 98 110 LEU B C 1
ATOM 2869 O O . LEU B 1 110 ? 18.109 -3.662 10.742 1 98 110 LEU B O 1
ATOM 2873 N N . ASP B 1 111 ? 20.094 -4.582 10.289 1 95.5 111 ASP B N 1
ATOM 2874 C CA . ASP B 1 111 ? 20.75 -3.283 10.281 1 95.5 111 ASP B CA 1
ATOM 2875 C C . ASP B 1 111 ? 21.031 -2.814 8.859 1 95.5 111 ASP B C 1
ATOM 2877 O O . ASP B 1 111 ? 22.062 -3.146 8.273 1 95.5 111 ASP B O 1
ATOM 2881 N N . ILE B 1 112 ? 20.188 -2.072 8.297 1 98.19 112 ILE B N 1
ATOM 2882 C CA . ILE B 1 112 ? 20.297 -1.516 6.957 1 98.19 112 ILE B CA 1
ATOM 2883 C C . ILE B 1 112 ? 20.156 0.004 7.012 1 98.19 112 ILE B C 1
ATOM 2885 O O . ILE B 1 112 ? 19.609 0.545 7.98 1 98.19 112 ILE B O 1
ATOM 2889 N N . PRO B 1 113 ? 20.578 0.701 6.008 1 97.5 113 PRO B N 1
ATOM 2890 C CA . PRO B 1 113 ? 20.688 2.158 6.09 1 97.5 113 PRO B CA 1
ATOM 2891 C C . PRO B 1 113 ? 19.344 2.852 6.219 1 97.5 113 PRO B C 1
ATOM 2893 O O . PRO B 1 113 ? 19.219 3.873 6.902 1 97.5 113 PRO B O 1
ATOM 2896 N N . LYS B 1 114 ? 18.312 2.324 5.582 1 98.19 114 LYS B N 1
ATOM 2897 C CA . LYS B 1 114 ? 17 2.979 5.562 1 98.19 114 LYS B CA 1
ATOM 2898 C C . LYS B 1 114 ? 15.883 1.963 5.73 1 98.19 114 LYS B C 1
ATOM 2900 O O . LYS B 1 114 ? 15.953 0.854 5.195 1 98.19 114 LYS B O 1
ATOM 2905 N N . LYS B 1 115 ? 14.836 2.299 6.422 1 98.56 115 LYS B N 1
ATOM 2906 C CA . LYS B 1 115 ? 13.609 1.525 6.562 1 98.56 115 LYS B CA 1
ATOM 2907 C C . LYS B 1 115 ? 12.383 2.369 6.215 1 98.56 115 LYS B C 1
ATOM 2909 O O . LYS B 1 115 ? 12.195 3.455 6.762 1 98.56 115 LYS B O 1
ATOM 2914 N N . ARG B 1 116 ? 11.484 1.949 5.227 1 97.75 116 ARG B N 1
ATOM 2915 C CA . ARG B 1 116 ? 10.469 2.814 4.633 1 97.75 116 ARG B CA 1
ATOM 2916 C C . ARG B 1 116 ? 9.086 2.172 4.707 1 97.75 116 ARG B C 1
ATOM 2918 O O . ARG B 1 116 ? 8.188 2.531 3.945 1 97.75 116 ARG B O 1
ATOM 2925 N N . GLY B 1 117 ? 8.859 1.262 5.574 1 97.69 117 GLY B N 1
ATOM 2926 C CA . GLY B 1 117 ? 7.527 0.73 5.809 1 97.69 117 GLY B CA 1
ATOM 2927 C C . GLY B 1 117 ? 7.07 -0.227 4.723 1 97.69 117 GLY B C 1
ATOM 2928 O O . GLY B 1 117 ? 7.82 -0.523 3.791 1 97.69 117 GLY B O 1
ATOM 2929 N N . THR B 1 118 ? 5.766 -0.725 4.906 1 98.19 118 THR B N 1
ATOM 2930 C CA . THR B 1 118 ? 5.195 -1.774 4.07 1 98.19 118 THR B CA 1
ATOM 2931 C C . THR B 1 118 ? 6.211 -2.887 3.828 1 98.19 118 THR B C 1
ATOM 2933 O O . THR B 1 118 ? 6.5 -3.23 2.68 1 98.19 118 THR B O 1
ATOM 2936 N N . PHE B 1 119 ? 6.68 -3.48 4.852 1 98.81 119 PHE B N 1
ATOM 2937 C CA . PHE B 1 119 ? 7.695 -4.527 4.824 1 98.81 119 PHE B CA 1
ATOM 2938 C C . PHE B 1 119 ? 7.082 -5.863 4.426 1 98.81 119 PHE B C 1
ATOM 2940 O O . PHE B 1 119 ? 7.766 -6.73 3.879 1 98.81 119 PHE B O 1
ATOM 2947 N N . ILE B 1 120 ? 5.918 -6.035 4.84 1 98.81 120 ILE B N 1
ATOM 2948 C CA . ILE B 1 120 ? 5.129 -7.227 4.547 1 98.81 120 ILE B CA 1
ATOM 2949 C C . ILE B 1 120 ? 3.828 -6.828 3.854 1 98.81 120 ILE B C 1
ATOM 2951 O O . ILE B 1 120 ? 3.086 -5.977 4.352 1 98.81 120 ILE B O 1
ATOM 2955 N N . GLU B 1 121 ? 3.586 -7.383 2.76 1 98.06 121 GLU B N 1
ATOM 2956 C CA . GLU B 1 121 ? 2.367 -7.121 2.002 1 98.06 121 GLU B CA 1
ATOM 2957 C C . GLU B 1 121 ? 1.718 -8.414 1.53 1 98.06 121 GLU B C 1
ATOM 2959 O O . GLU B 1 121 ? 2.379 -9.266 0.929 1 98.06 121 GLU B O 1
ATOM 2964 N N . PHE B 1 122 ? 0.415 -8.5 1.796 1 97 122 PHE B N 1
ATOM 2965 C CA . PHE B 1 122 ? -0.347 -9.656 1.329 1 97 122 PHE B CA 1
ATOM 2966 C C . PHE B 1 122 ? -0.91 -9.398 -0.064 1 97 122 PHE B C 1
ATOM 2968 O O . PHE B 1 122 ? -1.576 -8.391 -0.296 1 97 122 PHE B O 1
ATOM 2975 N N . ARG B 1 123 ? -0.606 -10.281 -0.88 1 93.06 123 ARG B N 1
ATOM 2976 C CA . ARG B 1 123 ? -1.282 -10.398 -2.168 1 93.06 123 ARG B CA 1
ATOM 2977 C C . ARG B 1 123 ? -2.1 -11.68 -2.244 1 93.06 123 ARG B C 1
ATOM 2979 O O . ARG B 1 123 ? -2.143 -12.453 -1.285 1 93.06 123 ARG B O 1
ATOM 2986 N N . ASP B 1 124 ? -2.832 -11.883 -3.246 1 90 124 ASP B N 1
ATOM 2987 C CA . ASP B 1 124 ? -3.732 -13.031 -3.289 1 90 124 ASP B CA 1
ATOM 2988 C C . ASP B 1 124 ? -2.953 -14.344 -3.268 1 90 124 ASP B C 1
ATOM 2990 O O . ASP B 1 124 ? -3.287 -15.258 -2.512 1 90 124 ASP B O 1
ATOM 2994 N N . GLY B 1 125 ? -1.903 -14.383 -4.02 1 92.88 125 GLY B N 1
ATOM 2995 C CA . GLY B 1 125 ? -1.232 -15.664 -4.176 1 92.88 125 GLY B CA 1
ATOM 2996 C C . GLY B 1 125 ? 0.111 -15.719 -3.473 1 92.88 125 GLY B C 1
ATOM 2997 O O . GLY B 1 125 ? 0.789 -16.75 -3.504 1 92.88 125 GLY B O 1
ATOM 2998 N N . LEU B 1 126 ? 0.471 -14.633 -2.828 1 94.75 126 LEU B N 1
ATOM 2999 C CA . LEU B 1 126 ? 1.791 -14.633 -2.207 1 94.75 126 LEU B CA 1
ATOM 3000 C C . LEU B 1 126 ? 1.881 -13.562 -1.122 1 94.75 126 LEU B C 1
ATOM 3002 O O . LEU B 1 126 ? 1.01 -12.695 -1.025 1 94.75 126 LEU B O 1
ATOM 3006 N N . ILE B 1 127 ? 2.85 -13.688 -0.275 1 97.31 127 ILE B N 1
ATOM 3007 C CA . ILE B 1 127 ? 3.256 -12.648 0.664 1 97.31 127 ILE B CA 1
ATOM 3008 C C . ILE B 1 127 ? 4.574 -12.023 0.208 1 97.31 127 ILE B C 1
ATOM 3010 O O . ILE B 1 127 ? 5.551 -12.734 -0.031 1 97.31 127 ILE B O 1
ATOM 3014 N N . ASN B 1 128 ? 4.496 -10.742 0.009 1 97.19 128 ASN B N 1
ATOM 3015 C CA . ASN B 1 128 ? 5.688 -10 -0.394 1 97.19 128 ASN B CA 1
ATOM 3016 C C . ASN B 1 128 ? 6.414 -9.414 0.811 1 97.19 128 ASN B C 1
ATOM 3018 O O . ASN B 1 128 ? 5.816 -8.695 1.612 1 97.19 128 ASN B O 1
ATOM 3022 N N . LEU B 1 129 ? 7.68 -9.789 0.999 1 98.56 129 LEU B N 1
ATOM 3023 C CA . LEU B 1 129 ? 8.555 -9.227 2.021 1 98.56 129 LEU B CA 1
ATOM 3024 C C . LEU B 1 129 ? 9.562 -8.258 1.405 1 98.56 129 LEU B C 1
ATOM 3026 O O . LEU B 1 129 ? 10.172 -8.57 0.38 1 98.56 129 LEU B O 1
ATOM 3030 N N . CYS B 1 130 ? 9.711 -7.102 2.014 1 98.5 130 CYS B N 1
ATOM 3031 C CA . CYS B 1 130 ? 10.633 -6.094 1.494 1 98.5 130 CYS B CA 1
ATOM 3032 C C . CYS B 1 130 ? 11.461 -5.484 2.617 1 98.5 130 CYS B C 1
ATOM 3034 O O . CYS B 1 130 ? 10.992 -4.602 3.336 1 98.5 130 CYS B O 1
ATOM 3036 N N . PRO B 1 131 ? 12.742 -5.926 2.754 1 98.62 131 PRO B N 1
ATOM 3037 C CA . PRO B 1 131 ? 13.57 -5.488 3.885 1 98.62 131 PRO B CA 1
ATOM 3038 C C . PRO B 1 131 ? 13.633 -3.971 4.02 1 98.62 131 PRO B C 1
ATOM 3040 O O . PRO B 1 131 ? 13.492 -3.438 5.121 1 98.62 131 PRO B O 1
ATOM 3043 N N . ILE B 1 132 ? 13.789 -3.248 2.945 1 98.75 132 ILE B N 1
ATOM 3044 C CA . ILE B 1 132 ? 13.867 -1.794 3.041 1 98.75 132 ILE B CA 1
ATOM 3045 C C . ILE B 1 132 ? 12.461 -1.218 3.211 1 98.75 132 ILE B C 1
ATOM 3047 O O . ILE B 1 132 ? 12.297 -0.094 3.693 1 98.75 132 ILE B O 1
ATOM 3051 N N . GLY B 1 133 ? 11.461 -1.929 2.736 1 98.5 133 GLY B N 1
ATOM 3052 C CA . GLY B 1 133 ? 10.086 -1.447 2.719 1 98.5 133 GLY B CA 1
ATOM 3053 C C . GLY B 1 133 ? 9.672 -0.874 1.378 1 98.5 133 GLY B C 1
ATOM 3054 O O . GLY B 1 133 ? 10.492 -0.287 0.667 1 98.5 133 GLY B O 1
ATOM 3055 N N . ARG B 1 134 ? 8.383 -0.98 1.092 1 97.5 134 ARG B N 1
ATOM 3056 C CA . ARG B 1 134 ? 7.887 -0.645 -0.239 1 97.5 134 ARG B CA 1
ATOM 3057 C C . ARG B 1 134 ? 7.504 0.829 -0.326 1 97.5 134 ARG B C 1
ATOM 3059 O O . ARG B 1 134 ? 7.156 1.322 -1.4 1 97.5 134 ARG B O 1
ATOM 3066 N N . ASN B 1 135 ? 7.578 1.547 0.75 1 96.81 135 ASN B N 1
ATOM 3067 C CA . ASN B 1 135 ? 7.363 2.988 0.702 1 96.81 135 ASN B CA 1
ATOM 3068 C C . ASN B 1 135 ? 8.633 3.734 0.313 1 96.81 135 ASN B C 1
ATOM 3070 O O . ASN B 1 135 ? 8.695 4.961 0.406 1 96.81 135 ASN B O 1
ATOM 3074 N N . CYS B 1 136 ? 9.609 3.096 -0.151 1 97.56 136 CYS B N 1
ATOM 3075 C CA . CYS B 1 136 ? 10.859 3.746 -0.517 1 97.56 136 CYS B CA 1
ATOM 3076 C C . CYS B 1 136 ? 10.734 4.465 -1.854 1 97.56 136 CYS B C 1
ATOM 3078 O O . CYS B 1 136 ? 9.922 4.082 -2.695 1 97.56 136 CYS B O 1
ATOM 3080 N N . THR B 1 137 ? 11.523 5.516 -1.997 1 96.25 137 THR B N 1
ATOM 3081 C CA . THR B 1 137 ? 11.617 6.188 -3.291 1 96.25 137 THR B CA 1
ATOM 3082 C C . THR B 1 137 ? 12.406 5.34 -4.285 1 96.25 137 THR B C 1
ATOM 3084 O O . THR B 1 137 ? 13.039 4.355 -3.904 1 96.25 137 THR B O 1
ATOM 3087 N N . GLN B 1 138 ? 12.328 5.723 -5.52 1 97.12 138 GLN B N 1
ATOM 3088 C CA . GLN B 1 138 ? 13.109 5.023 -6.531 1 97.12 138 GLN B CA 1
ATOM 3089 C C . GLN B 1 138 ? 14.602 5.102 -6.219 1 97.12 138 GLN B C 1
ATOM 3091 O O . GLN B 1 138 ? 15.336 4.129 -6.41 1 97.12 138 GLN B O 1
ATOM 3096 N N . GLU B 1 139 ? 15.031 6.266 -5.801 1 97.75 139 GLU B N 1
ATOM 3097 C CA . GLU B 1 139 ? 16.438 6.43 -5.43 1 97.75 139 GLU B CA 1
ATOM 3098 C C . GLU B 1 139 ? 16.812 5.508 -4.273 1 97.75 139 GLU B C 1
ATOM 3100 O O . GLU B 1 139 ? 17.844 4.828 -4.324 1 97.75 139 GLU B O 1
ATOM 3105 N N . GLU B 1 140 ? 15.984 5.418 -3.266 1 98 140 GLU B N 1
ATOM 3106 C CA . GLU B 1 140 ? 16.219 4.543 -2.121 1 98 140 GLU B CA 1
ATOM 3107 C C . GLU B 1 140 ? 16.203 3.074 -2.539 1 98 140 GLU B C 1
ATOM 3109 O O . GLU B 1 140 ? 16.969 2.264 -2.014 1 98 140 GLU B O 1
ATOM 3114 N N . ARG B 1 141 ? 15.328 2.785 -3.424 1 98.12 141 ARG B N 1
ATOM 3115 C CA . ARG B 1 141 ? 15.219 1.438 -3.979 1 98.12 141 ARG B CA 1
ATOM 3116 C C . ARG B 1 141 ? 16.547 0.998 -4.598 1 98.12 141 ARG B C 1
ATOM 3118 O O . ARG B 1 141 ? 17.031 -0.096 -4.309 1 98.12 141 ARG B O 1
ATOM 3125 N N . MET B 1 142 ? 17.141 1.779 -5.379 1 98.06 142 MET B N 1
ATOM 3126 C CA . MET B 1 142 ? 18.391 1.461 -6.07 1 98.06 142 MET B CA 1
ATOM 3127 C C . MET B 1 142 ? 19.562 1.379 -5.082 1 98.06 142 MET B C 1
ATOM 3129 O O . MET B 1 142 ? 20.453 0.541 -5.234 1 98.06 142 MET B O 1
ATOM 3133 N N . GLU B 1 143 ? 19.484 2.271 -4.148 1 98.25 143 GLU B N 1
ATOM 3134 C CA . GLU B 1 143 ? 20.5 2.205 -3.104 1 98.25 143 GLU B CA 1
ATOM 3135 C C . GLU B 1 143 ? 20.469 0.859 -2.385 1 98.25 143 GLU B C 1
ATOM 3137 O O . GLU B 1 143 ? 21.516 0.25 -2.146 1 98.25 143 GLU B O 1
ATOM 3142 N N . PHE B 1 144 ? 19.359 0.435 -2.061 1 98.56 144 PHE B N 1
ATOM 3143 C CA . PHE B 1 144 ? 19.234 -0.849 -1.381 1 98.56 144 PHE B CA 1
ATOM 3144 C C . PHE B 1 144 ? 19.672 -1.989 -2.299 1 98.56 144 PHE B C 1
ATOM 3146 O O . PHE B 1 144 ? 20.297 -2.949 -1.852 1 98.56 144 PHE B O 1
ATOM 3153 N N . PHE B 1 145 ? 19.219 -1.9 -3.52 1 98.25 145 PHE B N 1
ATOM 3154 C CA . PHE B 1 145 ? 19.578 -2.922 -4.496 1 98.25 145 PHE B CA 1
ATOM 3155 C C . PHE B 1 145 ? 21.078 -3.139 -4.523 1 98.25 145 PHE B C 1
ATOM 3157 O O . PHE B 1 145 ? 21.547 -4.277 -4.449 1 98.25 145 PHE B O 1
ATOM 3164 N N . GLU B 1 146 ? 21.844 -2.08 -4.602 1 98.25 146 GLU B N 1
ATOM 3165 C CA . GLU B 1 146 ? 23.312 -2.16 -4.598 1 98.25 146 GLU B CA 1
ATOM 3166 C C . GLU B 1 146 ? 23.828 -2.658 -3.256 1 98.25 146 GLU B C 1
ATOM 3168 O O . GLU B 1 146 ? 24.766 -3.465 -3.205 1 98.25 146 GLU B O 1
ATOM 3173 N N . TYR B 1 147 ? 23.25 -2.193 -2.195 1 98.44 147 TYR B N 1
ATOM 3174 C CA . TYR B 1 147 ? 23.625 -2.615 -0.85 1 98.44 147 TYR B CA 1
ATOM 3175 C C . TYR B 1 147 ? 23.406 -4.113 -0.668 1 98.44 147 TYR B C 1
ATOM 3177 O O . TYR B 1 147 ? 24.25 -4.801 -0.078 1 98.44 147 TYR B O 1
ATOM 3185 N N . ASP B 1 148 ? 22.359 -4.621 -1.156 1 97.94 148 ASP B N 1
ATOM 3186 C CA . ASP B 1 148 ? 21.969 -6.027 -1.044 1 97.94 148 ASP B CA 1
ATOM 3187 C C . ASP B 1 148 ? 22.938 -6.918 -1.824 1 97.94 148 ASP B C 1
ATOM 3189 O O . ASP B 1 148 ? 23.219 -8.047 -1.417 1 97.94 148 ASP B O 1
ATOM 3193 N N . LYS B 1 149 ? 23.359 -6.449 -2.945 1 96.81 149 LYS B N 1
ATOM 3194 C CA . LYS B 1 149 ? 24.344 -7.207 -3.725 1 96.81 149 LYS B CA 1
ATOM 3195 C C . LYS B 1 149 ? 25.594 -7.477 -2.914 1 96.81 149 LYS B C 1
ATOM 3197 O O . LYS B 1 149 ? 26.188 -8.555 -3.01 1 96.81 149 LYS B O 1
ATOM 3202 N N . GLU B 1 150 ? 25.953 -6.555 -2.209 1 98 150 GLU B N 1
ATOM 3203 C CA . GLU B 1 150 ? 27.188 -6.629 -1.445 1 98 150 GLU B CA 1
ATOM 3204 C C . GLU B 1 150 ? 26.984 -7.359 -0.121 1 98 150 GLU B C 1
ATOM 3206 O O . GLU B 1 150 ? 27.797 -8.203 0.266 1 98 150 GLU B O 1
ATOM 3211 N N . HIS B 1 151 ? 25.922 -7.113 0.542 1 98.25 151 HIS B N 1
ATOM 3212 C CA . HIS B 1 151 ? 25.766 -7.559 1.923 1 98.25 151 HIS B CA 1
ATOM 3213 C C . HIS B 1 151 ? 24.859 -8.773 2.014 1 98.25 151 HIS B C 1
ATOM 3215 O O . HIS B 1 151 ? 24.719 -9.375 3.082 1 98.25 151 HIS B O 1
ATOM 3221 N N . LYS B 1 152 ? 24.156 -9.125 0.937 1 98.19 152 LYS B N 1
ATOM 3222 C CA . LYS B 1 152 ? 23.359 -10.352 0.806 1 98.19 152 LYS B CA 1
ATOM 3223 C C . LYS B 1 152 ? 22.234 -10.383 1.832 1 98.19 152 LYS B C 1
ATOM 3225 O O . LYS B 1 152 ? 22.016 -11.406 2.486 1 98.19 152 LYS B O 1
ATOM 3230 N N . ILE B 1 153 ? 21.594 -9.227 1.948 1 98.56 153 ILE B N 1
ATOM 3231 C CA . ILE B 1 153 ? 20.516 -9.078 2.916 1 98.56 153 ILE B CA 1
ATOM 3232 C C . ILE B 1 153 ? 19.391 -10.07 2.602 1 98.56 153 ILE B C 1
ATOM 3234 O O . ILE B 1 153 ? 18.969 -10.828 3.473 1 98.56 153 ILE B O 1
ATOM 3238 N N . ARG B 1 154 ? 18.922 -10.102 1.383 1 98.31 154 ARG B N 1
ATOM 3239 C CA . ARG B 1 154 ? 17.781 -10.945 1.012 1 98.31 154 ARG B CA 1
ATOM 3240 C C . ARG B 1 154 ? 18.172 -12.414 1.007 1 98.31 154 ARG B C 1
ATOM 3242 O O . ARG B 1 154 ? 17.391 -13.273 1.438 1 98.31 154 ARG B O 1
ATOM 3249 N N . GLU B 1 155 ? 19.297 -12.734 0.542 1 97.94 155 GLU B N 1
ATOM 3250 C CA . GLU B 1 155 ? 19.766 -14.117 0.54 1 97.94 155 GLU B CA 1
ATOM 3251 C C . GLU B 1 155 ? 19.797 -14.695 1.954 1 97.94 155 GLU B C 1
ATOM 3253 O O . GLU B 1 155 ? 19.312 -15.805 2.189 1 97.94 155 GLU B O 1
ATOM 3258 N N . LYS B 1 156 ? 20.344 -13.945 2.885 1 98.5 156 LYS B N 1
ATOM 3259 C CA . LYS B 1 156 ? 20.406 -14.375 4.277 1 98.5 156 LYS B CA 1
ATOM 3260 C C . LYS B 1 156 ? 19.016 -14.516 4.879 1 98.5 156 LYS B C 1
ATOM 3262 O O . LYS B 1 156 ? 18.766 -15.43 5.664 1 98.5 156 LYS B O 1
ATOM 3267 N N . PHE B 1 157 ? 18.141 -13.594 4.559 1 98.56 157 PHE B N 1
ATOM 3268 C CA . PHE B 1 157 ? 16.75 -13.656 5.031 1 98.56 157 PHE B CA 1
ATOM 3269 C C . PHE B 1 157 ? 16.062 -14.922 4.523 1 98.56 157 PHE B C 1
ATOM 3271 O O . PHE B 1 157 ? 15.406 -15.625 5.289 1 98.56 157 PHE B O 1
ATOM 3278 N N . VAL B 1 158 ? 16.234 -15.227 3.242 1 98.25 158 VAL B N 1
ATOM 3279 C CA . VAL B 1 158 ? 15.664 -16.422 2.641 1 98.25 158 VAL B CA 1
ATOM 3280 C C . VAL B 1 158 ? 16.188 -17.672 3.357 1 98.25 158 VAL B C 1
ATOM 3282 O O . VAL B 1 158 ? 15.43 -18.562 3.715 1 98.25 158 VAL B O 1
ATOM 3285 N N . GLU B 1 159 ? 17.469 -17.703 3.582 1 98.38 159 GLU B N 1
ATOM 3286 C CA . GLU B 1 159 ? 18.062 -18.844 4.273 1 98.38 159 GLU B CA 1
ATOM 3287 C C . GLU B 1 159 ? 17.469 -19.031 5.66 1 98.38 159 GLU B C 1
ATOM 3289 O O . GLU B 1 159 ? 17.156 -20.156 6.066 1 98.38 159 GLU B O 1
ATOM 3294 N N . ALA B 1 160 ? 17.344 -17.922 6.363 1 98.69 160 ALA B N 1
ATOM 3295 C CA . ALA B 1 160 ? 16.766 -17.984 7.699 1 98.69 160 ALA B CA 1
ATOM 3296 C C . ALA B 1 160 ? 15.336 -18.516 7.652 1 98.69 160 ALA B C 1
ATOM 3298 O O . ALA B 1 160 ? 14.945 -19.344 8.484 1 98.69 160 ALA B O 1
ATOM 3299 N N . MET B 1 161 ? 14.555 -18.078 6.668 1 98.69 161 MET B N 1
ATOM 3300 C CA . MET B 1 161 ? 13.164 -18.5 6.555 1 98.69 161 MET B CA 1
ATOM 3301 C C . MET B 1 161 ? 13.078 -19.969 6.121 1 98.69 161 MET B C 1
ATOM 3303 O O . MET B 1 161 ? 12.219 -20.703 6.602 1 98.69 161 MET B O 1
ATOM 3307 N N . GLU B 1 162 ? 13.93 -20.359 5.203 1 98.25 162 GLU B N 1
ATOM 3308 C CA . GLU B 1 162 ? 13.945 -21.75 4.777 1 98.25 162 GLU B CA 1
ATOM 3309 C C . GLU B 1 162 ? 14.188 -22.688 5.961 1 98.25 162 GLU B C 1
ATOM 3311 O O . GLU B 1 162 ? 13.57 -23.75 6.062 1 98.25 162 GLU B O 1
ATOM 3316 N N . LYS B 1 163 ? 15.102 -22.281 6.801 1 98.5 163 LYS B N 1
ATOM 3317 C CA . LYS B 1 163 ? 15.406 -23.078 7.988 1 98.5 163 LYS B CA 1
ATOM 3318 C C . LYS B 1 163 ? 14.242 -23.047 8.977 1 98.5 163 LYS B C 1
ATOM 3320 O O . LYS B 1 163 ? 13.805 -24.094 9.453 1 98.5 163 LYS B O 1
ATOM 3325 N N . GLU B 1 164 ? 13.711 -21.938 9.266 1 98.5 164 GLU B N 1
ATOM 3326 C CA . GLU B 1 164 ? 12.68 -21.75 10.281 1 98.5 164 GLU B CA 1
ATOM 3327 C C . GLU B 1 164 ? 11.375 -22.422 9.867 1 98.5 164 GLU B C 1
ATOM 3329 O O . GLU B 1 164 ? 10.656 -22.969 10.703 1 98.5 164 GLU B O 1
ATOM 3334 N N . PHE B 1 165 ? 11.062 -22.406 8.586 1 98.56 165 PHE B N 1
ATOM 3335 C CA . PHE B 1 165 ? 9.742 -22.812 8.125 1 98.56 165 PHE B CA 1
ATOM 3336 C C . PHE B 1 165 ? 9.828 -24.031 7.215 1 98.56 165 PHE B C 1
ATOM 3338 O O . PHE B 1 165 ? 9.047 -24.188 6.277 1 98.56 165 PHE B O 1
ATOM 3345 N N . ALA B 1 166 ? 10.781 -24.859 7.406 1 97.69 166 ALA B N 1
ATOM 3346 C CA . ALA B 1 166 ? 11 -26.078 6.617 1 97.69 166 ALA B CA 1
ATOM 3347 C C . ALA B 1 166 ? 9.75 -26.953 6.617 1 97.69 166 ALA B C 1
ATOM 3349 O O . ALA B 1 166 ? 9.523 -27.719 5.676 1 97.69 166 ALA B O 1
ATOM 3350 N N . ASP B 1 167 ? 8.93 -26.812 7.559 1 97.94 167 ASP B N 1
ATOM 3351 C CA . ASP B 1 167 ? 7.766 -27.672 7.75 1 97.94 167 ASP B CA 1
ATOM 3352 C C . ASP B 1 167 ? 6.516 -27.062 7.129 1 97.94 167 ASP B C 1
ATOM 3354 O O . ASP B 1 167 ? 5.434 -27.641 7.191 1 97.94 167 ASP B O 1
ATOM 3358 N N . MET B 1 168 ? 6.594 -25.906 6.422 1 97.62 168 MET B N 1
ATOM 3359 C CA . MET B 1 168 ? 5.383 -25.172 6.059 1 97.62 168 MET B CA 1
ATOM 3360 C C . MET B 1 168 ? 5.098 -25.297 4.566 1 97.62 168 MET B C 1
ATOM 3362 O O . MET B 1 168 ? 4.066 -24.828 4.086 1 97.62 168 MET B O 1
ATOM 3366 N N . GLY B 1 169 ? 6.004 -25.891 3.812 1 97.38 169 GLY B N 1
ATOM 3367 C CA . GLY B 1 169 ? 5.758 -26.078 2.393 1 97.38 169 GLY B CA 1
ATOM 3368 C C . GLY B 1 169 ? 5.816 -24.781 1.599 1 97.38 169 GLY B C 1
ATOM 3369 O O . GLY B 1 169 ? 5.102 -24.625 0.604 1 97.38 169 GLY B O 1
ATOM 3370 N N . LEU B 1 170 ? 6.609 -23.828 2.01 1 97.62 170 LEU B N 1
ATOM 3371 C CA . LEU B 1 170 ? 6.723 -22.516 1.368 1 97.62 170 LEU B CA 1
ATOM 3372 C C . LEU B 1 170 ? 7.953 -22.453 0.474 1 97.62 170 LEU B C 1
ATOM 3374 O O . LEU B 1 170 ? 8.953 -23.125 0.738 1 97.62 170 LEU B O 1
ATOM 3378 N N . LYS B 1 171 ? 7.793 -21.766 -0.556 1 95.25 171 LYS B N 1
ATOM 3379 C CA . LYS B 1 171 ? 8.914 -21.359 -1.402 1 95.25 171 LYS B CA 1
ATOM 3380 C C . LYS B 1 171 ? 9.234 -19.875 -1.206 1 95.25 171 LYS B C 1
ATOM 3382 O O . LYS B 1 171 ? 8.336 -19.047 -1.074 1 95.25 171 LYS B O 1
ATOM 3387 N N . PHE B 1 172 ? 10.523 -19.562 -1.189 1 96 172 PHE B N 1
ATOM 3388 C CA . PHE B 1 172 ? 11.023 -18.203 -1.033 1 96 172 PHE B CA 1
ATOM 3389 C C . PHE B 1 172 ? 11.844 -17.781 -2.25 1 96 172 PHE B C 1
ATOM 3391 O O . PHE B 1 172 ? 12.836 -18.422 -2.588 1 96 172 PHE B O 1
ATOM 3398 N N . SER B 1 173 ? 11.359 -16.75 -2.9 1 91.06 173 SER B N 1
ATOM 3399 C CA . SER B 1 173 ? 12.008 -16.344 -4.145 1 91.06 173 SER B CA 1
ATOM 3400 C C . SER B 1 173 ? 12.391 -14.867 -4.117 1 91.06 173 SER B C 1
ATOM 3402 O O . SER B 1 173 ? 11.531 -14.008 -3.898 1 91.06 173 SER B O 1
ATOM 3404 N N . ILE B 1 174 ? 13.672 -14.625 -4.289 1 91.31 174 ILE B N 1
ATOM 3405 C CA . ILE B 1 174 ? 14.078 -13.234 -4.418 1 91.31 174 ILE B CA 1
ATOM 3406 C C . ILE B 1 174 ? 13.469 -12.625 -5.676 1 91.31 174 ILE B C 1
ATOM 3408 O O . ILE B 1 174 ? 13.602 -13.188 -6.77 1 91.31 174 ILE B O 1
ATOM 3412 N N . GLY B 1 175 ? 12.672 -11.602 -5.457 1 82.81 175 GLY B N 1
ATOM 3413 C CA . GLY B 1 175 ? 11.938 -11 -6.555 1 82.81 175 GLY B CA 1
ATOM 3414 C C . GLY B 1 175 ? 12.336 -9.562 -6.82 1 82.81 175 GLY B C 1
ATOM 3415 O O . GLY B 1 175 ? 12.43 -8.75 -5.895 1 82.81 175 GLY B O 1
ATOM 3416 N N . GLY B 1 176 ? 12.562 -9.227 -8.031 1 84.06 176 GLY B N 1
ATOM 3417 C CA . GLY B 1 176 ? 12.828 -7.852 -8.406 1 84.06 176 GLY B CA 1
ATOM 3418 C C . GLY B 1 176 ? 14.141 -7.324 -7.852 1 84.06 176 GLY B C 1
ATOM 3419 O O . GLY B 1 176 ? 15.164 -8 -7.922 1 84.06 176 GLY B O 1
ATOM 3420 N N . GLN B 1 177 ? 14.07 -6.039 -7.426 1 91.88 177 GLN B N 1
ATOM 3421 C CA . GLN B 1 177 ? 15.289 -5.375 -6.98 1 91.88 177 GLN B CA 1
ATOM 3422 C C . GLN B 1 177 ? 15.391 -5.355 -5.457 1 91.88 177 GLN B C 1
ATOM 3424 O O . GLN B 1 177 ? 16.484 -5.207 -4.902 1 91.88 177 GLN B O 1
ATOM 3429 N N . ILE B 1 178 ? 14.156 -5.602 -4.758 1 97.38 178 ILE B N 1
ATOM 3430 C CA . ILE B 1 178 ? 14.297 -5.297 -3.338 1 97.38 178 ILE B CA 1
ATOM 3431 C C . ILE B 1 178 ? 13.469 -6.281 -2.514 1 97.38 178 ILE B C 1
ATOM 3433 O O . ILE B 1 178 ? 13.477 -6.234 -1.282 1 97.38 178 ILE B O 1
ATOM 3437 N N . SER B 1 179 ? 12.781 -7.207 -3.117 1 97 179 SER B N 1
ATOM 3438 C CA . SER B 1 179 ? 11.781 -7.934 -2.344 1 97 179 SER B CA 1
ATOM 3439 C C . SER B 1 179 ? 12.008 -9.438 -2.416 1 97 179 SER B C 1
ATOM 3441 O O . SER B 1 179 ? 12.898 -9.906 -3.129 1 97 179 SER B O 1
ATOM 3443 N N . ILE B 1 180 ? 11.344 -10.18 -1.579 1 96.94 180 ILE B N 1
ATOM 3444 C CA . ILE B 1 180 ? 11.227 -11.633 -1.523 1 96.94 180 ILE B CA 1
ATOM 3445 C C . ILE B 1 180 ? 9.75 -12.031 -1.628 1 96.94 180 ILE B C 1
ATOM 3447 O O . ILE B 1 180 ? 8.914 -11.531 -0.882 1 96.94 180 ILE B O 1
ATOM 3451 N N . ASP B 1 181 ? 9.445 -12.883 -2.553 1 94.25 181 ASP B N 1
ATOM 3452 C CA . ASP B 1 181 ? 8.102 -13.438 -2.68 1 94.25 181 ASP B CA 1
ATOM 3453 C C . ASP B 1 181 ? 8 -14.789 -1.979 1 94.25 181 ASP B C 1
ATOM 3455 O O . ASP B 1 181 ? 8.875 -15.641 -2.139 1 94.25 181 ASP B O 1
ATOM 3459 N N . VAL B 1 182 ? 6.984 -14.891 -1.212 1 97.12 182 VAL B N 1
ATOM 3460 C CA . VAL B 1 182 ? 6.719 -16.125 -0.472 1 97.12 182 VAL B CA 1
ATOM 3461 C C . VAL B 1 182 ? 5.391 -16.719 -0.927 1 97.12 182 VAL B C 1
ATOM 3463 O O . VAL B 1 182 ? 4.355 -16.047 -0.89 1 97.12 182 VAL B O 1
ATOM 3466 N N . PHE B 1 183 ? 5.375 -17.938 -1.343 1 96.25 183 PHE B N 1
ATOM 3467 C CA . PHE B 1 183 ? 4.164 -18.609 -1.799 1 96.25 183 PHE B CA 1
ATOM 3468 C C . PHE B 1 183 ? 4.297 -20.125 -1.646 1 96.25 183 PHE B C 1
ATOM 3470 O O . PHE B 1 183 ? 5.402 -20.641 -1.472 1 96.25 183 PHE B O 1
ATOM 3477 N N . PRO B 1 184 ? 3.24 -20.844 -1.579 1 96.88 184 PRO B N 1
ATOM 3478 C CA . PRO B 1 184 ? 3.311 -22.297 -1.431 1 96.88 184 PRO B CA 1
ATOM 3479 C C . PRO B 1 184 ? 4.07 -22.969 -2.572 1 96.88 184 PRO B C 1
ATOM 3481 O O . PRO B 1 184 ? 3.945 -22.562 -3.729 1 96.88 184 PRO B O 1
ATOM 3484 N N . LYS B 1 185 ? 4.875 -23.969 -2.227 1 94.44 185 LYS B N 1
ATOM 3485 C CA . LYS B 1 185 ? 5.465 -24.812 -3.27 1 94.44 185 LYS B CA 1
ATOM 3486 C C . LYS B 1 185 ? 4.391 -25.375 -4.191 1 94.44 185 LYS B C 1
ATOM 3488 O O . LYS B 1 185 ? 3.355 -25.859 -3.725 1 94.44 185 LYS B O 1
ATOM 3493 N N . GLY B 1 186 ? 4.617 -25.219 -5.48 1 92.94 186 GLY B N 1
ATOM 3494 C CA . GLY B 1 186 ? 3.654 -25.719 -6.453 1 92.94 186 GLY B CA 1
ATOM 3495 C C . GLY B 1 186 ? 2.73 -24.641 -6.984 1 92.94 186 GLY B C 1
ATOM 3496 O O . GLY B 1 186 ? 1.938 -24.891 -7.895 1 92.94 186 GLY B O 1
ATOM 3497 N N . TRP B 1 187 ? 2.871 -23.406 -6.387 1 94.62 187 TRP B N 1
ATOM 3498 C CA . TRP B 1 187 ? 2.055 -22.312 -6.871 1 94.62 187 TRP B CA 1
ATOM 3499 C C . TRP B 1 187 ? 2.768 -21.562 -7.996 1 94.62 187 TRP B C 1
ATOM 3501 O O . TRP B 1 187 ? 2.877 -20.328 -7.957 1 94.62 187 TRP B O 1
ATOM 3511 N N . ASP B 1 188 ? 3.395 -22.234 -8.852 1 93.94 188 ASP B N 1
ATOM 3512 C CA . ASP B 1 188 ? 3.938 -21.75 -10.109 1 93.94 188 ASP B CA 1
ATOM 3513 C C . ASP B 1 188 ? 2.992 -22.047 -11.273 1 93.94 188 ASP B C 1
ATOM 3515 O O . ASP B 1 188 ? 1.861 -22.484 -11.062 1 93.94 188 ASP B O 1
ATOM 3519 N N . LYS B 1 189 ? 3.471 -21.719 -12.5 1 95.81 189 LYS B N 1
ATOM 3520 C CA . LYS B 1 189 ? 2.547 -21.812 -13.625 1 95.81 189 LYS B CA 1
ATOM 3521 C C . LYS B 1 189 ? 2.059 -23.234 -13.812 1 95.81 189 LYS B C 1
ATOM 3523 O O .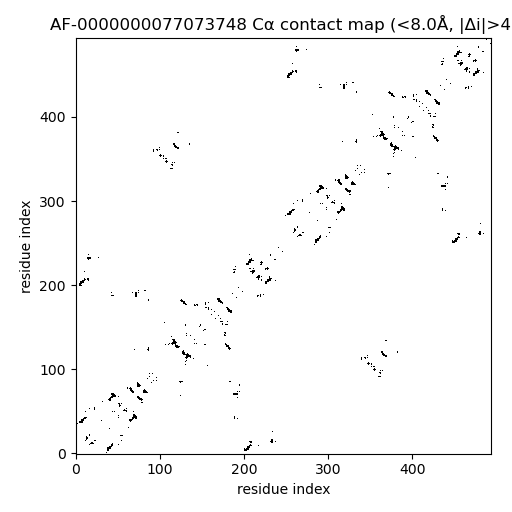 LYS B 1 189 ? 1.062 -23.484 -14.5 1 95.81 189 LYS B O 1
ATOM 3528 N N . THR B 1 190 ? 2.688 -24.266 -13.266 1 96.75 190 THR B N 1
ATOM 3529 C CA . THR B 1 190 ? 2.197 -25.641 -13.367 1 96.75 190 THR B CA 1
ATOM 3530 C C . THR B 1 190 ? 0.869 -25.781 -12.625 1 96.75 190 THR B C 1
ATOM 3532 O O . THR B 1 190 ? 0.146 -26.766 -12.836 1 96.75 190 THR B O 1
ATOM 3535 N N . PHE B 1 191 ? 0.573 -24.844 -11.766 1 96.81 191 PHE B N 1
ATOM 3536 C CA . PHE B 1 191 ? -0.645 -24.922 -10.969 1 96.81 191 PHE B CA 1
ATOM 3537 C C . PHE B 1 191 ? -1.871 -25.047 -11.859 1 96.81 191 PHE B C 1
ATOM 3539 O O . PHE B 1 191 ? -2.793 -25.812 -11.547 1 96.81 191 PHE B O 1
ATOM 3546 N N . CYS B 1 192 ? -1.85 -24.328 -12.938 1 97.5 192 CYS B N 1
ATOM 3547 C CA . CYS B 1 192 ? -3.012 -24.297 -13.812 1 97.5 192 CYS B CA 1
ATOM 3548 C C . CYS B 1 192 ? -3.33 -25.688 -14.344 1 97.5 192 CYS B C 1
ATOM 3550 O O . CYS B 1 192 ? -4.492 -26.016 -14.609 1 97.5 192 CYS B O 1
ATOM 3552 N N . LEU B 1 193 ? -2.363 -26.578 -14.461 1 97.94 193 LEU B N 1
ATOM 3553 C CA . LEU B 1 193 ? -2.553 -27.922 -14.992 1 97.94 193 LEU B CA 1
ATOM 3554 C C . LEU B 1 193 ? -3.457 -28.734 -14.078 1 97.94 193 LEU B C 1
ATOM 3556 O O . LEU B 1 193 ? -4.164 -29.641 -14.539 1 97.94 193 LEU B O 1
ATOM 3560 N N . GLY B 1 194 ? -3.439 -28.406 -12.852 1 96.69 194 GLY B N 1
ATOM 3561 C CA . GLY B 1 194 ? -4.258 -29.125 -11.883 1 96.69 194 GLY B CA 1
ATOM 3562 C C . GLY B 1 194 ? -5.715 -28.703 -11.906 1 96.69 194 GLY B C 1
ATOM 3563 O O . GLY B 1 194 ? -6.562 -29.344 -11.281 1 96.69 194 GLY B O 1
ATOM 3564 N N . LEU B 1 195 ? -6.023 -27.656 -12.602 1 96.5 195 LEU B N 1
ATOM 3565 C CA . LEU B 1 195 ? -7.375 -27.109 -12.617 1 96.5 195 LEU B CA 1
ATOM 3566 C C . LEU B 1 195 ? -8.133 -27.578 -13.852 1 96.5 195 LEU B C 1
ATOM 3568 O O . LEU B 1 195 ? -9.32 -27.266 -14.016 1 96.5 195 LEU B O 1
ATOM 3572 N N . MET B 1 196 ? -7.414 -28.266 -14.688 1 96.5 196 MET B N 1
ATOM 3573 C CA . MET B 1 196 ? -7.996 -28.703 -15.953 1 96.5 196 MET B CA 1
ATOM 3574 C C . MET B 1 196 ? -8.172 -30.219 -15.969 1 96.5 196 MET B C 1
ATOM 3576 O O . MET B 1 196 ? -7.43 -30.953 -15.305 1 96.5 196 MET B O 1
ATOM 3580 N N . ASP B 1 197 ? -9.258 -30.672 -16.688 1 96.44 197 ASP B N 1
ATOM 3581 C CA . ASP B 1 197 ? -9.336 -32.094 -17.031 1 96.44 197 ASP B CA 1
ATOM 3582 C C . ASP B 1 197 ? -8.414 -32.406 -18.203 1 96.44 197 ASP B C 1
ATOM 3584 O O . ASP B 1 197 ? -8.812 -32.312 -19.375 1 96.44 197 ASP B O 1
ATOM 3588 N N . LEU B 1 198 ? -7.25 -32.875 -17.891 1 96.94 198 LEU B N 1
ATOM 3589 C CA . LEU B 1 198 ? -6.203 -33.062 -18.891 1 96.94 198 LEU B CA 1
ATOM 3590 C C . LEU B 1 198 ? -6.488 -34.281 -19.766 1 96.94 198 LEU B C 1
ATOM 3592 O O . LEU B 1 198 ? -5.883 -34.438 -20.828 1 96.94 198 LEU B O 1
ATOM 3596 N N . THR B 1 199 ? -7.398 -35.125 -19.375 1 96.69 199 THR B N 1
ATOM 3597 C CA . THR B 1 199 ? -7.73 -36.312 -20.141 1 96.69 199 THR B CA 1
ATOM 3598 C C . THR B 1 199 ? -8.461 -35.938 -21.422 1 96.69 199 THR B C 1
ATOM 3600 O O . THR B 1 199 ? -8.586 -36.781 -22.328 1 96.69 199 THR B O 1
ATOM 3603 N N . LEU B 1 200 ? -8.875 -34.75 -21.453 1 96.38 200 LEU B N 1
ATOM 3604 C CA . LEU B 1 200 ? -9.609 -34.312 -22.625 1 96.38 200 LEU B CA 1
ATOM 3605 C C . LEU B 1 200 ? -8.656 -34 -23.781 1 96.38 200 LEU B C 1
ATOM 3607 O O . LEU B 1 200 ? -9.094 -33.844 -24.922 1 96.38 200 LEU B O 1
ATOM 3611 N N . TYR B 1 201 ? -7.375 -34 -23.516 1 97.62 201 TYR B N 1
ATOM 3612 C CA . TYR B 1 201 ? -6.41 -33.562 -24.516 1 97.62 201 TYR B CA 1
ATOM 3613 C C . TYR B 1 201 ? -5.395 -34.656 -24.812 1 97.62 201 TYR B C 1
ATOM 3615 O O . TYR B 1 201 ? -4.859 -35.281 -23.906 1 97.62 201 TYR B O 1
ATOM 3623 N N . LYS B 1 202 ? -5.164 -34.812 -26.094 1 96.94 202 LYS B N 1
ATOM 3624 C CA . LYS B 1 202 ? -4.137 -35.75 -26.531 1 96.94 202 LYS B CA 1
ATOM 3625 C C . LYS B 1 202 ? -2.74 -35.156 -26.344 1 96.94 202 LYS B C 1
ATOM 3627 O O . LYS B 1 202 ? -1.788 -35.875 -26.062 1 96.94 202 LYS B O 1
ATOM 3632 N N . GLU B 1 203 ? -2.676 -33.875 -26.594 1 97.56 203 GLU B N 1
ATOM 3633 C CA . GLU B 1 203 ? -1.435 -33.125 -26.453 1 97.56 203 GLU B CA 1
ATOM 3634 C C . GLU B 1 203 ? -1.673 -31.812 -25.719 1 97.56 203 GLU B C 1
ATOM 3636 O O . GLU B 1 203 ? -2.695 -31.156 -25.938 1 97.56 203 GLU B O 1
ATOM 3641 N N . ILE B 1 204 ? -0.752 -31.469 -24.875 1 98.56 204 ILE B N 1
ATOM 3642 C CA . ILE B 1 204 ? -0.745 -30.156 -24.234 1 98.56 204 ILE B CA 1
ATOM 3643 C C . ILE B 1 204 ? 0.581 -29.453 -24.5 1 98.56 204 ILE B C 1
ATOM 3645 O O . ILE B 1 204 ? 1.639 -29.922 -24.062 1 98.56 204 ILE B O 1
ATOM 3649 N N . HIS B 1 205 ? 0.502 -28.359 -25.25 1 98.81 205 HIS B N 1
ATOM 3650 C CA . HIS B 1 205 ? 1.686 -27.562 -25.578 1 98.81 205 HIS B CA 1
ATOM 3651 C C . HIS B 1 205 ? 1.783 -26.328 -24.703 1 98.81 205 HIS B C 1
ATOM 3653 O O . HIS B 1 205 ? 0.771 -25.688 -24.406 1 98.81 205 HIS B O 1
ATOM 3659 N N . PHE B 1 206 ? 2.98 -26.047 -24.266 1 98.88 206 PHE B N 1
ATOM 3660 C CA . PHE B 1 206 ? 3.236 -24.797 -23.578 1 98.88 206 PHE B CA 1
ATOM 3661 C C . PHE B 1 206 ? 4.273 -23.969 -24.328 1 98.88 206 PHE B C 1
ATOM 3663 O O . PHE B 1 206 ? 5.332 -24.469 -24.703 1 98.88 206 PHE B O 1
ATOM 3670 N N . PHE B 1 207 ? 3.949 -22.703 -24.578 1 98.88 207 PHE B N 1
ATOM 3671 C CA . PHE B 1 207 ? 4.852 -21.75 -25.234 1 98.88 207 PHE B CA 1
ATOM 3672 C C . PHE B 1 207 ? 5.254 -20.641 -24.281 1 98.88 207 PHE B C 1
ATOM 3674 O O . PHE B 1 207 ? 4.395 -19.969 -23.703 1 98.88 207 PHE B O 1
ATOM 3681 N N . GLY B 1 208 ? 6.473 -20.453 -24.094 1 98.56 208 GLY B N 1
ATOM 3682 C CA . GLY B 1 208 ? 6.969 -19.391 -23.234 1 98.56 208 GLY B CA 1
ATOM 3683 C C . GLY B 1 208 ? 8.359 -18.922 -23.609 1 98.56 208 GLY B C 1
ATOM 3684 O O . GLY B 1 208 ? 9.086 -19.609 -24.328 1 98.56 208 GLY B O 1
ATOM 3685 N N . ASP B 1 209 ? 8.75 -17.719 -23.172 1 97.81 209 ASP B N 1
ATOM 3686 C CA . ASP B 1 209 ? 10.055 -17.172 -23.531 1 97.81 209 ASP B CA 1
ATOM 3687 C C . ASP B 1 209 ? 11.094 -17.453 -22.453 1 97.81 209 ASP B C 1
ATOM 3689 O O . ASP B 1 209 ? 12.25 -17.75 -22.75 1 97.81 209 ASP B O 1
ATOM 3693 N N . LYS B 1 210 ? 10.711 -17.484 -21.219 1 94.81 210 LYS B N 1
ATOM 3694 C CA . LYS B 1 210 ? 11.664 -17.656 -20.141 1 94.81 210 LYS B CA 1
ATOM 3695 C C . LYS B 1 210 ? 11.648 -19.109 -19.625 1 94.81 210 LYS B C 1
ATOM 3697 O O . LYS B 1 210 ? 11.359 -19.344 -18.453 1 94.81 210 LYS B O 1
ATOM 3702 N N . THR B 1 211 ? 12.07 -20 -20.469 1 97.31 211 THR B N 1
ATOM 3703 C CA . THR B 1 211 ? 11.969 -21.422 -20.203 1 97.31 211 THR B CA 1
ATOM 3704 C C . THR B 1 211 ? 13.281 -21.969 -19.656 1 97.31 211 THR B C 1
ATOM 3706 O O . THR B 1 211 ? 13.43 -23.172 -19.469 1 97.31 211 THR B O 1
ATOM 3709 N N . TYR B 1 212 ? 14.273 -21.156 -19.406 1 94.81 212 TYR B N 1
ATOM 3710 C CA . TYR B 1 212 ? 15.555 -21.562 -18.844 1 94.81 212 TYR B CA 1
ATOM 3711 C C . TYR B 1 212 ? 15.453 -21.734 -17.328 1 94.81 212 TYR B C 1
ATOM 3713 O O . TYR B 1 212 ? 14.531 -21.203 -16.703 1 94.81 212 TYR B O 1
ATOM 3721 N N . PRO B 1 213 ? 16.406 -22.594 -16.797 1 91.31 213 PRO B N 1
ATOM 3722 C CA . PRO B 1 213 ? 16.406 -22.719 -15.328 1 91.31 213 PRO B CA 1
ATOM 3723 C C . PRO B 1 213 ? 16.406 -21.375 -14.625 1 91.31 213 PRO B C 1
ATOM 3725 O O . PRO B 1 213 ? 17.234 -20.516 -14.922 1 91.31 213 PRO B O 1
ATOM 3728 N N . GLY B 1 214 ? 15.438 -21.203 -13.742 1 84.06 214 GLY B N 1
ATOM 3729 C CA . GLY B 1 214 ? 15.305 -19.938 -13.047 1 84.06 214 GLY B CA 1
ATOM 3730 C C . GLY B 1 214 ? 14.266 -19.031 -13.672 1 84.06 214 GLY B C 1
ATOM 3731 O O . GLY B 1 214 ? 13.836 -18.047 -13.047 1 84.06 214 GLY B O 1
ATOM 3732 N N . GLY B 1 215 ? 13.883 -19.312 -14.875 1 88.06 215 GLY B N 1
ATOM 3733 C CA . GLY B 1 215 ? 12.82 -18.562 -15.531 1 88.06 215 GLY B CA 1
ATOM 3734 C C . GLY B 1 215 ? 11.438 -18.938 -15.055 1 88.06 215 GLY B C 1
ATOM 3735 O O . GLY B 1 215 ? 11.219 -20.047 -14.578 1 88.06 215 GLY B O 1
ATOM 3736 N N . ASN B 1 216 ? 10.469 -18.047 -15.203 1 90.5 216 ASN B N 1
ATOM 3737 C CA . ASN B 1 216 ? 9.133 -18.266 -14.664 1 90.5 216 ASN B CA 1
ATOM 3738 C C . ASN B 1 216 ? 8.336 -19.25 -15.516 1 90.5 216 ASN B C 1
ATOM 3740 O O . ASN B 1 216 ? 7.246 -19.672 -15.125 1 90.5 216 ASN B O 1
ATOM 3744 N N . ASP B 1 217 ? 8.914 -19.594 -16.641 1 96.38 217 ASP B N 1
ATOM 3745 C CA . ASP B 1 217 ? 8.25 -20.578 -17.484 1 96.38 217 ASP B CA 1
ATOM 3746 C C . ASP B 1 217 ? 8.906 -21.953 -17.344 1 96.38 217 ASP B C 1
ATOM 3748 O O . ASP B 1 217 ? 8.422 -22.938 -17.922 1 96.38 217 ASP B O 1
ATOM 3752 N N . TYR B 1 218 ? 9.922 -22.016 -16.594 1 96 218 TYR B N 1
ATOM 3753 C CA . TYR B 1 218 ? 10.773 -23.203 -16.609 1 96 218 TYR B CA 1
ATOM 3754 C C . TYR B 1 218 ? 10.008 -24.422 -16.125 1 96 218 TYR B C 1
ATOM 3756 O O . TYR B 1 218 ? 10.016 -25.469 -16.781 1 96 218 TYR B O 1
ATOM 3764 N N . GLU B 1 219 ? 9.289 -24.328 -15.023 1 95.56 219 GLU B N 1
ATOM 3765 C CA . GLU B 1 219 ? 8.664 -25.5 -14.406 1 95.56 219 GLU B CA 1
ATOM 3766 C C . GLU B 1 219 ? 7.586 -26.094 -15.312 1 95.56 219 GLU B C 1
ATOM 3768 O O . GLU B 1 219 ? 7.523 -27.312 -15.484 1 95.56 219 GLU B O 1
ATOM 3773 N N . ILE B 1 220 ? 6.793 -25.203 -15.922 1 97.44 220 ILE B N 1
ATOM 3774 C CA . ILE B 1 220 ? 5.723 -25.719 -16.766 1 97.44 220 ILE B CA 1
ATOM 3775 C C . ILE B 1 220 ? 6.297 -26.219 -18.078 1 97.44 220 ILE B C 1
ATOM 3777 O O . ILE B 1 220 ? 5.812 -27.219 -18.641 1 97.44 220 ILE B O 1
ATOM 3781 N N . PHE B 1 221 ? 7.402 -25.578 -18.5 1 98.25 221 PHE B N 1
ATOM 3782 C CA . PHE B 1 221 ? 8.117 -26.031 -19.688 1 98.25 221 PHE B CA 1
ATOM 3783 C C . PHE B 1 221 ? 8.672 -27.438 -19.5 1 98.25 221 PHE B C 1
ATOM 3785 O O . PHE B 1 221 ? 8.625 -28.25 -20.422 1 98.25 221 PHE B O 1
ATOM 3792 N N . MET B 1 222 ? 9.062 -27.766 -18.312 1 97.81 222 MET B N 1
ATOM 3793 C CA . MET B 1 222 ? 9.711 -29.031 -18.016 1 97.81 222 MET B CA 1
ATOM 3794 C C . MET B 1 222 ? 8.695 -30.062 -17.531 1 97.81 222 MET B C 1
ATOM 3796 O O . MET B 1 222 ? 9.023 -31.234 -17.391 1 97.81 222 MET B O 1
ATOM 3800 N N . ASP B 1 223 ? 7.547 -29.672 -17.25 1 97.81 223 ASP B N 1
ATOM 3801 C CA . ASP B 1 223 ? 6.543 -30.578 -16.688 1 97.81 223 ASP B CA 1
ATOM 3802 C C . ASP B 1 223 ? 6.254 -31.734 -17.656 1 97.81 223 ASP B C 1
ATOM 3804 O O . ASP B 1 223 ? 6.051 -31.516 -18.859 1 97.81 223 ASP B O 1
ATOM 3808 N N . PRO B 1 224 ? 6.203 -32.938 -17.141 1 97.81 224 PRO B N 1
ATOM 3809 C CA . PRO B 1 224 ? 6.004 -34.094 -18.047 1 97.81 224 PRO B CA 1
ATOM 3810 C C . PRO B 1 224 ? 4.633 -34.094 -18.719 1 97.81 224 PRO B C 1
ATOM 3812 O O . PRO B 1 224 ? 4.422 -34.781 -19.703 1 97.81 224 PRO B O 1
ATOM 3815 N N . ARG B 1 225 ? 3.672 -33.344 -18.234 1 97.06 225 ARG B N 1
ATOM 3816 C CA . ARG B 1 225 ? 2.322 -33.281 -18.781 1 97.06 225 ARG B CA 1
ATOM 3817 C C . ARG B 1 225 ? 2.256 -32.344 -19.984 1 97.06 225 ARG B C 1
ATOM 3819 O O . ARG B 1 225 ? 1.272 -32.344 -20.719 1 97.06 225 ARG B O 1
ATOM 3826 N N . THR B 1 226 ? 3.381 -31.531 -20.203 1 98.56 226 THR B N 1
ATOM 3827 C CA . THR B 1 226 ? 3.355 -30.562 -21.297 1 98.56 226 THR B CA 1
ATOM 3828 C C . THR B 1 226 ? 4.484 -30.844 -22.297 1 98.56 226 THR B C 1
ATOM 3830 O O . THR B 1 226 ? 5.473 -31.484 -21.953 1 98.56 226 THR B O 1
ATOM 3833 N N . ILE B 1 227 ? 4.238 -30.5 -23.562 1 98.69 227 ILE B N 1
ATOM 3834 C CA . ILE B 1 227 ? 5.273 -30.359 -24.578 1 98.69 227 ILE B CA 1
ATOM 3835 C C . ILE B 1 227 ? 5.738 -28.906 -24.656 1 98.69 227 ILE B C 1
ATOM 3837 O O . ILE B 1 227 ? 5.023 -28.047 -25.172 1 98.69 227 ILE B O 1
ATOM 3841 N N . GLY B 1 228 ? 6.965 -28.625 -24.188 1 98.62 228 GLY B N 1
ATOM 3842 C CA . GLY B 1 228 ? 7.453 -27.266 -24.047 1 98.62 228 GLY B CA 1
ATOM 3843 C C . GLY B 1 228 ? 8.047 -26.703 -25.328 1 98.62 228 GLY B C 1
ATOM 3844 O O . GLY B 1 228 ? 8.75 -27.406 -26.062 1 98.62 228 GLY B O 1
ATOM 3845 N N . HIS B 1 229 ? 7.707 -25.469 -25.641 1 98.75 229 HIS B N 1
ATOM 3846 C CA . HIS B 1 229 ? 8.266 -24.719 -26.766 1 98.75 229 HIS B CA 1
ATOM 3847 C C . HIS B 1 229 ? 8.867 -23.391 -26.297 1 98.75 229 HIS B C 1
ATOM 3849 O O . HIS B 1 229 ? 8.156 -22.531 -25.766 1 98.75 229 HIS B O 1
ATOM 3855 N N . THR B 1 230 ? 10.188 -23.25 -26.5 1 98.75 230 THR B N 1
ATOM 3856 C CA . THR B 1 230 ? 10.828 -21.969 -26.234 1 98.75 230 THR B CA 1
ATOM 3857 C C . THR B 1 230 ? 10.602 -20.984 -27.391 1 98.75 230 THR B C 1
ATOM 3859 O O . THR B 1 230 ? 10.805 -21.344 -28.547 1 98.75 230 THR B O 1
ATOM 3862 N N . VAL B 1 231 ? 10.141 -19.844 -27.031 1 98.69 231 VAL B N 1
ATOM 3863 C CA . VAL B 1 231 ? 9.953 -18.828 -28.047 1 98.69 231 VAL B CA 1
ATOM 3864 C C . VAL B 1 231 ? 10.797 -17.594 -27.719 1 98.69 231 VAL B C 1
ATOM 3866 O O . VAL B 1 231 ? 11.188 -17.406 -26.562 1 98.69 231 VAL B O 1
ATOM 3869 N N . THR B 1 232 ? 11.039 -16.734 -28.75 1 97.88 232 THR B N 1
ATOM 3870 C CA . THR B 1 232 ? 11.906 -15.57 -28.547 1 97.88 232 THR B CA 1
ATOM 3871 C C . THR B 1 232 ? 11.133 -14.273 -28.766 1 97.88 232 THR B C 1
ATOM 3873 O O . THR B 1 232 ? 11.617 -13.188 -28.438 1 97.88 232 THR B O 1
ATOM 3876 N N . SER B 1 233 ? 9.969 -14.406 -29.359 1 97.44 233 SER B N 1
ATOM 3877 C CA . SER B 1 233 ? 9.117 -13.258 -29.672 1 97.44 233 SER B CA 1
ATOM 3878 C C . SER B 1 233 ? 7.723 -13.703 -30.094 1 97.44 233 SER B C 1
ATOM 3880 O O . SER B 1 233 ? 7.496 -14.883 -30.375 1 97.44 233 SER B O 1
ATOM 3882 N N . PRO B 1 234 ? 6.773 -12.734 -30.078 1 98.19 234 PRO B N 1
ATOM 3883 C CA . PRO B 1 234 ? 5.453 -13.086 -30.594 1 98.19 234 PRO B CA 1
ATOM 3884 C C . PRO B 1 234 ? 5.508 -13.617 -32.031 1 98.19 234 PRO B C 1
ATOM 3886 O O . PRO B 1 234 ? 4.77 -14.539 -32.375 1 98.19 234 PRO B O 1
ATOM 3889 N N . GLU B 1 235 ? 6.371 -13.016 -32.844 1 97.38 235 GLU B N 1
ATOM 3890 C CA . GLU B 1 235 ? 6.523 -13.477 -34.219 1 97.38 235 GLU B CA 1
ATOM 3891 C C . GLU B 1 235 ? 7.047 -14.914 -34.25 1 97.38 235 GLU B C 1
ATOM 3893 O O . GLU B 1 235 ? 6.57 -15.727 -35.062 1 97.38 235 GLU B O 1
ATOM 3898 N N . ASP B 1 236 ? 7.984 -15.18 -33.406 1 98.31 236 ASP B N 1
ATOM 3899 C CA . ASP B 1 236 ? 8.516 -16.531 -33.312 1 98.31 236 ASP B CA 1
ATOM 3900 C C . ASP B 1 236 ? 7.441 -17.516 -32.875 1 98.31 236 ASP B C 1
ATOM 3902 O O . ASP B 1 236 ? 7.371 -18.641 -33.375 1 98.31 236 ASP B O 1
ATOM 3906 N N . THR B 1 237 ? 6.59 -17.125 -31.906 1 98.62 237 THR B N 1
ATOM 3907 C CA . THR B 1 237 ? 5.465 -17.938 -31.453 1 98.62 237 THR B CA 1
ATOM 3908 C C . THR B 1 237 ? 4.562 -18.312 -32.625 1 98.62 237 THR B C 1
ATOM 3910 O O . THR B 1 237 ? 4.246 -19.484 -32.844 1 98.62 237 THR B O 1
ATOM 3913 N N . MET B 1 238 ? 4.246 -17.297 -33.375 1 97.81 238 MET B N 1
ATOM 3914 C CA . MET B 1 238 ? 3.355 -17.516 -34.531 1 97.81 238 MET B CA 1
ATOM 3915 C C . MET B 1 238 ? 3.992 -18.453 -35.531 1 97.81 238 MET B C 1
ATOM 3917 O O . MET B 1 238 ? 3.318 -19.328 -36.094 1 97.81 238 MET B O 1
ATOM 3921 N N . GLU B 1 239 ? 5.25 -18.25 -35.781 1 97.75 239 GLU B N 1
ATOM 3922 C CA . GLU B 1 239 ? 5.949 -19.109 -36.719 1 97.75 239 GLU B CA 1
ATOM 3923 C C . GLU B 1 239 ? 5.957 -20.562 -36.281 1 97.75 239 GLU B C 1
ATOM 3925 O O . GLU B 1 239 ? 5.73 -21.469 -37.062 1 97.75 239 GLU B O 1
ATOM 3930 N N . GLN B 1 240 ? 6.168 -20.797 -35.031 1 98.19 240 GLN B N 1
ATOM 3931 C CA . GLN B 1 240 ? 6.176 -22.156 -34.5 1 98.19 240 GLN B CA 1
ATOM 3932 C C . GLN B 1 240 ? 4.785 -22.781 -34.562 1 98.19 240 GLN B C 1
ATOM 3934 O O . GLN B 1 240 ? 4.648 -23.969 -34.875 1 98.19 240 GLN B O 1
ATOM 3939 N N . LEU B 1 241 ? 3.854 -22.031 -34.281 1 98 241 LEU B N 1
ATOM 3940 C CA . LEU B 1 241 ? 2.482 -22.531 -34.375 1 98 241 LEU B CA 1
ATOM 3941 C C . LEU B 1 241 ? 2.113 -22.906 -35.812 1 98 241 LEU B C 1
ATOM 3943 O O . LEU B 1 241 ? 1.469 -23.922 -36.031 1 98 241 LEU B O 1
ATOM 3947 N N . LYS B 1 242 ? 2.539 -22.031 -36.719 1 96.69 242 LYS B N 1
ATOM 3948 C CA . LYS B 1 242 ? 2.268 -22.328 -38.125 1 96.69 242 LYS B CA 1
ATOM 3949 C C . LYS B 1 242 ? 2.932 -23.641 -38.562 1 96.69 242 LYS B C 1
ATOM 3951 O O . LYS B 1 242 ? 2.371 -24.391 -39.344 1 96.69 242 LYS B O 1
ATOM 3956 N N . THR B 1 243 ? 4.066 -23.875 -38.031 1 96.56 243 THR B N 1
ATOM 3957 C CA . THR B 1 243 ? 4.789 -25.094 -38.344 1 96.56 243 THR B CA 1
ATOM 3958 C C . THR B 1 243 ? 4.113 -26.297 -37.688 1 96.56 243 THR B C 1
ATOM 3960 O O . THR B 1 243 ? 3.98 -27.359 -38.312 1 96.56 243 THR B O 1
ATOM 3963 N N . LEU B 1 244 ? 3.617 -26.188 -36.5 1 96.19 244 LEU B N 1
ATOM 3964 C CA . LEU B 1 244 ? 3.029 -27.266 -35.688 1 96.19 244 LEU B CA 1
ATOM 3965 C C . LEU B 1 244 ? 1.635 -27.609 -36.219 1 96.19 244 LEU B C 1
ATOM 3967 O O . LEU B 1 244 ? 1.24 -28.781 -36.219 1 96.19 244 LEU B O 1
ATOM 3971 N N . PHE B 1 245 ? 0.949 -26.641 -36.594 1 93.12 245 PHE B N 1
ATOM 3972 C CA . PHE B 1 245 ? -0.445 -26.859 -36.938 1 93.12 245 PHE B CA 1
ATOM 3973 C C . PHE B 1 245 ? -0.666 -26.625 -38.438 1 93.12 245 PHE B C 1
ATOM 3975 O O . PHE B 1 245 ? -1.789 -26.359 -38.875 1 93.12 245 PHE B O 1
ATOM 3982 N N . LYS B 1 246 ? 0.479 -26.641 -39.375 1 79.38 246 LYS B N 1
ATOM 3983 C CA . LYS B 1 246 ? 0.458 -26.469 -40.812 1 79.38 246 LYS B CA 1
ATOM 3984 C C . LYS B 1 246 ? -0.623 -27.344 -41.469 1 79.38 246 LYS B C 1
ATOM 3986 O O . LYS B 1 246 ? -1.08 -27.047 -42.562 1 79.38 246 LYS B O 1
ATOM 3991 N N . ASP B 1 247 ? -1.734 -27.75 -40.938 1 51.81 247 ASP B N 1
ATOM 3992 C CA . ASP B 1 247 ? -2.686 -28 -42 1 51.81 247 ASP B CA 1
ATOM 3993 C C . ASP B 1 247 ? -3.326 -26.703 -42.5 1 51.81 247 ASP B C 1
ATOM 3995 O O . ASP B 1 247 ? -3.479 -25.75 -41.719 1 51.81 247 ASP B O 1
#

Secondary structure (DSSP, 8-state):
-----EEEEE-SBTTTBSTTSPPPHHHHHHHHHHTTTSEEEEE-SS-HHHHHHHTTSS-HHHHSSEEEEGGGTEEEETTEEEEE--HHHHH-HHHHHHHHHHHHHHHHH---S---S--EEE-SS-EEE-TT-TT--HHHHHHHHHHHHHH-HHHHHHHHHHHHTTTTTEEEEEETTTEEEEEETT-SGGGGGGGS-GGG-SEEEEEES--STTSTTHHHHH-TTSEEEE-SSHHHHHHHHHHHT--/-----EEEEE-SBTTTBSTTSPPPHHHHHHHHHHTTTSEEEEE-SS-HHHHHHHTTSS-HHHHSSEEEEGGGTEEEETTEEEEE--HHHHH-HHHHHHHHHHHHHHHHH---S---B--EEE-SS-EEE-TT-TT--HHHHHHHHHHHHHH-HHHHHHHHHHHHTTTTTEEEEEETTTEEEEEETT-SGGGGGGGS-GGG-SEEEEEES--STTSTTHHHHH-TTSEEEE-SSHHHHHHHHHHHT--

Foldseek 3Di:
DPQQQEEEEEEQDQAQADHQAAGDPVSLVLVQVVCVRHAYEYFYLADPQSSQRRDPHPDVLCSGQWYAYNLRQFIGGNNHTQHHAAQCVVQDDVSVCVLVVVLVVVLVPDDDDAAQDQQWDGDRFWIKGFSNHPRDDPVVLVVVLVVCVVPVSQVVVQVVCCVVVVPRQWDWADDDRTIIIIGHPPSANCVNVVSDPSVSHPAYEYEDAQCDVVGSCVCVQPDPRHPYDHARHSVRNSVVVCVVVVD/DPQQQEEEEEEQDQAQADHQAAGDPVSLVLVQVVCVRHAYEYFYLADPQSSQRRDPHPDVLCSGQWYAYNLRQFIGGNNHTQHHAAQCVVQDDVSVCVLVVVLVVVLVPDDDDAAQDQQWDGDRFWIKGFSNHPRDDPVVLVVVLVVCVVPVSQVVVQVVCCVVVVPRQWDWADDDRTIIIIGHPPSANCVNVVSDPSVSHPAYEYEDAQCDVVGSCVCVQPDPSHPYDHARHNVRNSVVCCVVVVD

Radius of gyration: 28.33 Å; Cα contacts (8 Å, |Δi|>4): 945; chains: 2; bounding box: 52×85×69 Å

Solvent-accessible surface area (backbone atoms only — not comparable to full-atom values): 25579 Å² total; per-residue (Å²): 124,83,77,53,32,37,35,42,37,28,31,41,69,26,19,53,11,51,74,92,37,55,40,48,68,67,54,54,53,48,51,58,58,48,46,75,60,29,39,36,30,41,41,30,68,48,51,61,69,59,49,21,52,29,67,68,34,90,58,53,40,68,72,33,46,29,34,19,20,46,20,23,38,35,26,26,46,70,56,34,79,75,43,74,56,42,38,64,72,70,55,33,59,68,53,44,46,54,51,50,28,51,50,29,43,52,57,35,67,55,87,65,88,58,72,28,31,34,36,35,39,63,49,55,63,29,40,39,38,19,84,43,19,69,56,46,50,73,69,54,45,53,52,47,32,57,49,33,71,74,67,38,53,63,60,52,50,47,52,52,47,52,64,74,43,66,87,67,55,63,37,76,39,84,37,92,68,63,34,34,38,34,32,51,65,68,65,41,52,50,35,39,61,76,76,48,75,63,84,64,37,83,42,36,35,34,37,23,44,41,47,48,92,89,31,82,31,18,65,41,38,66,30,87,81,35,50,53,40,82,29,84,27,35,67,47,39,53,53,51,48,47,65,74,57,59,118,124,85,77,51,32,37,36,41,36,27,32,41,70,28,20,52,11,51,74,92,37,53,39,47,68,67,54,55,52,49,50,58,57,49,47,76,60,29,41,37,29,41,41,31,68,48,50,62,68,57,48,20,51,30,68,68,32,90,60,52,41,69,73,31,46,27,33,20,19,45,18,23,37,36,26,27,46,71,55,35,80,74,45,74,56,42,39,64,72,71,57,32,59,69,54,45,49,55,52,51,27,53,52,30,42,52,55,36,67,53,87,65,89,59,73,27,30,33,37,35,38,64,49,55,64,30,39,40,37,19,83,43,19,68,56,45,51,72,70,53,45,51,52,46,32,57,48,32,72,74,68,38,54,64,60,52,50,47,53,52,48,52,65,76,42,65,88,67,54,63,37,78,39,85,35,90,68,64,34,34,39,33,32,52,65,69,66,40,52,51,36,38,62,75,76,48,76,62,85,64,36,83,42,36,35,33,37,23,44,43,47,48,94,91,31,84,32,18,66,41,36,67,31,88,80,34,48,53,41,82,28,85,26,34,67,48,39,51,51,51,46,49,65,75,57,59,118

InterPro domains:
  IPR005002 Phosphomannomutase [PF03332] (27-246)
  IPR005002 Phosphomannomutase [PTHR10466] (2-246)
  IPR005002 Phosphomannomutase [SFLDF00445] (3-246)
  IPR005002 Phosphomannomutase [cd02585] (7-244)
  IPR006379 HAD-superfamily hydrolase, subfamily IIB [TIGR01484] (8-229)
  IPR023214 HAD superfamily [G3DSA:3.40.50.1000] (7-241)
  IPR036412 HAD-like superfamily [SSF56784] (7-246)
  IPR043169 Phosphomannomutase, cap domain [G3DSA:3.30.1240.20] (86-187)